Protein AF-A0A813FSQ9-F1 (afdb_monomer)

Solvent-accessible surface area (backbone atoms only — not comparable to full-atom values): 22073 Å² total; per-residue (Å²): 114,86,69,44,62,48,66,42,69,43,101,86,65,48,36,34,22,58,29,24,64,42,62,66,62,44,52,55,50,52,51,58,46,53,56,60,31,63,78,68,75,74,69,56,58,68,48,83,41,81,43,55,41,75,67,44,43,57,55,47,48,72,63,38,56,41,84,82,69,71,28,46,57,46,50,44,48,54,71,67,43,49,53,52,51,31,58,76,49,74,68,48,86,87,65,65,94,58,56,34,58,27,30,32,31,94,85,48,71,46,76,56,97,93,43,66,25,32,52,37,26,77,40,60,65,61,45,52,54,49,32,57,74,71,68,47,84,83,70,66,81,42,78,50,35,56,62,59,53,51,52,50,54,51,50,38,68,72,67,73,51,92,57,87,66,86,24,62,40,67,76,89,54,64,26,29,34,45,26,47,35,80,76,83,77,79,87,69,90,85,79,91,84,82,89,80,91,89,82,88,87,86,87,85,88,86,81,86,83,91,82,88,85,82,88,78,91,79,84,82,78,92,77,88,81,68,76,59,80,75,91,79,74,87,65,42,62,59,29,19,49,36,22,18,52,20,43,38,51,18,56,51,41,50,68,69,41,60,90,53,70,64,59,31,48,49,54,21,51,50,36,40,50,50,30,51,50,62,46,47,50,37,45,76,72,22,75,44,52,70,67,55,41,50,54,18,22,51,52,12,34,53,50,25,52,52,50,52,49,47,40,61,69,55,48,46,57,56,39,67,75,36,75,88,33,70,69,45,51,50,51,52,51,51,50,52,49,50,53,50,52,50,48,51,51,52,54,63,71,39,62,79,54,69,82,48,88,86,54,66,72,59,54,57,56,55,51,52,56,58,60,73,75,108

Nearest PDB structures (foldseek):
  4e6z-assembly1_A  TM=7.742E-01  e=2.909E-05  Plasmodium falciparum 3D7
  8xks-assembly1_I  TM=7.683E-01  e=2.582E-05  Chlamydomonas reinhardtii
  8xqx-assembly1_Q  TM=7.012E-01  e=1.146E-04  Chlamydomonas reinhardtii

Radius of gyration: 28.75 Å; Cα contacts (8 Å, |Δi|>4): 396; chains: 1; bounding box: 63×68×76 Å

InterPro domains:
  IPR007378 Tic22-like [PF04278] (12-151)

Sequence (374 aa):
MDGSPMLEPDPSGKLVGRFWLDQAAAVERLAKFKEAAAEAGDVKSMEVRQIPLSEVYLQLIVGGNEAQLGGQLRIEPLPREVRNAQQILAGAYLGPSGTVPLFFCSTLVLESRGISFVPAFLREKDLLETLKKAGGTGARTEITTLQNVAEKLGEQAKSGTDVGWRHIGLPTPGVFCLRVGATVECSRPEAALGQAAAASPGCGVSCSPHLHLPGTASLSLGWLTKIQVDPGMPSSHAPQSLGFLSSYAALELARSADSSLSWAVLAPSATLASGAFLSWLRLALGFHTLAQVSVGHLLGMCTAAAWRWLYAKLLMPALAADPGGPAQVCLHAATGAAVFLFSIKALTNWRPCIASSSKLNSLLFSYFVCVMFL

Mean predicted aligned error: 15.19 Å

Secondary structure (DSSP, 8-state):
-TTPBPEEE-TTS-EEEEEES-HHHHHHHHHHHHHHHHHHT----EEEEEEEHHHHIIIIIIS--HHHHTSEEEEE--HHHHHHHHHHTTT----STT--EEEE-TT--EEETTEEEEEEESSHHHHHHHHHHTT-TTPPPEEEEHHHHHHHHHHHHHH----GGGGEEPP--EEEEEEE---------------------------------------------------S--TTHHHHHHHHHHHHHHHHHHHH--S-HHHHHHHHHHHHHHHHHHHHHHHHTTSS-HHHHHHHHHHHHHHHHHHHHHIIIIIHHHHHHSTTSHHHHHHHHHHHHHHHHHHHHHHHHHTTTTTSGGGHHHHHHHHHHHHTT-

Organism: Polarella glacialis (NCBI:txid89957)

Foldseek 3Di:
DFPAFQWDQDPVRFTEGEWELDPVVVVVVVVVVVVVVVVVVDAADKDKDWDWPVVPPVVPQVVNDQVVSVGHYAYQADPVQVVVQCVLVVNDDQDDHRWQKWKWFPPDWDDDPNDIATEIESDPVVRVVSCVVVVNDPGRIDIDTPVVLVVVVVVCVVVVDPDVSVRYDYPTGIIMGMTGGDDPPPDDDDDDDDDDDDDDDDDDDDDDDDDDDDDDDDDDPPDAPPQPPPPDDLVLVVLLQLLQVLLLQLVVQLVPDDPPPVSNPVVSVVSVVVSVVVLVVCRRVNVDDPVSNVVSNVNNNVVNVVVVVCCVPPVVVVCVVPPPDPSVVVVVVVVVVVLVVVVVVVVVVCVVVVVDPPCPVVVVVVVVVSVVVD

Structure (mmCIF, N/CA/C/O backbone):
data_AF-A0A813FSQ9-F1
#
_entry.id   AF-A0A813FSQ9-F1
#
loop_
_atom_site.group_PDB
_atom_site.id
_atom_site.type_symbol
_atom_site.label_atom_id
_atom_site.label_alt_id
_atom_site.label_comp_id
_atom_site.label_asym_id
_atom_site.label_entity_id
_atom_site.label_seq_id
_atom_site.pdbx_PDB_ins_code
_atom_site.Cartn_x
_atom_site.Cartn_y
_atom_site.Cartn_z
_atom_site.occupancy
_atom_site.B_iso_or_equiv
_atom_site.auth_seq_id
_atom_site.auth_comp_id
_atom_site.auth_asym_id
_atom_site.auth_atom_id
_atom_site.pdbx_PDB_model_num
ATOM 1 N N . MET A 1 1 ? 4.282 18.026 4.280 1.00 47.28 1 MET A N 1
ATOM 2 C CA . MET A 1 1 ? 3.915 16.994 3.293 1.00 47.28 1 MET A CA 1
ATOM 3 C C . MET A 1 1 ? 2.424 17.092 3.082 1.00 47.28 1 MET A C 1
ATOM 5 O O . MET A 1 1 ? 1.681 17.111 4.054 1.00 47.28 1 MET A O 1
ATOM 9 N N . ASP A 1 2 ? 1.996 17.202 1.835 1.00 65.75 2 ASP A N 1
ATOM 10 C CA . ASP A 1 2 ? 0.582 17.154 1.496 1.00 65.75 2 ASP A CA 1
ATOM 11 C C . ASP A 1 2 ? 0.045 15.754 1.821 1.00 65.75 2 ASP A C 1
ATOM 13 O O . ASP A 1 2 ? 0.387 14.792 1.142 1.00 65.75 2 ASP A O 1
ATOM 17 N N . GLY A 1 3 ? -0.773 15.627 2.872 1.00 71.88 3 GLY A N 1
ATOM 18 C CA . GLY A 1 3 ? -1.371 14.335 3.252 1.00 71.88 3 GLY A CA 1
ATOM 19 C C . GLY A 1 3 ? -1.052 13.839 4.652 1.00 71.88 3 GLY A C 1
ATOM 20 O O . GLY A 1 3 ? -1.550 12.778 5.014 1.00 71.88 3 GLY A O 1
ATOM 21 N N . SER A 1 4 ? -0.246 14.564 5.431 1.00 84.31 4 SER A N 1
ATOM 22 C CA . SER A 1 4 ? 0.079 14.148 6.795 1.00 84.31 4 SER A CA 1
ATOM 23 C C . SER A 1 4 ? -1.167 14.126 7.692 1.00 84.31 4 SER A C 1
ATOM 25 O O . SER A 1 4 ? -1.994 15.042 7.589 1.00 84.31 4 SER A O 1
ATOM 27 N N . PRO A 1 5 ? -1.296 13.112 8.571 1.00 90.62 5 PRO A N 1
ATOM 28 C CA . PRO A 1 5 ? -2.333 13.108 9.588 1.00 90.62 5 PRO A CA 1
ATOM 29 C C . PRO A 1 5 ? -2.141 14.315 10.502 1.00 90.62 5 PRO A C 1
ATOM 31 O O . PRO A 1 5 ? -1.017 14.686 10.846 1.00 90.62 5 PRO A O 1
ATOM 34 N N . MET A 1 6 ? -3.248 14.928 10.891 1.00 91.19 6 MET A N 1
ATOM 35 C CA . MET A 1 6 ? -3.233 15.969 11.907 1.00 91.19 6 MET A CA 1
ATOM 36 C C . MET A 1 6 ? -2.839 15.364 13.260 1.00 91.19 6 MET A C 1
ATOM 38 O O . MET A 1 6 ? -3.386 14.336 13.665 1.00 91.19 6 MET A O 1
ATOM 42 N N . LEU A 1 7 ? -1.879 15.997 13.937 1.00 93.38 7 LEU A N 1
ATOM 43 C CA . LEU A 1 7 ? -1.397 15.588 15.253 1.00 93.38 7 LEU A CA 1
ATOM 44 C C . LEU A 1 7 ? -2.011 16.477 16.332 1.00 93.38 7 LEU A C 1
ATOM 46 O O . LEU A 1 7 ? -2.030 17.698 16.202 1.00 93.38 7 LEU A O 1
ATOM 50 N N . GLU A 1 8 ? -2.470 15.857 17.411 1.00 93.06 8 GLU A N 1
ATOM 51 C CA . GLU A 1 8 ? -3.093 16.534 18.546 1.00 93.06 8 GLU A CA 1
ATOM 52 C C . GLU A 1 8 ? -2.380 16.134 19.840 1.00 93.06 8 GLU A C 1
ATOM 54 O O . GLU A 1 8 ? -2.071 14.953 20.007 1.00 93.06 8 GLU A O 1
ATOM 59 N N . PRO A 1 9 ? -2.140 17.056 20.784 1.00 94.38 9 PRO A N 1
ATOM 60 C CA . PRO A 1 9 ? -1.656 16.670 22.101 1.00 94.38 9 PRO A CA 1
ATOM 61 C C . PRO A 1 9 ? -2.721 15.825 22.815 1.00 94.38 9 PRO A C 1
ATOM 63 O O . PRO A 1 9 ? -3.888 16.207 22.913 1.00 94.38 9 PRO A O 1
ATOM 66 N N . ASP A 1 10 ? -2.331 14.656 23.307 1.00 93.25 10 ASP A N 1
ATOM 67 C CA . ASP A 1 10 ? -3.157 13.849 24.197 1.00 93.25 10 ASP A CA 1
ATOM 68 C C . ASP A 1 10 ? -3.091 14.386 25.647 1.00 93.25 10 ASP A C 1
ATOM 70 O O . ASP A 1 10 ? -2.313 15.299 25.934 1.00 93.25 10 ASP A O 1
ATOM 74 N N . PRO A 1 11 ? -3.877 13.847 26.601 1.00 92.56 11 PRO A N 1
ATOM 75 C CA . PRO A 1 11 ? -3.823 14.287 27.999 1.00 92.56 11 PRO A CA 1
ATOM 76 C C . PRO A 1 11 ? -2.448 14.137 28.671 1.00 92.56 11 PRO A C 1
ATOM 78 O O . PRO A 1 11 ? -2.223 14.727 29.722 1.00 92.56 11 PRO A O 1
ATOM 81 N N . SER A 1 12 ? -1.534 13.351 28.089 1.00 93.56 12 SER A N 1
ATOM 82 C CA . SER A 1 12 ? -0.148 13.223 28.554 1.00 93.56 12 SER A CA 1
ATOM 83 C C . SER A 1 12 ? 0.803 14.248 27.919 1.00 93.56 12 SER A C 1
ATOM 85 O O . SER A 1 12 ? 1.989 14.261 28.237 1.00 93.56 12 SER A O 1
ATOM 87 N N . GLY A 1 13 ? 0.298 15.103 27.025 1.00 94.94 13 GLY A N 1
ATOM 88 C CA . GLY A 1 13 ? 1.071 16.080 26.261 1.00 94.94 13 GLY A CA 1
ATOM 89 C C . GLY A 1 13 ? 1.792 15.494 25.045 1.00 94.94 13 GLY A C 1
ATOM 90 O O . GLY A 1 13 ? 2.509 16.220 24.359 1.00 94.94 13 GLY A O 1
ATOM 91 N N . LYS A 1 14 ? 1.620 14.199 24.745 1.00 94.81 14 LYS A N 1
ATOM 92 C CA . LYS A 1 14 ? 2.223 13.571 23.564 1.00 94.81 14 LYS A CA 1
ATOM 93 C C . LYS A 1 14 ? 1.404 13.897 22.324 1.00 94.81 14 LYS A C 1
ATOM 95 O O . LYS A 1 14 ? 0.181 13.821 22.354 1.00 94.81 14 LYS A O 1
ATOM 100 N N . LEU A 1 15 ? 2.075 14.205 21.217 1.00 95.75 15 LEU A N 1
ATOM 101 C CA . LEU A 1 15 ? 1.411 14.391 19.930 1.00 95.75 15 LEU A CA 1
ATOM 102 C C . LEU A 1 15 ? 0.919 13.044 19.396 1.00 95.75 15 LEU A C 1
ATOM 104 O O . LEU A 1 15 ? 1.700 12.104 19.229 1.00 95.75 15 LEU A O 1
ATOM 108 N N . VAL A 1 16 ? -0.380 12.961 19.128 1.00 95.81 16 VAL A N 1
ATOM 109 C CA . VAL A 1 16 ? -1.058 11.770 18.630 1.00 95.81 16 VAL A CA 1
ATOM 110 C C . VAL A 1 16 ? -1.834 12.110 17.364 1.00 95.81 16 VAL A C 1
ATOM 112 O O . VAL A 1 16 ? -2.708 12.974 17.374 1.00 95.81 16 VAL A O 1
ATOM 115 N N . GLY A 1 17 ? -1.540 11.406 16.274 1.00 95.31 17 GLY A N 1
ATOM 116 C CA . GLY A 1 17 ? -2.358 11.419 15.066 1.00 95.31 17 GLY A CA 1
ATOM 117 C C . GLY A 1 17 ? -3.445 10.364 15.158 1.00 95.31 17 GLY A C 1
ATOM 118 O O . GLY A 1 17 ? -3.167 9.199 15.448 1.00 95.31 17 GLY A O 1
ATOM 119 N N . ARG A 1 18 ? -4.693 10.765 14.934 1.00 95.75 18 ARG A N 1
ATOM 120 C CA . ARG A 1 18 ? -5.850 9.876 15.065 1.00 95.75 18 ARG A CA 1
ATOM 121 C C . ARG A 1 18 ? -6.402 9.499 13.697 1.00 95.75 18 ARG A C 1
ATOM 123 O O . ARG A 1 18 ? -6.405 10.295 12.762 1.00 95.75 18 ARG A O 1
ATOM 130 N N . PHE A 1 19 ? -6.863 8.262 13.600 1.00 96.12 19 PHE A N 1
ATOM 131 C CA . PHE A 1 19 ? -7.555 7.704 12.449 1.00 96.12 19 PHE A CA 1
ATOM 132 C C . PHE A 1 19 ? -8.911 7.184 12.908 1.00 96.12 19 PHE A C 1
ATOM 134 O O . PHE A 1 19 ? -8.986 6.418 13.860 1.00 96.12 19 PHE A O 1
ATOM 141 N N . TRP A 1 20 ? -9.989 7.566 12.242 1.00 96.62 20 TRP A N 1
ATOM 142 C CA . TRP A 1 20 ? -11.348 7.246 12.664 1.00 96.62 20 TRP A CA 1
ATOM 143 C C . TRP A 1 20 ? -11.933 6.131 11.805 1.00 96.62 20 TRP A C 1
ATOM 145 O O . TRP A 1 20 ? -11.915 6.203 10.579 1.00 96.62 20 TRP A O 1
ATOM 155 N N . LEU A 1 21 ? -12.506 5.110 12.443 1.00 95.94 21 LEU A N 1
ATOM 156 C CA . LEU A 1 21 ? -13.277 4.073 11.742 1.00 95.94 21 LEU A CA 1
ATOM 157 C C . LEU A 1 21 ? -14.682 4.546 11.334 1.00 95.94 21 LEU A C 1
ATOM 159 O O . LEU A 1 21 ? -15.350 3.883 10.542 1.00 95.94 21 LEU A O 1
ATOM 163 N N . ASP A 1 22 ? -15.135 5.677 11.877 1.00 95.19 22 ASP A N 1
ATOM 164 C CA . ASP A 1 22 ? -16.410 6.305 11.544 1.00 95.19 22 ASP A CA 1
ATOM 165 C C . ASP A 1 22 ? -16.203 7.658 10.864 1.00 95.19 22 ASP A C 1
ATOM 167 O O . ASP A 1 22 ? -15.516 8.540 11.386 1.00 95.19 22 ASP A O 1
ATOM 171 N N . GLN A 1 23 ? -16.836 7.829 9.706 1.00 95.31 23 GLN A N 1
ATOM 172 C CA . GLN A 1 23 ? -16.761 9.068 8.941 1.00 95.31 23 GLN A CA 1
ATOM 173 C C . GLN A 1 23 ? -17.444 10.219 9.677 1.00 95.31 23 GLN A C 1
ATOM 175 O O . GLN A 1 23 ? -16.934 11.337 9.653 1.00 95.31 23 GLN A O 1
ATOM 180 N N . ALA A 1 24 ? -18.574 9.958 10.343 1.00 95.88 24 ALA A N 1
ATOM 181 C CA . ALA A 1 24 ? -19.297 10.996 11.070 1.00 95.88 24 ALA A CA 1
ATOM 182 C C . ALA A 1 24 ? -18.451 11.531 12.234 1.00 95.88 24 ALA A C 1
ATOM 184 O O . ALA A 1 24 ? -18.283 12.744 12.346 1.00 95.88 24 ALA A O 1
ATOM 185 N N . ALA A 1 25 ? -17.818 10.644 13.010 1.00 94.75 25 ALA A N 1
ATOM 186 C CA . ALA A 1 25 ? -16.861 11.035 14.044 1.00 94.75 25 ALA A CA 1
ATOM 187 C C . ALA A 1 25 ? -15.672 11.847 13.491 1.00 94.75 25 ALA A C 1
ATOM 189 O O . ALA A 1 25 ? -15.265 12.832 14.108 1.00 94.75 25 ALA A O 1
ATOM 190 N N . ALA A 1 26 ? -15.134 11.480 12.320 1.00 95.94 26 ALA A N 1
ATOM 191 C CA . ALA A 1 26 ? -14.062 12.242 11.672 1.00 95.94 26 ALA A CA 1
ATOM 192 C C . ALA A 1 26 ? -14.520 13.659 11.283 1.00 95.94 26 ALA A C 1
ATOM 194 O O . ALA A 1 26 ? -13.820 14.633 11.550 1.00 95.94 26 ALA A O 1
ATOM 195 N N . VAL A 1 27 ? -15.708 13.788 10.682 1.00 96.19 27 VAL A N 1
ATOM 196 C CA . VAL A 1 27 ? -16.287 15.079 10.272 1.00 96.19 27 VAL A CA 1
ATOM 197 C C . VAL A 1 27 ? -16.609 15.956 11.483 1.00 96.19 27 VAL A C 1
ATOM 199 O O . VAL A 1 27 ? -16.275 17.139 11.479 1.00 96.19 27 VAL A O 1
ATOM 202 N N . GLU A 1 28 ? -17.204 15.388 12.534 1.00 96.06 28 GLU A N 1
ATOM 203 C CA . GLU A 1 28 ? -17.474 16.103 13.786 1.00 96.06 28 GLU A CA 1
ATOM 204 C C . GLU A 1 28 ? -16.170 16.619 14.404 1.00 96.06 28 GLU A C 1
ATOM 206 O O . GLU A 1 28 ? -16.083 17.768 14.844 1.00 96.06 28 GLU A O 1
ATOM 211 N N . ARG A 1 29 ? -15.123 15.786 14.402 1.00 95.12 29 ARG A N 1
ATOM 212 C CA . ARG A 1 29 ? -13.817 16.185 14.916 1.00 95.12 29 ARG A CA 1
ATOM 213 C C . ARG A 1 29 ? -13.203 17.299 14.071 1.00 95.12 29 ARG A C 1
ATOM 215 O O . ARG A 1 29 ? -12.726 18.270 14.647 1.00 95.12 29 ARG A O 1
ATOM 222 N N . LEU A 1 30 ? -13.284 17.215 12.740 1.00 94.75 30 LEU A N 1
ATOM 223 C CA . LEU A 1 30 ? -12.835 18.277 11.835 1.00 94.75 30 LEU A CA 1
ATOM 224 C C . LEU A 1 30 ? -13.540 19.610 12.105 1.00 94.75 30 LEU A C 1
ATOM 226 O O . LEU A 1 30 ? -12.887 20.649 12.075 1.00 94.75 30 LEU A O 1
ATOM 230 N N . ALA A 1 31 ? -14.850 19.590 12.362 1.00 94.88 31 ALA A N 1
ATOM 231 C CA . ALA A 1 31 ? -15.611 20.798 12.672 1.00 94.88 31 ALA A CA 1
ATOM 232 C C . ALA A 1 31 ? -15.076 21.482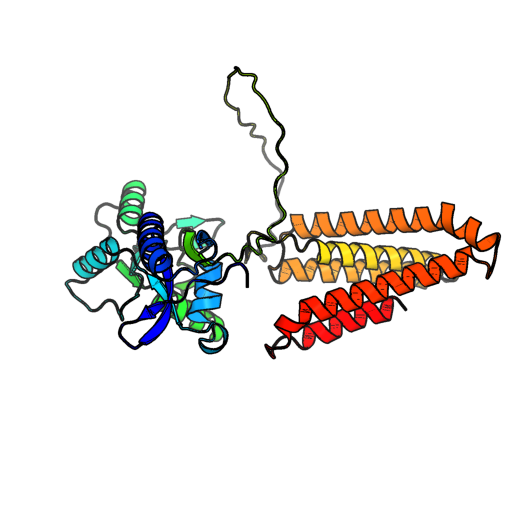 13.940 1.00 94.88 31 ALA A C 1
ATOM 234 O O . ALA A 1 31 ? -14.726 22.659 13.890 1.00 94.88 31 ALA A O 1
ATOM 235 N N . LYS A 1 32 ? -14.874 20.715 15.021 1.00 93.81 32 LYS A N 1
ATOM 236 C CA . LYS A 1 32 ? -14.276 21.218 16.273 1.00 93.81 32 LYS A CA 1
ATOM 237 C C . LYS A 1 32 ? -12.880 21.807 16.056 1.00 93.81 32 LYS A C 1
ATOM 239 O O . LYS A 1 32 ? -12.523 22.802 16.679 1.00 93.81 32 LYS A O 1
ATOM 244 N N . PHE A 1 33 ? -12.089 21.213 15.161 1.00 91.25 33 PHE A N 1
ATOM 245 C CA . PHE A 1 33 ? -10.781 21.766 14.809 1.00 91.25 33 PHE A CA 1
ATOM 246 C C . PHE A 1 33 ? -10.868 23.061 14.037 1.00 91.25 33 PHE A C 1
ATOM 248 O O . PHE A 1 33 ? -10.106 23.969 14.333 1.00 91.25 33 PHE A O 1
ATOM 255 N N . LYS A 1 34 ? -11.779 23.163 13.069 1.00 92.12 34 LYS A N 1
ATOM 256 C CA . LYS A 1 34 ? -11.973 24.398 12.307 1.00 92.12 34 LYS A CA 1
ATOM 257 C C . LYS A 1 34 ? -12.420 25.552 13.203 1.00 92.12 34 LYS A C 1
ATOM 259 O O . LYS A 1 34 ? -11.967 26.669 12.988 1.00 92.12 34 LYS A O 1
ATOM 264 N N . GLU A 1 35 ? -13.241 25.280 14.215 1.00 92.38 35 GLU A N 1
ATOM 265 C CA . GLU A 1 35 ? -13.633 26.267 15.229 1.00 92.38 35 GLU A CA 1
ATOM 266 C C . GLU A 1 35 ? -12.423 26.738 16.051 1.00 92.38 35 GLU A C 1
ATOM 268 O O . GLU A 1 35 ? -12.116 27.927 16.050 1.00 92.38 35 GLU A O 1
ATOM 273 N N . ALA A 1 36 ? -11.662 25.814 16.650 1.00 89.94 36 ALA A N 1
ATOM 274 C CA . ALA A 1 36 ? -10.461 26.153 17.427 1.00 89.94 36 ALA A CA 1
ATOM 275 C C . ALA A 1 36 ? -9.366 26.834 16.580 1.00 89.94 36 ALA A C 1
ATOM 277 O O . ALA A 1 36 ? -8.617 27.689 17.044 1.00 89.94 36 ALA A O 1
ATOM 278 N N . ALA A 1 37 ? -9.272 26.455 15.309 1.00 88.38 37 ALA A N 1
ATOM 279 C CA . ALA A 1 37 ? -8.353 27.019 14.337 1.00 88.38 37 ALA A CA 1
ATOM 280 C C . ALA A 1 37 ? -8.700 28.452 13.924 1.00 88.38 37 ALA A C 1
ATOM 282 O O . ALA A 1 37 ? -7.797 29.260 13.707 1.00 88.38 37 ALA A O 1
ATOM 283 N N . ALA A 1 38 ? -9.994 28.759 13.791 1.00 89.12 38 ALA A N 1
ATOM 284 C CA . ALA A 1 38 ? -10.463 30.095 13.444 1.00 89.12 38 ALA A CA 1
ATOM 285 C C . ALA A 1 38 ? -10.057 31.120 14.513 1.00 89.12 38 ALA A C 1
ATOM 287 O O . ALA A 1 38 ? -9.727 32.254 14.176 1.00 89.12 38 ALA A O 1
ATOM 288 N N . GLU A 1 39 ? -9.999 30.702 15.781 1.00 89.81 39 GLU A N 1
ATOM 289 C CA . GLU A 1 39 ? -9.501 31.526 16.889 1.00 89.81 39 GLU A CA 1
ATOM 290 C C . GLU A 1 39 ? -7.985 31.771 16.810 1.00 89.81 39 GLU A C 1
ATOM 292 O O . GLU A 1 39 ? -7.509 32.841 17.186 1.00 89.81 39 GLU A O 1
ATOM 297 N N . ALA A 1 40 ? -7.221 30.806 16.290 1.00 87.25 40 ALA A N 1
ATOM 298 C CA . ALA A 1 40 ? -5.762 30.876 16.190 1.00 87.25 40 ALA A CA 1
ATOM 299 C C . ALA A 1 40 ? -5.247 31.608 14.931 1.00 87.25 40 ALA A C 1
ATOM 301 O O . ALA A 1 40 ? -4.053 31.887 14.837 1.00 87.25 40 ALA A O 1
ATOM 302 N N . GLY A 1 41 ? -6.119 31.918 13.965 1.00 83.81 41 GLY A N 1
ATOM 303 C CA . GLY A 1 41 ? -5.792 32.721 12.778 1.00 83.81 41 GLY A CA 1
ATOM 304 C C . GLY A 1 41 ? -4.907 32.043 11.723 1.00 83.81 41 GLY A C 1
ATOM 305 O O . GLY A 1 41 ? -4.515 32.704 10.764 1.00 83.81 41 GLY A O 1
ATOM 306 N N . ASP A 1 42 ? -4.593 30.752 11.861 1.00 70.69 42 ASP A N 1
ATOM 307 C CA . ASP A 1 42 ? -3.635 30.076 10.977 1.00 70.69 42 ASP A CA 1
ATOM 308 C C . ASP A 1 42 ? -3.966 28.597 10.754 1.00 70.69 42 ASP A C 1
ATOM 310 O O . ASP A 1 42 ? -3.279 27.701 11.247 1.00 70.69 42 ASP A O 1
ATOM 314 N N . VAL A 1 43 ? -5.027 28.312 9.990 1.00 70.81 43 VAL A N 1
ATOM 315 C CA . VAL A 1 43 ? -5.230 26.956 9.466 1.00 70.81 43 VAL A CA 1
ATOM 316 C C . VAL A 1 43 ? -5.584 26.950 7.988 1.00 70.81 43 VAL A C 1
ATOM 318 O O . VAL A 1 43 ? -6.705 27.193 7.546 1.00 70.81 43 VAL A O 1
ATOM 321 N N . LYS A 1 44 ? -4.557 26.552 7.246 1.00 69.69 44 LYS A N 1
ATOM 322 C CA . LYS A 1 44 ? -4.574 26.008 5.893 1.00 69.69 44 LYS A CA 1
ATOM 323 C C . LYS A 1 44 ? -5.566 24.840 5.760 1.00 69.69 44 LYS A C 1
ATOM 325 O O . LYS A 1 44 ? -5.683 24.008 6.656 1.00 69.69 44 LYS A O 1
ATOM 330 N N . SER A 1 45 ? -6.281 24.796 4.633 1.00 86.12 45 SER A N 1
ATOM 331 C CA . SER A 1 45 ? -7.410 23.900 4.327 1.00 86.12 45 SER A CA 1
ATOM 332 C C . SER A 1 45 ? -7.289 22.491 4.930 1.00 86.12 45 SER A C 1
ATOM 334 O O . SER A 1 45 ? -6.465 21.692 4.483 1.00 86.12 45 SER A O 1
ATOM 336 N N . MET A 1 46 ? -8.129 22.165 5.918 1.00 89.56 46 MET A N 1
ATOM 337 C CA . MET A 1 46 ? -8.237 20.809 6.463 1.00 89.56 46 MET A CA 1
ATOM 338 C C . MET A 1 46 ? -9.390 20.026 5.819 1.00 89.56 46 MET A C 1
ATOM 340 O O . MET A 1 46 ? -10.505 20.549 5.684 1.00 89.56 46 MET A O 1
ATOM 344 N N . GLU A 1 47 ? -9.138 18.760 5.479 1.00 94.50 47 GLU A N 1
ATOM 345 C CA . GLU A 1 47 ? -10.108 17.853 4.849 1.00 94.50 47 GLU A CA 1
ATOM 346 C C . GLU A 1 47 ? -10.135 16.468 5.513 1.00 94.50 47 GLU A C 1
ATOM 348 O O . GLU A 1 47 ? -9.138 16.010 6.079 1.00 94.50 47 GLU A O 1
ATOM 353 N N . VAL A 1 48 ? -11.285 15.789 5.425 1.00 95.38 48 VAL A N 1
ATOM 354 C CA . VAL A 1 48 ? -11.408 14.364 5.767 1.00 95.38 48 VAL A CA 1
ATOM 355 C C . VAL A 1 48 ? -11.047 13.546 4.536 1.00 95.38 48 VAL A C 1
ATOM 357 O O . VAL A 1 48 ? -11.650 13.725 3.479 1.00 95.38 48 VAL A O 1
ATOM 360 N N . ARG A 1 49 ? -10.117 12.602 4.676 1.00 93.25 49 ARG A N 1
ATOM 361 C CA . ARG A 1 49 ? -9.737 11.678 3.606 1.00 93.25 49 ARG A CA 1
ATOM 362 C C . ARG A 1 49 ? -9.997 10.237 4.015 1.00 93.25 49 ARG A C 1
ATOM 364 O O . ARG A 1 49 ? -9.635 9.827 5.113 1.00 93.25 49 ARG A O 1
ATOM 371 N N . GLN A 1 50 ? -10.578 9.462 3.107 1.00 93.81 50 GLN A N 1
ATOM 372 C CA . GLN A 1 50 ? -10.699 8.017 3.259 1.00 93.81 50 GLN A CA 1
ATOM 373 C C . GLN A 1 50 ? -9.412 7.334 2.777 1.00 93.81 50 GLN A C 1
ATOM 375 O O . GLN A 1 50 ? -8.922 7.624 1.685 1.00 93.81 50 GLN A O 1
ATOM 380 N N . ILE A 1 51 ? -8.865 6.449 3.604 1.00 92.06 51 ILE A N 1
ATOM 381 C CA . ILE A 1 51 ? -7.632 5.696 3.371 1.00 92.06 51 ILE A CA 1
ATOM 382 C C . ILE A 1 51 ? -7.890 4.229 3.755 1.00 92.06 51 ILE A C 1
ATOM 384 O O . ILE A 1 51 ? -8.504 3.971 4.794 1.00 92.06 51 ILE A O 1
ATOM 388 N N . PRO A 1 52 ? -7.464 3.240 2.956 1.00 92.19 52 PRO A N 1
ATOM 389 C CA . PRO A 1 52 ? -7.588 1.832 3.324 1.00 92.19 52 PRO A CA 1
ATOM 390 C C . PRO A 1 52 ? -6.887 1.498 4.650 1.00 92.19 52 PRO A C 1
ATOM 392 O O . PRO A 1 52 ? -5.756 1.920 4.895 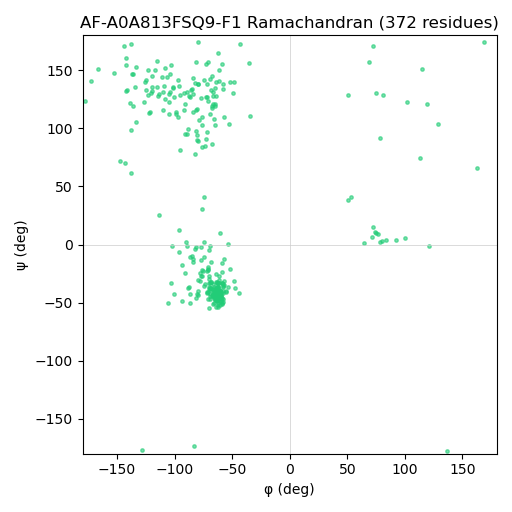1.00 92.19 52 PRO A O 1
ATOM 395 N N . LEU A 1 53 ? -7.525 0.675 5.493 1.00 91.50 53 LEU A N 1
ATOM 396 C CA . LEU A 1 53 ? -6.954 0.258 6.785 1.00 91.50 53 LEU A CA 1
ATOM 397 C C . LEU A 1 53 ? -5.582 -0.415 6.634 1.00 91.50 53 LEU A C 1
ATOM 399 O O . LEU A 1 53 ? -4.710 -0.238 7.482 1.00 91.50 53 LEU A O 1
ATOM 403 N N . SER A 1 54 ? -5.378 -1.163 5.549 1.00 86.81 54 SER A N 1
ATOM 404 C CA . SER A 1 54 ? -4.126 -1.862 5.247 1.00 86.81 54 SER A CA 1
ATOM 405 C C . SER A 1 54 ? -2.936 -0.925 5.029 1.00 86.81 54 SER A C 1
ATOM 407 O O . SER A 1 54 ? -1.815 -1.288 5.381 1.00 86.81 54 SER A O 1
ATOM 409 N N . GLU A 1 55 ? -3.170 0.265 4.473 1.00 86.81 55 GLU A N 1
ATOM 410 C CA . GLU A 1 55 ? -2.118 1.259 4.225 1.00 86.81 55 GLU A CA 1
ATOM 411 C C . GLU A 1 55 ? -1.673 1.929 5.525 1.00 86.81 55 GLU A C 1
ATOM 413 O O . GLU A 1 55 ? -0.493 2.202 5.718 1.00 86.81 55 GLU A O 1
ATOM 418 N N . VAL A 1 56 ? -2.610 2.152 6.448 1.00 91.12 56 VAL A N 1
ATOM 419 C CA . VAL A 1 56 ? -2.329 2.860 7.699 1.00 91.12 56 VAL A CA 1
ATOM 420 C C . VAL A 1 56 ? -1.828 1.908 8.778 1.00 91.12 56 VAL A C 1
ATOM 422 O O . VAL A 1 56 ? -0.817 2.167 9.425 1.00 91.12 56 VAL A O 1
ATOM 425 N N . TYR A 1 57 ? -2.529 0.801 9.009 1.00 91.12 57 TYR A N 1
ATOM 426 C CA . TYR A 1 57 ? -2.357 0.057 10.249 1.00 91.12 57 TYR A CA 1
ATOM 427 C C . TYR A 1 57 ? -1.005 -0.650 10.337 1.00 91.12 57 TYR A C 1
ATOM 429 O O . TYR A 1 57 ? -0.245 -0.424 11.275 1.00 91.12 57 TYR A O 1
ATOM 437 N N . LEU A 1 58 ? -0.660 -1.467 9.340 1.00 86.50 58 LEU A N 1
ATOM 438 C CA . LEU A 1 58 ? 0.598 -2.214 9.378 1.00 86.50 58 LEU A CA 1
ATOM 439 C C . LEU A 1 58 ? 1.809 -1.303 9.160 1.00 86.50 58 LEU A C 1
ATOM 441 O O . LEU A 1 58 ? 2.819 -1.460 9.842 1.00 86.50 58 LEU A O 1
ATOM 445 N N . GLN A 1 59 ? 1.711 -0.346 8.234 1.00 88.00 59 GLN A N 1
ATOM 446 C CA . GLN A 1 59 ? 2.858 0.477 7.849 1.00 88.00 59 GLN A CA 1
ATOM 447 C C . GLN A 1 59 ? 3.126 1.613 8.837 1.00 88.00 59 GLN A C 1
ATOM 449 O O . GLN A 1 59 ? 4.281 1.868 9.165 1.00 88.00 59 GLN A O 1
ATOM 454 N N . LEU A 1 60 ? 2.076 2.293 9.306 1.00 90.12 60 LEU A N 1
ATOM 455 C CA . LEU A 1 60 ? 2.215 3.520 10.089 1.00 90.12 60 LEU A CA 1
ATOM 456 C C . LEU A 1 60 ? 1.994 3.307 11.588 1.00 90.12 60 LEU A C 1
ATOM 458 O O . LEU A 1 60 ? 2.630 3.990 12.381 1.00 90.12 60 LEU A O 1
ATOM 462 N N . ILE A 1 61 ? 1.114 2.385 11.988 1.00 91.00 61 ILE A N 1
ATOM 463 C CA . ILE A 1 61 ? 0.788 2.174 13.410 1.00 91.00 61 ILE A CA 1
ATOM 464 C C . ILE A 1 61 ? 1.649 1.068 14.017 1.00 91.00 61 ILE A C 1
ATOM 466 O O . ILE A 1 61 ? 2.238 1.267 15.072 1.00 91.00 61 ILE A O 1
ATOM 470 N N . VAL A 1 62 ? 1.748 -0.087 13.355 1.00 89.31 62 VAL A N 1
ATOM 471 C CA . VAL A 1 62 ? 2.534 -1.224 13.861 1.00 89.31 62 VAL A CA 1
ATOM 472 C C . VAL A 1 62 ? 4.021 -1.062 13.539 1.00 89.31 62 VAL A C 1
ATOM 474 O O . VAL A 1 62 ? 4.866 -1.294 14.398 1.00 89.31 62 VAL A O 1
ATOM 477 N N . GLY A 1 63 ? 4.352 -0.680 12.301 1.00 86.81 63 GLY A N 1
ATOM 478 C CA . GLY A 1 63 ? 5.736 -0.532 11.836 1.00 86.81 63 GLY A CA 1
ATOM 479 C C . GLY A 1 63 ? 6.301 0.890 11.893 1.00 86.81 63 GLY A C 1
ATOM 480 O O . GLY A 1 63 ? 7.480 1.083 11.594 1.00 86.81 63 GLY A O 1
ATOM 481 N N . GLY A 1 64 ? 5.480 1.887 12.231 1.00 88.69 64 GLY A N 1
ATOM 482 C CA . GLY A 1 64 ? 5.874 3.292 12.179 1.00 88.69 64 GLY A CA 1
ATOM 483 C C . GLY A 1 64 ? 6.812 3.693 13.314 1.00 88.69 64 GLY A C 1
ATOM 484 O O . GLY A 1 64 ? 6.644 3.285 14.460 1.00 88.69 64 GLY A O 1
ATOM 485 N N . ASN A 1 65 ? 7.794 4.540 13.003 1.00 91.75 65 ASN A N 1
ATOM 486 C CA . ASN A 1 65 ? 8.661 5.150 14.006 1.00 91.75 65 ASN A CA 1
ATOM 487 C C . ASN A 1 65 ? 8.070 6.499 14.448 1.00 91.75 65 ASN A C 1
ATOM 489 O O . ASN A 1 65 ? 8.014 7.434 13.648 1.00 91.75 65 ASN A O 1
ATOM 493 N N . GLU A 1 66 ? 7.675 6.612 15.720 1.00 93.06 66 GLU A N 1
ATOM 494 C CA . GLU A 1 66 ? 7.062 7.826 16.287 1.00 93.06 66 GLU A CA 1
ATOM 495 C C . GLU A 1 66 ? 7.915 9.088 16.056 1.00 93.06 66 GLU A C 1
ATOM 497 O O . GLU A 1 66 ? 7.377 10.149 15.744 1.00 93.06 66 GLU A O 1
ATOM 502 N N . ALA A 1 67 ? 9.249 8.975 16.118 1.00 91.25 67 ALA A N 1
ATOM 503 C CA . ALA A 1 67 ? 10.156 10.105 15.904 1.00 91.25 67 ALA A CA 1
ATOM 504 C C . ALA A 1 67 ? 10.144 10.607 14.450 1.00 91.25 67 ALA A C 1
ATOM 506 O O . ALA A 1 67 ? 10.307 11.799 14.208 1.00 91.25 67 ALA A O 1
ATOM 507 N N . GLN A 1 68 ? 9.929 9.713 13.480 1.00 89.19 68 GLN A N 1
ATOM 508 C CA . GLN A 1 68 ? 9.823 10.084 12.063 1.00 89.19 68 GLN A CA 1
ATOM 509 C C . GLN A 1 68 ? 8.440 10.640 11.715 1.00 89.19 68 GLN A C 1
ATOM 511 O O . GLN A 1 68 ? 8.316 11.476 10.823 1.00 89.19 68 GLN A O 1
ATOM 516 N N . LEU A 1 69 ? 7.407 10.173 12.416 1.00 89.31 69 LEU A N 1
ATOM 517 C CA . LEU A 1 69 ? 6.019 10.583 12.211 1.00 89.31 69 LEU A CA 1
ATOM 518 C C . LEU A 1 69 ? 5.665 11.882 12.953 1.00 89.31 69 LEU A C 1
ATOM 520 O O . LEU A 1 69 ? 4.619 12.467 12.686 1.00 89.31 69 LEU A O 1
ATOM 524 N N . GLY A 1 70 ? 6.531 12.340 13.863 1.00 92.69 70 GLY A N 1
ATOM 525 C CA . GLY A 1 70 ? 6.301 13.517 14.704 1.00 92.69 70 GLY A CA 1
ATOM 526 C C . GLY A 1 70 ? 5.334 13.267 15.866 1.00 92.69 70 GLY A C 1
ATOM 527 O O . GLY A 1 70 ? 4.931 14.211 16.538 1.00 92.69 70 GLY A O 1
ATOM 528 N N . GLY A 1 71 ? 4.954 12.011 16.103 1.00 94.12 71 GLY A N 1
ATOM 529 C CA . GLY A 1 71 ? 3.972 11.622 17.105 1.00 94.12 71 GLY A CA 1
ATOM 530 C C . GLY A 1 71 ? 3.537 10.168 16.959 1.00 94.12 71 GLY A C 1
ATOM 531 O O . GLY A 1 71 ? 3.903 9.474 16.008 1.00 94.12 71 GLY A O 1
ATOM 532 N N . GLN A 1 72 ? 2.737 9.706 17.914 1.00 94.62 72 GLN A N 1
ATOM 533 C CA . GLN A 1 72 ? 2.155 8.370 17.873 1.00 94.62 72 GLN A CA 1
ATOM 534 C C . GLN A 1 72 ? 0.906 8.364 16.992 1.00 94.62 72 GLN A C 1
ATOM 536 O O . GLN A 1 72 ? 0.078 9.262 17.080 1.00 94.62 72 GLN A O 1
ATOM 541 N N . LEU A 1 73 ? 0.716 7.336 16.172 1.00 95.06 73 LEU A N 1
ATOM 542 C CA . LEU A 1 73 ? -0.505 7.181 15.384 1.00 95.06 73 LEU A CA 1
ATOM 543 C C . LEU A 1 73 ? -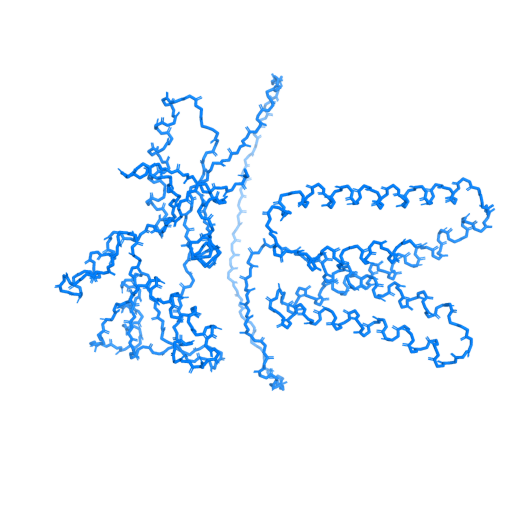1.432 6.152 16.033 1.00 95.06 73 LEU A C 1
ATOM 545 O O . LEU A 1 73 ? -0.982 5.086 16.451 1.00 95.06 73 LEU A O 1
ATOM 549 N N . ARG A 1 74 ? -2.728 6.462 16.133 1.00 94.88 74 ARG A N 1
ATOM 550 C CA . ARG A 1 74 ? -3.735 5.590 16.755 1.00 94.88 74 ARG A CA 1
ATOM 551 C C . ARG A 1 74 ? -5.011 5.521 15.925 1.00 94.88 74 ARG A C 1
ATOM 553 O O . ARG A 1 74 ? -5.412 6.504 15.308 1.00 94.88 74 ARG A O 1
ATOM 560 N N . ILE A 1 75 ? -5.669 4.363 15.950 1.00 95.69 75 ILE A N 1
ATOM 561 C CA . ILE A 1 75 ? -7.037 4.219 15.442 1.00 95.69 75 ILE A CA 1
ATOM 562 C C . ILE A 1 75 ? -8.010 4.441 16.594 1.00 95.69 75 ILE A C 1
ATOM 564 O O . ILE A 1 75 ? -7.885 3.823 17.649 1.00 95.69 75 ILE A O 1
ATOM 568 N N . GLU A 1 76 ? -9.000 5.290 16.359 1.00 96.56 76 GLU A N 1
ATOM 569 C CA . GLU A 1 76 ? -10.144 5.479 17.232 1.00 96.56 76 GLU A CA 1
ATOM 570 C C . GLU A 1 76 ? -11.181 4.383 16.981 1.00 96.56 76 GLU A C 1
ATOM 572 O O . GLU A 1 76 ? -11.745 4.299 15.878 1.00 96.56 76 GLU A O 1
ATOM 577 N N . PRO A 1 77 ? -11.444 3.524 17.983 1.00 96.88 77 PRO A N 1
ATOM 578 C CA . PRO A 1 77 ? -12.451 2.492 17.860 1.00 96.88 77 PRO A CA 1
ATOM 579 C C . PRO A 1 77 ? -13.852 3.106 17.870 1.00 96.88 77 PRO A C 1
ATOM 581 O O . PRO A 1 77 ? -14.090 4.184 18.413 1.00 96.88 77 PRO A O 1
ATOM 584 N N . LEU A 1 78 ? -14.815 2.380 17.307 1.00 96.12 78 LEU A N 1
ATOM 585 C CA . LEU A 1 78 ? -16.220 2.775 17.344 1.00 96.12 78 LEU A CA 1
ATOM 586 C C . LEU A 1 78 ? -16.736 2.687 18.795 1.00 96.12 78 LEU A C 1
ATOM 588 O O . LEU A 1 78 ? -16.796 1.578 19.331 1.00 96.12 78 LEU A O 1
ATOM 592 N N . PRO A 1 79 ? -17.171 3.790 19.442 1.00 96.25 79 PRO A N 1
ATOM 593 C CA . PRO A 1 79 ? -17.550 3.757 20.861 1.00 96.25 79 PRO A CA 1
ATOM 594 C C . PRO A 1 79 ? -18.686 2.775 21.168 1.00 96.25 79 PRO A C 1
ATOM 596 O O . PRO A 1 79 ? -18.724 2.159 22.232 1.00 96.25 79 PRO A O 1
ATOM 599 N N . ARG A 1 80 ? -19.617 2.604 20.220 1.00 97.12 80 ARG A N 1
ATOM 600 C CA . ARG A 1 80 ? -20.691 1.610 20.317 1.00 97.12 80 ARG A CA 1
ATOM 601 C C . ARG A 1 80 ? -20.138 0.186 20.355 1.00 97.12 80 ARG A C 1
ATOM 603 O O . ARG A 1 80 ? -20.526 -0.575 21.230 1.00 97.12 80 ARG A O 1
ATOM 610 N N . GLU A 1 81 ? -19.217 -0.138 19.458 1.00 97.50 81 GLU A N 1
ATOM 611 C CA . GLU A 1 81 ? -18.652 -1.483 19.353 1.00 97.50 81 GLU A CA 1
ATOM 612 C C . GLU A 1 81 ? -17.745 -1.810 20.545 1.00 97.50 81 GLU A C 1
ATOM 614 O O . GLU A 1 81 ? -17.748 -2.939 21.019 1.00 97.50 81 GLU A O 1
ATOM 619 N N . VAL A 1 82 ? -17.042 -0.823 21.115 1.00 96.81 82 VAL A N 1
ATOM 620 C CA . VAL A 1 82 ? -16.301 -1.010 22.378 1.00 96.81 82 VAL A CA 1
ATOM 621 C C . VAL A 1 82 ? -17.245 -1.386 23.521 1.00 96.81 82 VAL A C 1
ATOM 623 O O . VAL A 1 82 ? -16.961 -2.330 24.255 1.00 96.81 82 VAL A O 1
ATOM 626 N N . ARG A 1 83 ? -18.390 -0.698 23.655 1.00 96.75 83 ARG A N 1
ATOM 627 C CA . ARG A 1 83 ? -19.398 -1.030 24.679 1.00 96.75 83 ARG A CA 1
ATOM 628 C C . ARG A 1 83 ? -19.990 -2.421 24.465 1.00 96.75 83 ARG A C 1
ATOM 630 O O . ARG A 1 83 ? -20.093 -3.179 25.424 1.00 96.75 83 ARG A O 1
ATOM 637 N N . ASN A 1 84 ? -20.331 -2.769 23.226 1.00 97.19 84 ASN A N 1
ATOM 638 C CA . ASN A 1 84 ? -20.839 -4.099 22.890 1.00 97.19 84 ASN A CA 1
ATOM 639 C C . ASN A 1 84 ? -19.806 -5.187 23.217 1.00 97.19 84 ASN A C 1
ATOM 641 O O . ASN A 1 84 ? -20.130 -6.189 23.852 1.00 97.19 84 ASN A O 1
ATOM 645 N N . ALA A 1 85 ? -18.538 -4.956 22.867 1.00 97.44 85 ALA A N 1
ATOM 646 C CA . ALA A 1 85 ? -17.457 -5.879 23.178 1.00 97.44 85 ALA A CA 1
ATOM 647 C C . ALA A 1 85 ? -17.295 -6.084 24.694 1.00 97.44 85 ALA A C 1
ATOM 649 O O . ALA A 1 85 ? -17.200 -7.216 25.163 1.00 97.44 85 ALA A O 1
ATOM 650 N N . GLN A 1 86 ? -17.333 -5.004 25.477 1.00 96.94 86 GLN A N 1
ATOM 651 C CA . GLN A 1 86 ? -17.277 -5.072 26.941 1.00 96.94 86 GLN A CA 1
ATOM 652 C C . GLN A 1 86 ? -18.470 -5.825 27.548 1.00 96.94 86 GLN A C 1
ATOM 654 O O . GLN A 1 86 ? -18.289 -6.557 28.521 1.00 96.94 86 GLN A O 1
ATOM 659 N N . GLN A 1 87 ? -19.671 -5.684 26.976 1.00 97.00 87 GLN A N 1
ATOM 660 C CA . GLN A 1 87 ? -20.860 -6.424 27.414 1.00 97.00 87 GLN A CA 1
ATOM 661 C C . GLN A 1 87 ? -20.710 -7.932 27.180 1.00 97.00 87 GLN A C 1
ATOM 663 O O . GLN A 1 87 ? -20.944 -8.714 28.098 1.00 97.00 87 GLN A O 1
ATOM 668 N N . ILE A 1 88 ? -20.262 -8.345 25.990 1.00 96.62 88 ILE A N 1
ATOM 669 C CA . ILE A 1 88 ? -20.025 -9.763 25.659 1.00 96.62 88 ILE A CA 1
ATOM 670 C C . ILE A 1 88 ? -18.908 -10.357 26.528 1.00 96.62 88 ILE A C 1
ATOM 672 O O . ILE A 1 88 ? -18.990 -11.511 26.946 1.00 96.62 88 ILE A O 1
ATOM 676 N N . LEU A 1 89 ? -17.878 -9.566 26.834 1.00 96.81 89 LEU A N 1
ATOM 677 C CA . LEU A 1 89 ? -16.785 -9.950 27.727 1.00 96.81 89 LEU A CA 1
ATOM 678 C C . LEU A 1 89 ? -17.172 -9.949 29.216 1.00 96.81 89 LEU A C 1
ATOM 680 O O . LEU A 1 89 ? -16.311 -10.206 30.055 1.00 96.81 89 LEU A O 1
ATOM 684 N N . ALA A 1 90 ? -18.430 -9.647 29.562 1.00 96.31 90 ALA A N 1
ATOM 685 C CA . ALA A 1 90 ? -18.903 -9.520 30.942 1.00 96.31 90 ALA A CA 1
ATOM 686 C C . ALA A 1 90 ? -18.019 -8.584 31.795 1.00 96.31 90 ALA A C 1
ATOM 688 O O . ALA A 1 90 ? -17.747 -8.847 32.964 1.00 96.31 90 ALA A O 1
ATOM 689 N N . GLY A 1 91 ? -17.541 -7.492 31.189 1.00 88.88 91 GLY A N 1
ATOM 690 C CA . GLY A 1 91 ? -16.659 -6.518 31.833 1.00 88.88 91 GLY A CA 1
ATOM 691 C C . GLY A 1 91 ? -15.172 -6.881 31.835 1.00 88.88 91 GLY A C 1
ATOM 692 O O . GLY A 1 91 ? -14.383 -6.128 32.407 1.00 88.88 91 GLY A O 1
ATOM 693 N N . ALA A 1 92 ? -14.754 -7.981 31.197 1.00 93.94 92 ALA A N 1
ATOM 694 C CA . ALA A 1 92 ? -13.331 -8.284 31.073 1.00 93.94 92 ALA A CA 1
ATOM 695 C C . ALA A 1 92 ? -12.583 -7.193 30.284 1.00 93.94 92 ALA A C 1
ATOM 697 O O . ALA A 1 92 ? -13.128 -6.513 29.409 1.00 93.94 92 ALA A O 1
ATOM 698 N N . TYR A 1 93 ? -11.306 -7.025 30.620 1.00 94.06 93 TYR A N 1
ATOM 699 C CA . TYR A 1 93 ? -10.450 -5.994 30.049 1.00 94.06 93 TYR A CA 1
ATOM 700 C C . TYR A 1 93 ? -10.181 -6.255 28.560 1.00 94.06 93 TYR A C 1
ATOM 702 O O . TYR A 1 93 ? -9.597 -7.273 28.199 1.00 94.06 93 TYR A O 1
ATOM 710 N N . LEU A 1 94 ? -10.591 -5.318 27.697 1.00 94.69 94 LEU A N 1
ATOM 711 C CA . LEU A 1 94 ? -10.397 -5.414 26.244 1.00 94.69 94 LEU A CA 1
ATOM 712 C C . LEU A 1 94 ? -8.954 -5.084 25.822 1.00 94.69 94 LEU A C 1
ATOM 714 O O . LEU A 1 94 ? -8.497 -5.550 24.783 1.00 94.69 94 LEU A O 1
ATOM 718 N N . GLY A 1 95 ? -8.247 -4.271 26.611 1.00 93.69 95 GLY A N 1
ATOM 719 C CA . GLY A 1 95 ? -6.936 -3.728 26.268 1.00 93.69 95 GLY A CA 1
ATOM 720 C C . GLY A 1 95 ? -6.807 -2.239 26.610 1.00 93.69 95 GLY A C 1
ATOM 721 O O . GLY A 1 95 ? -7.733 -1.640 27.171 1.00 93.69 95 GLY A O 1
ATOM 722 N N . PRO A 1 96 ? -5.659 -1.617 26.293 1.00 93.12 96 PRO A N 1
ATOM 723 C CA . PRO A 1 96 ? -5.436 -0.189 26.506 1.00 93.12 96 PRO A CA 1
ATOM 724 C C . PRO A 1 96 ? -6.402 0.678 25.680 1.00 93.12 96 PRO A C 1
ATOM 726 O O . PRO A 1 96 ? -7.044 0.217 24.734 1.00 93.12 96 PRO A O 1
ATOM 729 N N . SER A 1 97 ? -6.497 1.966 26.020 1.00 87.81 97 SER A N 1
ATOM 730 C CA . SER A 1 97 ? -7.309 2.922 25.254 1.00 87.81 97 SER A CA 1
ATOM 731 C C . SER A 1 97 ? -6.863 2.976 23.785 1.00 87.81 97 SER A C 1
ATOM 733 O O . SER A 1 97 ? -5.666 3.042 23.504 1.00 87.81 97 SER A O 1
ATOM 735 N N . GLY A 1 98 ? -7.820 2.930 22.853 1.00 90.12 98 GLY A N 1
ATOM 736 C CA . GLY A 1 98 ? -7.560 2.805 21.410 1.00 90.12 98 GLY A CA 1
ATOM 737 C C . GLY A 1 98 ? -7.543 1.361 20.887 1.00 90.12 98 GLY A C 1
ATOM 738 O O . GLY A 1 98 ? -7.273 1.128 19.709 1.00 90.12 98 GLY A O 1
ATOM 739 N N . THR A 1 99 ? -7.836 0.371 21.735 1.00 95.19 99 THR A N 1
ATOM 740 C CA . THR A 1 99 ? -7.999 -1.017 21.284 1.00 95.19 99 THR A CA 1
ATOM 741 C C . THR A 1 99 ? -9.237 -1.151 20.399 1.00 95.19 99 THR A C 1
ATOM 743 O O . THR A 1 99 ? -10.332 -0.748 20.793 1.00 95.19 99 THR A O 1
ATOM 746 N N . VAL A 1 100 ? -9.068 -1.725 19.203 1.00 97.00 100 VAL A N 1
ATOM 747 C CA . VAL A 1 100 ? -10.155 -1.895 18.229 1.00 97.00 100 VAL A CA 1
ATOM 748 C C . VAL A 1 100 ? -10.709 -3.312 18.360 1.00 97.00 100 VAL A C 1
ATOM 750 O O . VAL A 1 100 ? -9.995 -4.256 18.000 1.00 97.00 100 VAL A O 1
ATOM 753 N N . PRO A 1 101 ? -11.940 -3.494 18.875 1.00 97.75 101 PRO A N 1
ATOM 754 C CA . PRO A 1 101 ? -12.543 -4.815 18.959 1.00 97.75 101 PRO A CA 1
ATOM 755 C C . PRO A 1 101 ? -12.855 -5.355 17.563 1.00 97.75 101 PRO A C 1
ATOM 757 O O . PRO A 1 101 ? -13.236 -4.617 16.654 1.00 97.75 101 PRO A O 1
ATOM 760 N N . LEU A 1 102 ? -12.706 -6.665 17.424 1.00 97.69 102 LEU A N 1
ATOM 761 C CA . LEU A 1 102 ? -13.109 -7.442 16.266 1.00 97.69 102 LEU A CA 1
ATOM 762 C C . LEU A 1 102 ? -14.026 -8.568 16.729 1.00 97.69 102 LEU A C 1
ATOM 764 O O . LEU A 1 102 ? -13.706 -9.281 17.680 1.00 97.69 102 LEU A O 1
ATOM 768 N N . PHE A 1 103 ? -15.138 -8.741 16.027 1.00 97.81 103 PHE A N 1
ATOM 769 C CA . PHE A 1 103 ? -16.140 -9.761 16.310 1.00 97.81 103 PHE A CA 1
ATOM 770 C C . PHE A 1 103 ? -16.019 -10.878 15.289 1.00 97.81 103 PHE A C 1
ATOM 772 O O . PHE A 1 103 ? -16.012 -10.622 14.088 1.00 97.81 103 PHE A O 1
ATOM 779 N N . PHE A 1 104 ? -15.949 -12.121 15.736 1.00 96.88 104 PHE A N 1
ATOM 780 C CA . PHE A 1 104 ? -15.911 -13.272 14.841 1.00 96.88 104 PHE A CA 1
ATOM 781 C C . PHE A 1 104 ? -16.681 -14.440 15.451 1.00 96.88 104 PHE A C 1
ATOM 783 O O . PHE A 1 104 ? -17.111 -14.393 16.602 1.00 96.88 104 PHE A O 1
ATOM 790 N N . CYS A 1 105 ? -16.884 -15.491 14.665 1.00 96.50 105 CYS A N 1
ATOM 791 C CA . CYS A 1 105 ? -17.456 -16.735 15.153 1.00 96.50 105 CYS A CA 1
ATOM 792 C C . CYS A 1 105 ? -16.664 -17.899 14.568 1.00 96.50 105 CYS A C 1
ATOM 794 O O . CYS A 1 105 ? -16.627 -18.054 13.351 1.00 96.50 105 CYS A O 1
ATOM 796 N N . SER A 1 106 ? -16.052 -18.724 15.417 1.00 95.00 106 SER A N 1
ATOM 797 C CA . SER A 1 106 ? -15.225 -19.864 14.991 1.00 95.00 106 SER A CA 1
ATOM 798 C C . SER A 1 106 ? -15.973 -20.890 14.128 1.00 95.00 106 SER A C 1
ATOM 800 O O . SER A 1 106 ? -15.356 -21.591 13.332 1.00 95.00 106 SER A O 1
ATOM 802 N N . THR A 1 107 ? -17.303 -20.951 14.245 1.00 95.06 107 THR A N 1
ATOM 803 C CA . THR A 1 107 ? -18.160 -21.832 13.430 1.00 95.06 107 THR A CA 1
ATOM 804 C C . THR A 1 107 ? -18.537 -21.243 12.068 1.00 95.06 107 THR A C 1
ATOM 806 O O . THR A 1 107 ? -18.997 -21.973 11.193 1.00 95.06 107 THR A O 1
ATOM 809 N N . LEU A 1 108 ? -18.336 -19.936 11.861 1.00 94.75 108 LEU A N 1
ATOM 810 C CA . LEU A 1 108 ? -18.608 -19.269 10.593 1.00 94.75 108 LEU A CA 1
ATOM 811 C C . LEU A 1 108 ? -17.366 -19.357 9.704 1.00 94.75 108 LEU A C 1
ATOM 813 O O . LEU A 1 108 ? -16.440 -18.564 9.841 1.00 94.75 108 LEU A O 1
ATOM 817 N N . VAL A 1 109 ? -17.364 -20.310 8.775 1.00 94.19 109 VAL A N 1
ATOM 818 C CA . VAL A 1 109 ? -16.300 -20.469 7.777 1.00 94.19 109 VAL A CA 1
ATOM 819 C C . VAL A 1 109 ? -16.831 -20.043 6.413 1.00 94.19 109 VAL A C 1
ATOM 821 O O . VAL A 1 109 ? -17.859 -20.536 5.955 1.00 94.19 109 VAL A O 1
ATOM 824 N N . LEU A 1 110 ? -16.133 -19.113 5.769 1.00 90.62 110 LEU A N 1
ATOM 825 C CA . LEU A 1 110 ? -16.375 -18.691 4.395 1.00 90.62 110 LEU A CA 1
ATOM 826 C C . LEU A 1 110 ? -15.310 -19.290 3.482 1.00 90.62 110 LEU A C 1
ATOM 828 O O . LEU A 1 110 ? -14.156 -19.422 3.877 1.00 90.62 110 LEU A O 1
ATOM 832 N N . GLU A 1 111 ? -15.682 -19.607 2.247 1.00 92.94 111 GLU A N 1
ATOM 833 C CA . GLU A 1 111 ? -14.747 -20.069 1.224 1.00 92.94 111 GLU A CA 1
ATOM 834 C C . GLU A 1 111 ? -14.657 -19.031 0.104 1.00 92.94 111 GLU A C 1
ATOM 836 O O . GLU A 1 111 ? -15.667 -18.572 -0.432 1.00 92.94 111 GLU A O 1
ATOM 841 N N . SER A 1 112 ? -13.437 -18.639 -0.257 1.00 87.56 112 SER A N 1
ATOM 842 C CA . SER A 1 112 ? -13.186 -17.773 -1.406 1.00 87.56 112 SER A CA 1
ATOM 843 C C . SER A 1 112 ? -11.966 -18.270 -2.159 1.00 87.56 112 SER A C 1
ATOM 845 O O . SER A 1 112 ? -10.877 -18.364 -1.598 1.00 87.56 112 SER A O 1
ATOM 847 N N . ARG A 1 113 ? -12.146 -18.591 -3.446 1.00 89.88 113 ARG A N 1
ATOM 848 C CA . ARG A 1 113 ? -11.075 -19.079 -4.334 1.00 89.88 113 ARG A CA 1
ATOM 849 C C . ARG A 1 113 ? -10.321 -20.297 -3.766 1.00 89.88 113 ARG A C 1
ATOM 851 O O . ARG A 1 113 ? -9.101 -20.361 -3.869 1.00 89.88 113 ARG A O 1
ATOM 858 N N . GLY A 1 114 ? -11.045 -21.240 -3.155 1.00 89.56 114 GLY A N 1
ATOM 859 C CA . GLY A 1 114 ? -10.468 -22.450 -2.555 1.00 89.56 114 GLY A CA 1
ATOM 860 C C . GLY A 1 114 ? -9.724 -22.216 -1.237 1.00 89.56 114 GLY A C 1
ATOM 861 O O . GLY A 1 114 ? -9.025 -23.107 -0.762 1.00 89.56 114 GLY A O 1
ATOM 862 N N . ILE A 1 115 ? -9.840 -21.020 -0.649 1.00 84.44 115 ILE A N 1
ATOM 863 C CA . ILE A 1 115 ? -9.291 -20.699 0.667 1.00 84.44 115 ILE A CA 1
ATOM 864 C C . ILE A 1 115 ? -10.459 -20.539 1.636 1.00 84.44 115 ILE A C 1
ATOM 866 O O . ILE A 1 115 ? -11.272 -19.622 1.494 1.00 84.44 115 ILE A O 1
ATOM 870 N N . SER A 1 116 ? -10.521 -21.422 2.628 1.00 89.19 116 SER A N 1
ATOM 871 C CA . SER A 1 116 ? -11.454 -21.311 3.750 1.00 89.19 116 SER A CA 1
ATOM 872 C C . SER A 1 116 ? -10.924 -20.320 4.781 1.00 89.19 116 SER A C 1
ATOM 874 O O . SER A 1 116 ? -9.729 -20.315 5.072 1.00 89.19 116 SER A O 1
ATOM 876 N N . PHE A 1 117 ? -11.782 -19.472 5.342 1.00 92.19 117 PHE A N 1
ATOM 877 C CA . PHE A 1 117 ? -11.414 -18.505 6.372 1.00 92.19 117 PHE A CA 1
ATOM 878 C C . PHE A 1 117 ? -12.606 -18.149 7.280 1.00 92.19 117 PHE A C 1
ATOM 880 O O . PHE A 1 117 ? -13.753 -18.121 6.851 1.00 92.19 117 PHE A O 1
ATOM 887 N N . VAL A 1 118 ? -12.331 -17.862 8.546 1.00 95.06 118 VAL A N 1
ATOM 888 C CA . VAL A 1 118 ? -13.212 -17.252 9.539 1.00 95.06 118 VAL A CA 1
ATOM 889 C C . VAL A 1 118 ? -13.171 -15.722 9.391 1.00 95.06 118 VAL A C 1
ATOM 891 O O . VAL A 1 118 ? -12.131 -15.099 9.623 1.00 95.06 118 VAL A O 1
ATOM 894 N N . PRO A 1 119 ? -14.271 -15.067 8.994 1.00 95.44 119 PRO A N 1
ATOM 895 C CA . PRO A 1 119 ? -14.310 -13.617 8.893 1.00 95.44 119 PRO A CA 1
ATOM 896 C C . PRO A 1 119 ? -14.332 -12.960 10.283 1.00 95.44 119 PRO A C 1
ATOM 898 O O . PRO A 1 119 ? -15.068 -13.384 11.176 1.00 95.44 119 PRO A O 1
ATOM 901 N N . ALA A 1 120 ? -13.561 -11.885 10.445 1.00 96.31 120 ALA A N 1
ATOM 902 C CA . ALA A 1 120 ? -13.610 -10.997 11.602 1.00 96.31 120 ALA A CA 1
ATOM 903 C C . ALA A 1 120 ? -14.188 -9.640 11.190 1.00 96.31 120 ALA A C 1
ATOM 905 O O . ALA A 1 120 ? -13.753 -9.050 10.208 1.00 96.31 120 ALA A O 1
ATOM 906 N N . PHE A 1 121 ? -15.155 -9.125 11.938 1.00 96.62 121 PHE A N 1
ATOM 907 C CA . PHE A 1 121 ? -15.914 -7.920 11.616 1.00 96.62 121 PHE A CA 1
ATOM 908 C C . PHE A 1 121 ? -15.571 -6.783 12.578 1.00 96.62 121 PHE A C 1
ATOM 910 O O . PHE A 1 121 ? -15.380 -7.007 13.771 1.00 96.62 121 PHE A O 1
ATOM 917 N N . LEU A 1 122 ? -15.550 -5.544 12.075 1.00 96.38 122 LEU A N 1
ATOM 918 C CA . LEU A 1 122 ? -15.421 -4.345 12.917 1.00 96.38 122 LEU A CA 1
ATOM 919 C C . LEU A 1 122 ? -16.714 -3.992 13.661 1.00 96.38 122 LEU A C 1
ATOM 921 O O . LEU A 1 122 ? -16.664 -3.266 14.650 1.00 96.38 122 LEU A O 1
ATOM 925 N N . ARG A 1 123 ? -17.866 -4.451 13.158 1.00 97.38 123 ARG A N 1
ATOM 926 C CA . ARG A 1 123 ? -19.188 -4.195 13.731 1.00 97.38 123 ARG A CA 1
ATOM 927 C C . ARG A 1 123 ? -19.852 -5.516 14.080 1.00 97.38 123 ARG A C 1
ATOM 929 O O . ARG A 1 123 ? -19.954 -6.399 13.229 1.00 97.38 123 ARG A O 1
ATOM 936 N N . GLU A 1 124 ? -20.362 -5.630 15.298 1.00 97.12 124 GLU A N 1
ATOM 937 C CA . GLU A 1 124 ? -21.070 -6.828 15.759 1.00 97.12 124 GLU A CA 1
ATOM 938 C C . GLU A 1 124 ? -22.310 -7.105 14.899 1.00 97.12 124 GLU A C 1
ATOM 940 O O . GLU A 1 124 ? -22.601 -8.246 14.541 1.00 97.12 124 GLU A O 1
ATOM 945 N N . LYS A 1 125 ? -23.019 -6.041 14.505 1.00 96.75 125 LYS A N 1
ATOM 946 C CA . LYS A 1 125 ? -24.210 -6.136 13.657 1.00 96.75 125 LYS A CA 1
ATOM 947 C C . LYS A 1 125 ? -23.927 -6.882 12.345 1.00 96.75 125 LYS A C 1
ATOM 949 O O . LYS A 1 125 ? -24.741 -7.710 11.944 1.00 96.75 125 LYS A O 1
ATOM 954 N N . ASP A 1 126 ? -22.779 -6.631 11.718 1.00 96.94 126 ASP A N 1
ATOM 955 C CA . ASP A 1 126 ? -22.412 -7.244 10.435 1.00 96.94 126 ASP A CA 1
ATOM 956 C C . ASP A 1 126 ? -22.135 -8.748 10.601 1.00 96.94 126 ASP A C 1
ATOM 958 O O . ASP A 1 126 ? -22.542 -9.556 9.759 1.00 96.94 126 ASP A O 1
ATOM 962 N N . LEU A 1 127 ? -21.523 -9.144 11.726 1.00 96.12 127 LEU A N 1
ATOM 963 C CA . LEU A 1 127 ? -21.370 -10.552 12.098 1.00 96.12 127 LEU A CA 1
ATOM 964 C C . LEU A 1 127 ? -22.739 -11.217 12.288 1.00 96.12 127 LEU A C 1
ATOM 966 O O . LEU A 1 127 ? -22.992 -12.268 11.703 1.00 96.12 127 LEU A O 1
ATOM 970 N N . LEU A 1 128 ? -23.635 -10.608 13.071 1.00 96.38 128 LEU A N 1
ATOM 971 C CA . LEU A 1 128 ? -24.962 -11.166 13.356 1.00 96.38 128 LEU A CA 1
ATOM 972 C C . LEU A 1 128 ? -25.822 -11.298 12.092 1.00 96.38 128 LEU A C 1
ATOM 974 O O . LEU A 1 128 ? -26.506 -12.306 11.907 1.00 96.38 128 LEU A O 1
ATOM 978 N N . GLU A 1 129 ? -25.772 -10.316 11.190 1.00 96.25 129 GLU A N 1
ATOM 979 C CA . GLU A 1 129 ? -26.441 -10.400 9.889 1.00 96.25 129 GLU A CA 1
ATOM 9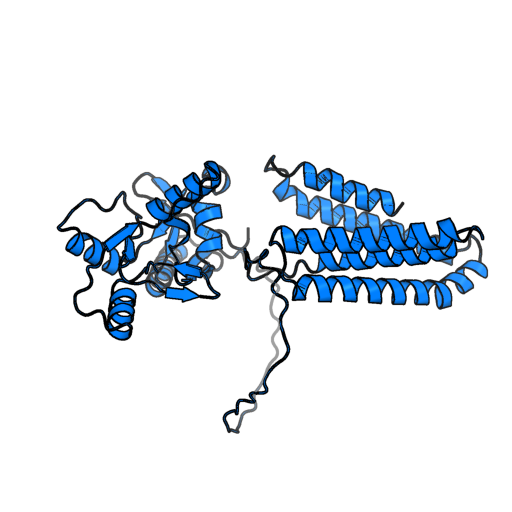80 C C . GLU A 1 129 ? -25.862 -11.521 9.021 1.00 96.25 129 GLU A C 1
ATOM 982 O O . GLU A 1 129 ? -26.616 -12.235 8.355 1.00 96.25 129 GLU A O 1
ATOM 987 N N . THR A 1 130 ? -24.541 -11.709 9.047 1.00 95.38 130 THR A N 1
ATOM 988 C CA . THR A 1 130 ? -23.874 -12.792 8.314 1.00 95.38 130 THR A CA 1
ATOM 989 C C . THR A 1 130 ? -24.250 -14.160 8.884 1.00 95.38 130 THR A C 1
ATOM 991 O O . THR A 1 130 ? -24.613 -15.054 8.122 1.00 95.38 130 THR A O 1
ATOM 994 N N . LEU A 1 131 ? -24.270 -14.312 10.212 1.00 96.44 131 LEU A N 1
ATOM 995 C CA . LEU A 1 131 ? -24.716 -15.534 10.892 1.00 96.44 131 LEU A CA 1
ATOM 996 C C . LEU A 1 131 ? -26.176 -15.863 10.569 1.00 96.44 131 LEU A C 1
ATOM 998 O O . LEU A 1 131 ? -26.498 -17.008 10.252 1.00 96.44 131 LEU A O 1
ATOM 1002 N N . LYS A 1 132 ? -27.052 -14.851 10.564 1.00 95.94 132 LYS A N 1
ATOM 1003 C CA . LYS A 1 132 ? -28.458 -15.014 10.178 1.00 95.94 132 LYS A CA 1
ATOM 1004 C C . LYS A 1 132 ? -28.596 -15.505 8.735 1.00 95.94 132 LYS A C 1
ATOM 1006 O O . LYS A 1 132 ? -29.401 -16.395 8.478 1.00 95.94 132 LYS A O 1
ATOM 1011 N N . LYS A 1 133 ? -27.810 -14.956 7.801 1.00 95.75 133 LYS A N 1
ATOM 1012 C CA . LYS A 1 133 ? -27.792 -15.393 6.391 1.00 95.75 133 LYS A CA 1
ATOM 1013 C C . LYS A 1 133 ? -27.242 -16.810 6.224 1.00 95.75 133 LYS A C 1
ATOM 1015 O O . LYS A 1 133 ? -27.718 -17.536 5.362 1.00 95.75 133 LYS A O 1
ATOM 1020 N N . ALA A 1 134 ? -26.284 -17.202 7.058 1.00 95.19 134 ALA A N 1
ATOM 1021 C CA . ALA A 1 134 ? -25.718 -18.547 7.074 1.00 95.19 134 ALA A CA 1
ATOM 1022 C C . ALA A 1 134 ? -26.621 -19.592 7.766 1.00 95.19 134 ALA A C 1
ATOM 1024 O O . ALA A 1 134 ? -26.261 -20.763 7.815 1.00 95.19 134 ALA A O 1
ATOM 1025 N N . GLY A 1 135 ? -27.776 -19.196 8.321 1.00 94.69 135 GLY A N 1
ATOM 1026 C CA . GLY A 1 135 ? -28.669 -20.094 9.064 1.00 94.69 135 GLY A CA 1
ATOM 1027 C C . GLY A 1 135 ? -28.175 -20.455 10.472 1.00 94.69 135 GLY A C 1
ATOM 1028 O O . GLY A 1 135 ? -28.750 -21.323 11.123 1.00 94.69 135 GLY A O 1
ATOM 1029 N N . GLY A 1 136 ? -27.129 -19.789 10.967 1.00 87.06 136 GLY A N 1
ATOM 1030 C CA . GLY A 1 136 ? -26.549 -20.028 12.286 1.00 87.06 136 GLY A CA 1
ATOM 1031 C C . GLY A 1 136 ? -27.312 -19.304 13.393 1.00 87.06 136 GLY A C 1
ATOM 1032 O O . GLY A 1 136 ? -26.866 -18.265 13.877 1.00 87.06 136 GLY A O 1
ATOM 1033 N N . THR A 1 137 ? -28.461 -19.830 13.823 1.00 85.00 137 THR A N 1
ATOM 1034 C CA . THR A 1 137 ? -29.136 -19.337 15.035 1.00 85.00 137 THR A CA 1
ATOM 1035 C C . THR A 1 137 ? -28.479 -19.942 16.276 1.00 85.00 137 THR A C 1
ATOM 1037 O O . THR A 1 137 ? -28.520 -21.154 16.458 1.00 85.00 137 THR A O 1
ATOM 1040 N N . GLY A 1 138 ? -27.883 -19.110 17.136 1.00 89.50 138 GLY A N 1
ATOM 1041 C CA . GLY A 1 138 ? -27.267 -19.545 18.402 1.00 89.50 138 GLY A CA 1
ATOM 1042 C C . GLY A 1 138 ? -25.743 -19.690 18.379 1.00 89.50 138 GLY A C 1
ATOM 1043 O O . GLY A 1 138 ? -25.159 -20.125 19.370 1.00 89.50 138 GLY A O 1
ATOM 1044 N N . ALA A 1 139 ? -25.083 -19.312 17.283 1.00 94.00 139 ALA A N 1
ATOM 1045 C CA . ALA A 1 139 ? -23.628 -19.275 17.236 1.00 94.00 139 ALA A CA 1
ATOM 1046 C C . ALA A 1 139 ? -23.080 -18.221 18.221 1.00 94.00 139 ALA A C 1
ATOM 1048 O O . ALA A 1 139 ? -23.596 -17.105 18.306 1.00 94.00 139 ALA A O 1
ATOM 1049 N N . ARG A 1 140 ? -22.042 -18.583 18.985 1.00 95.69 140 ARG A N 1
ATOM 1050 C CA . ARG A 1 140 ? -21.431 -17.695 19.981 1.00 95.69 140 ARG A CA 1
ATOM 1051 C C . ARG A 1 140 ? -20.543 -16.662 19.287 1.00 95.69 140 ARG A C 1
ATOM 1053 O O . ARG A 1 140 ? -19.630 -17.034 18.552 1.00 95.69 140 ARG A O 1
ATOM 1060 N N . THR A 1 141 ? -20.788 -15.382 19.560 1.00 96.88 141 THR A N 1
ATOM 1061 C CA . THR A 1 141 ? -19.878 -14.295 19.181 1.00 96.88 141 THR A CA 1
ATOM 1062 C C . THR A 1 141 ? -18.633 -14.341 20.059 1.00 96.88 141 THR A C 1
ATOM 1064 O O . THR A 1 141 ? -18.722 -14.343 21.288 1.00 96.88 141 THR A O 1
ATOM 1067 N N . GLU A 1 142 ? -17.473 -14.361 19.420 1.00 97.00 142 GLU A N 1
ATOM 1068 C CA . GLU A 1 142 ? -16.164 -14.252 20.049 1.00 97.00 142 GLU A CA 1
ATOM 1069 C C . GLU A 1 142 ? -15.555 -12.883 19.742 1.00 97.00 142 GLU A C 1
ATOM 1071 O O . GLU A 1 142 ? -15.852 -12.259 18.717 1.00 97.00 142 GLU A O 1
ATOM 1076 N N . ILE A 1 143 ? -14.702 -12.407 20.650 1.00 97.62 143 ILE A N 1
ATOM 1077 C CA . ILE A 1 143 ? -14.048 -11.105 20.535 1.00 97.62 143 IL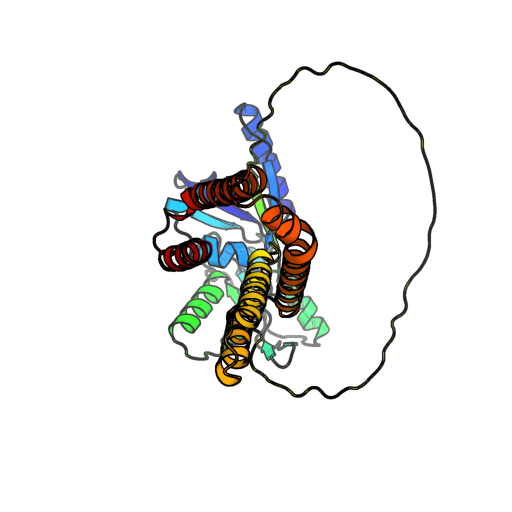E A CA 1
ATOM 1078 C C . ILE A 1 143 ? -12.546 -11.304 20.502 1.00 97.62 143 ILE A C 1
ATOM 1080 O O . ILE A 1 143 ? -11.964 -12.000 21.330 1.00 97.62 143 ILE A O 1
ATOM 1084 N N . THR A 1 144 ? -11.919 -10.639 19.546 1.00 96.88 144 THR A N 1
ATOM 1085 C CA . THR A 1 144 ? -10.481 -10.406 19.515 1.00 96.88 144 THR A CA 1
ATOM 1086 C C . THR A 1 144 ? -10.238 -8.916 19.300 1.00 96.88 144 THR A C 1
ATOM 1088 O O . THR A 1 144 ? -11.173 -8.116 19.268 1.00 96.88 144 THR A O 1
ATOM 1091 N N . THR A 1 145 ? -8.983 -8.512 19.182 1.00 96.75 145 THR A N 1
ATOM 1092 C CA . THR A 1 145 ? -8.611 -7.124 18.922 1.00 96.75 145 THR A CA 1
ATOM 1093 C C . THR A 1 145 ? -7.775 -7.051 17.658 1.00 96.75 145 THR A C 1
ATOM 1095 O O . THR A 1 145 ? -7.053 -7.993 17.319 1.00 96.75 145 THR A O 1
ATOM 1098 N N . LEU A 1 146 ? -7.858 -5.928 16.947 1.00 95.06 146 LEU A N 1
ATOM 1099 C CA . LEU A 1 146 ? -7.050 -5.696 15.750 1.00 95.06 146 LEU A CA 1
ATOM 1100 C C . LEU A 1 146 ? -5.545 -5.778 16.065 1.00 95.06 146 LEU A C 1
ATOM 1102 O O . LEU A 1 146 ? -4.756 -6.251 15.248 1.00 95.06 146 LEU A O 1
ATOM 1106 N N . GLN A 1 147 ? -5.155 -5.360 17.270 1.00 94.19 147 GLN A N 1
ATOM 1107 C CA . GLN A 1 147 ? -3.800 -5.465 17.808 1.00 94.19 147 GLN A CA 1
ATOM 1108 C C . GLN A 1 147 ? -3.359 -6.923 17.942 1.00 94.19 147 GLN A C 1
ATOM 1110 O O . GLN A 1 147 ? -2.342 -7.294 17.365 1.00 94.19 147 GLN A O 1
ATOM 1115 N N . ASN A 1 148 ? -4.162 -7.761 18.602 1.00 94.50 148 ASN A N 1
ATOM 1116 C CA . ASN A 1 148 ? -3.863 -9.183 18.791 1.00 94.50 148 ASN A CA 1
ATOM 1117 C C . ASN A 1 148 ? -3.792 -9.936 17.451 1.00 94.50 148 ASN A C 1
ATOM 1119 O O . ASN A 1 148 ? -2.921 -10.776 17.243 1.00 94.50 148 ASN A O 1
ATOM 1123 N N . VAL A 1 149 ? -4.680 -9.614 16.502 1.00 92.50 149 VAL A N 1
ATOM 1124 C CA . VAL A 1 149 ? -4.637 -10.210 15.157 1.00 92.50 149 VAL A CA 1
ATOM 1125 C C . VAL A 1 149 ? -3.343 -9.834 14.431 1.00 92.50 149 VAL A C 1
ATOM 1127 O O . VAL A 1 149 ? -2.694 -10.709 13.861 1.00 92.50 149 VAL A O 1
ATOM 1130 N N . ALA A 1 150 ? -2.931 -8.565 14.461 1.00 91.06 150 ALA A N 1
ATOM 1131 C CA . ALA A 1 150 ? -1.702 -8.145 13.790 1.00 91.06 150 ALA A CA 1
ATOM 1132 C C . ALA A 1 150 ? -0.428 -8.657 14.465 1.00 91.06 150 ALA A C 1
ATOM 1134 O O . ALA A 1 150 ? 0.512 -9.020 13.760 1.00 91.06 150 ALA A O 1
ATOM 1135 N N . GLU A 1 151 ? -0.402 -8.727 15.796 1.00 91.38 151 GLU A N 1
ATOM 1136 C CA . GLU A 1 151 ? 0.699 -9.331 16.546 1.00 91.38 151 GLU A CA 1
ATOM 1137 C C . GLU A 1 151 ? 0.885 -10.792 16.135 1.00 91.38 151 GLU A C 1
ATOM 1139 O O . GLU A 1 151 ? 1.965 -11.163 15.674 1.00 91.38 151 GLU A O 1
ATOM 1144 N N . LYS A 1 152 ? -0.197 -11.581 16.153 1.00 89.94 152 LYS A N 1
ATOM 1145 C CA . LYS A 1 152 ? -0.173 -12.977 15.706 1.00 89.94 152 LYS A CA 1
ATOM 1146 C C . LYS A 1 152 ? 0.292 -13.104 14.264 1.00 89.94 152 LYS A C 1
ATOM 1148 O O . LYS A 1 152 ? 1.205 -13.873 13.997 1.00 89.94 152 LYS A O 1
ATOM 1153 N N . LEU A 1 153 ? -0.262 -12.328 13.332 1.00 85.69 153 LEU A N 1
ATOM 1154 C CA . LEU A 1 153 ? 0.189 -12.346 11.932 1.00 85.69 153 LEU A CA 1
ATOM 1155 C C . LEU A 1 153 ? 1.684 -12.002 11.797 1.00 85.69 153 LEU A C 1
ATOM 1157 O O . LEU A 1 153 ? 2.380 -12.581 10.960 1.00 85.69 153 LEU A O 1
ATOM 1161 N N . GLY A 1 154 ? 2.190 -11.091 12.632 1.00 84.88 154 GLY A N 1
ATOM 1162 C CA . GLY A 1 154 ? 3.606 -10.746 12.705 1.00 84.88 154 GLY A CA 1
ATOM 1163 C C . GLY A 1 154 ? 4.477 -11.891 13.227 1.00 84.88 154 GLY A C 1
ATOM 1164 O O . GLY A 1 154 ? 5.542 -12.151 12.667 1.00 84.88 154 GLY A O 1
ATOM 1165 N N . GLU A 1 155 ? 4.031 -12.603 14.261 1.00 88.19 155 GLU A N 1
ATOM 1166 C CA . GLU A 1 155 ? 4.709 -13.796 14.783 1.00 88.19 155 GLU A CA 1
ATOM 1167 C C . GLU A 1 155 ? 4.760 -14.918 13.745 1.00 88.19 155 GLU A C 1
ATOM 1169 O O . GLU A 1 155 ? 5.825 -15.488 13.518 1.00 88.19 155 GLU A O 1
ATOM 1174 N N . GLN A 1 156 ? 3.652 -15.171 13.042 1.00 83.19 156 GLN A N 1
ATOM 1175 C CA . GLN A 1 156 ? 3.593 -16.167 11.967 1.00 83.19 156 GLN A CA 1
ATOM 1176 C C . GLN A 1 156 ? 4.555 -15.854 10.822 1.00 83.19 156 GLN A C 1
ATOM 1178 O O . GLN A 1 156 ? 5.213 -16.743 10.279 1.00 83.19 156 GLN A O 1
ATOM 1183 N N . ALA A 1 157 ? 4.645 -14.577 10.445 1.00 80.44 157 ALA A N 1
ATOM 1184 C CA . ALA A 1 157 ? 5.569 -14.138 9.411 1.00 80.44 157 ALA A CA 1
ATOM 1185 C C . ALA A 1 157 ? 7.035 -14.363 9.820 1.00 80.44 157 ALA A C 1
ATOM 1187 O O . ALA A 1 157 ? 7.864 -14.649 8.959 1.00 80.44 157 ALA A O 1
ATOM 1188 N N . LYS A 1 158 ? 7.351 -14.262 11.120 1.00 85.56 158 LYS A N 1
ATOM 1189 C CA . LYS A 1 158 ? 8.697 -14.502 11.660 1.00 85.56 158 LYS A CA 1
ATOM 1190 C C . LYS A 1 158 ? 9.017 -15.986 11.817 1.00 85.56 158 LYS A C 1
ATOM 1192 O O . LYS A 1 158 ? 10.147 -16.382 11.554 1.00 85.56 158 LYS A O 1
ATOM 1197 N N . SER A 1 159 ? 8.058 -16.796 12.261 1.00 88.19 159 SER A N 1
ATOM 1198 C CA . SER A 1 159 ? 8.286 -18.216 12.542 1.00 88.19 159 SER A CA 1
ATOM 1199 C C . SER A 1 159 ? 8.366 -19.072 11.278 1.00 88.19 159 SER A C 1
ATOM 1201 O O . SER A 1 159 ? 8.900 -20.177 11.329 1.00 88.19 159 SER A O 1
ATOM 1203 N N . GLY A 1 160 ? 7.801 -18.608 10.156 1.00 82.00 160 GLY A N 1
ATOM 1204 C CA . GLY A 1 160 ? 7.679 -19.401 8.927 1.00 82.00 160 GLY A CA 1
ATOM 1205 C C . GLY A 1 160 ? 6.769 -20.628 9.078 1.00 82.00 160 GLY A C 1
ATOM 1206 O O . GLY A 1 160 ? 6.590 -21.382 8.124 1.00 82.00 160 GLY A O 1
ATOM 1207 N N . THR A 1 161 ? 6.180 -20.828 10.260 1.00 76.00 161 THR A N 1
ATOM 1208 C CA . THR A 1 161 ? 5.265 -21.925 10.551 1.00 76.00 161 THR A CA 1
ATOM 1209 C C . THR A 1 161 ? 3.855 -21.543 10.131 1.00 76.00 161 THR A C 1
ATOM 1211 O O . THR A 1 161 ? 3.368 -20.444 10.405 1.00 76.00 161 THR A O 1
ATOM 1214 N N . ASP A 1 162 ? 3.185 -22.463 9.441 1.00 65.12 162 ASP A N 1
ATOM 1215 C CA . ASP A 1 162 ? 1.784 -22.306 9.074 1.00 65.12 162 ASP A CA 1
ATOM 1216 C C . ASP A 1 162 ? 0.907 -22.570 10.302 1.00 65.12 162 ASP A C 1
ATOM 1218 O O . ASP A 1 162 ? 0.489 -23.690 10.580 1.00 65.12 162 ASP A O 1
ATOM 1222 N N . VAL A 1 163 ? 0.722 -21.542 11.125 1.00 58.19 163 VAL A N 1
ATOM 1223 C CA . VAL A 1 163 ? -0.208 -21.593 12.257 1.00 58.19 163 VAL A CA 1
ATOM 1224 C C . VAL A 1 163 ? -1.607 -21.250 11.716 1.00 58.19 163 VAL A C 1
ATOM 1226 O O . VAL A 1 163 ? -1.746 -20.398 10.840 1.00 58.19 163 VAL A O 1
ATOM 1229 N N . GLY A 1 164 ? -2.665 -21.886 12.225 1.00 58.09 164 GLY A N 1
ATOM 1230 C CA . GLY A 1 164 ? -4.036 -21.819 11.677 1.00 58.09 164 GLY A CA 1
ATOM 1231 C C . GLY A 1 164 ? -4.725 -20.438 11.607 1.00 58.09 164 GLY A C 1
ATOM 1232 O O . GLY A 1 164 ? -5.915 -20.368 11.323 1.00 58.09 164 GLY A O 1
ATOM 1233 N N . TRP A 1 165 ? -4.016 -19.328 11.838 1.00 59.97 165 TRP A N 1
ATOM 1234 C CA . TRP A 1 165 ? -4.520 -17.954 11.702 1.00 59.97 165 TRP A CA 1
ATOM 1235 C C . TRP A 1 165 ? -4.503 -17.409 10.267 1.00 59.97 165 TRP A C 1
ATOM 1237 O O . TRP A 1 165 ? -5.062 -16.337 10.035 1.00 59.97 165 TRP A O 1
ATOM 1247 N N . ARG A 1 166 ? -3.976 -18.155 9.277 1.00 56.81 166 ARG A N 1
ATOM 1248 C CA . ARG A 1 166 ? -4.141 -17.815 7.840 1.00 56.81 166 ARG A CA 1
ATOM 1249 C C . ARG A 1 166 ? -5.602 -17.714 7.404 1.00 56.81 166 ARG A C 1
ATOM 1251 O O . ARG A 1 166 ? -5.905 -17.204 6.330 1.00 56.81 166 ARG A O 1
ATOM 1258 N N . HIS A 1 167 ? -6.492 -18.183 8.261 1.00 69.69 167 HIS A N 1
ATOM 1259 C CA . HIS A 1 167 ? -7.914 -18.228 8.057 1.00 69.69 167 HIS A CA 1
ATOM 1260 C C . HIS A 1 167 ? -8.642 -17.037 8.683 1.00 69.69 167 HIS A C 1
ATOM 1262 O O . HIS A 1 167 ? -9.846 -17.125 8.762 1.00 69.69 167 HIS A O 1
ATOM 1268 N N . ILE A 1 168 ? -8.021 -15.939 9.139 1.00 74.94 168 ILE A N 1
ATOM 1269 C CA . ILE A 1 168 ? -8.809 -14.757 9.555 1.00 74.94 168 ILE A CA 1
ATOM 1270 C C . ILE A 1 168 ? -8.850 -13.703 8.452 1.00 74.94 168 ILE A C 1
ATOM 1272 O O . ILE A 1 168 ? -7.843 -13.074 8.135 1.00 74.94 168 ILE A O 1
ATOM 1276 N N . GLY A 1 169 ? -10.039 -13.496 7.882 1.00 73.06 169 GLY A N 1
ATOM 1277 C CA . GLY A 1 169 ? -10.289 -12.469 6.871 1.00 73.06 169 GLY A CA 1
ATOM 1278 C C . GLY A 1 169 ? -10.964 -11.238 7.472 1.00 73.06 169 GLY A C 1
ATOM 1279 O O . GLY A 1 169 ? -12.014 -11.358 8.095 1.00 73.06 169 GLY A O 1
ATOM 1280 N N . LEU A 1 170 ? -10.399 -10.048 7.256 1.00 69.25 170 LEU A N 1
ATOM 1281 C CA . LEU A 1 170 ? -11.088 -8.782 7.524 1.00 69.25 170 LEU A CA 1
ATOM 1282 C C . LEU A 1 170 ? -11.827 -8.345 6.245 1.00 69.25 170 LEU A C 1
ATOM 1284 O O . LEU A 1 170 ? -11.168 -8.155 5.218 1.00 69.25 170 LEU A O 1
ATOM 1288 N N . PRO A 1 171 ? -13.160 -8.163 6.259 1.00 60.81 171 PRO A N 1
ATOM 1289 C CA . PRO A 1 171 ? -13.869 -7.544 5.148 1.00 60.81 171 PRO A CA 1
ATOM 1290 C C . PRO A 1 171 ? -13.381 -6.100 5.047 1.00 60.81 171 PRO A C 1
ATOM 1292 O O . PRO A 1 171 ? -13.504 -5.364 6.018 1.00 60.81 171 PRO A O 1
ATOM 1295 N N . THR A 1 172 ? -12.783 -5.718 3.914 1.00 46.19 172 THR A N 1
ATOM 1296 C CA . THR A 1 172 ? -12.034 -4.460 3.733 1.00 46.19 172 THR A CA 1
ATOM 1297 C C . THR A 1 172 ? -12.841 -3.225 4.144 1.00 46.19 172 THR A C 1
ATOM 1299 O O . THR A 1 172 ? -13.695 -2.779 3.372 1.00 46.19 172 THR A O 1
ATOM 1302 N N . PRO A 1 173 ? -12.558 -2.620 5.309 1.00 50.53 173 PRO A N 1
ATOM 1303 C CA . PRO A 1 173 ? -13.150 -1.361 5.713 1.00 50.53 173 PRO A CA 1
ATOM 1304 C C . PRO A 1 173 ? -12.185 -0.212 5.388 1.00 50.53 173 PRO A C 1
ATOM 1306 O O . PRO A 1 173 ? -10.965 -0.322 5.539 1.00 50.53 173 PRO A O 1
ATOM 1309 N N . GLY A 1 174 ? -12.728 0.918 4.938 1.00 43.88 174 GLY A N 1
ATOM 1310 C CA . GLY A 1 174 ? -11.961 2.162 4.895 1.00 43.88 174 GLY A CA 1
ATOM 1311 C C . GLY A 1 174 ? -11.760 2.731 6.301 1.00 43.88 174 GLY A C 1
ATOM 1312 O O . GLY A 1 174 ? -12.565 2.485 7.196 1.00 43.88 174 GLY A O 1
ATOM 1313 N N . VAL A 1 175 ? -10.703 3.517 6.478 1.00 58.47 175 VAL A N 1
ATOM 1314 C CA . VAL A 1 175 ? -10.456 4.362 7.652 1.00 58.47 175 VAL A CA 1
ATOM 1315 C C . VAL A 1 175 ? -10.451 5.814 7.192 1.00 58.47 175 VAL A C 1
ATOM 1317 O O . VAL A 1 175 ? -10.102 6.106 6.052 1.00 58.47 175 VAL A O 1
ATOM 1320 N N . PHE A 1 176 ? -10.835 6.742 8.054 1.00 62.22 176 PHE A N 1
ATOM 1321 C CA . PHE A 1 176 ? -10.859 8.167 7.754 1.00 62.22 176 PHE A CA 1
ATOM 1322 C C . PHE A 1 176 ? -9.747 8.878 8.527 1.00 62.22 176 PHE A C 1
ATOM 1324 O O . PHE A 1 176 ? -9.521 8.607 9.702 1.00 62.22 176 PHE A O 1
ATOM 1331 N N . CYS A 1 177 ? -9.035 9.785 7.870 1.00 58.66 177 CYS A N 1
ATOM 1332 C CA . CYS A 1 177 ? -7.967 10.588 8.453 1.00 58.66 177 CYS A CA 1
ATOM 1333 C C . CYS A 1 177 ? -8.264 12.070 8.235 1.00 58.66 177 CYS A C 1
ATOM 1335 O O . CYS A 1 177 ? -8.721 12.459 7.159 1.00 58.66 177 CYS A O 1
ATOM 1337 N N . LEU A 1 178 ? -7.960 12.899 9.232 1.00 47.59 178 LEU A N 1
ATOM 1338 C CA . LEU A 1 178 ? -7.942 14.350 9.083 1.00 47.59 178 LEU A CA 1
ATOM 1339 C C . LEU A 1 178 ? -6.587 14.787 8.550 1.00 47.59 178 LEU A C 1
ATOM 1341 O O . LEU A 1 178 ? -5.547 14.342 9.038 1.00 47.59 178 LEU A O 1
ATOM 1345 N N . ARG A 1 179 ? -6.611 15.646 7.538 1.00 66.81 179 ARG A N 1
ATOM 1346 C CA . ARG A 1 179 ? -5.429 16.131 6.835 1.00 66.81 179 ARG A CA 1
ATOM 1347 C C . ARG A 1 179 ? -5.331 17.640 6.961 1.00 66.81 179 ARG A C 1
ATOM 1349 O O . ARG A 1 179 ? -6.343 18.325 6.865 1.00 66.81 179 ARG A O 1
ATOM 1356 N N . VAL A 1 180 ? -4.104 18.144 7.053 1.00 45.34 180 VAL A N 1
ATOM 1357 C CA . VAL A 1 180 ? -3.783 19.560 6.826 1.00 45.34 180 VAL A CA 1
ATOM 1358 C C . VAL A 1 180 ? -3.251 19.704 5.396 1.00 45.34 180 VAL A C 1
ATOM 1360 O O . VAL A 1 180 ? -2.224 19.118 5.047 1.00 45.34 180 VAL A O 1
ATOM 1363 N N . GLY A 1 181 ? -3.981 20.405 4.531 1.00 34.94 181 GLY A N 1
ATOM 1364 C CA . GLY A 1 181 ? -3.571 20.709 3.159 1.00 34.94 181 GLY A CA 1
ATOM 1365 C C . GLY A 1 181 ? -2.920 22.082 3.096 1.00 34.94 181 GLY A C 1
ATOM 1366 O O . GLY A 1 181 ? -3.498 23.048 3.581 1.00 34.94 181 GLY A O 1
ATOM 1367 N N . ALA A 1 182 ? -1.726 22.191 2.512 1.00 30.55 182 ALA A N 1
ATOM 1368 C CA . ALA A 1 182 ? -1.058 23.476 2.368 1.00 30.55 182 ALA A CA 1
ATOM 1369 C C . ALA A 1 182 ? -1.420 24.130 1.030 1.00 30.55 182 ALA A C 1
ATOM 1371 O O . ALA A 1 182 ? -0.753 23.905 0.027 1.00 30.55 182 ALA A O 1
ATOM 1372 N N . THR A 1 183 ? -2.425 25.004 1.011 1.00 30.77 183 THR A N 1
ATOM 1373 C CA . THR A 1 183 ? -2.625 25.913 -0.124 1.00 30.77 183 THR A CA 1
ATOM 1374 C C . THR A 1 183 ? -1.602 27.048 -0.043 1.00 30.77 183 THR A C 1
ATOM 1376 O O . THR A 1 183 ? -1.625 27.879 0.863 1.00 30.77 183 THR A O 1
ATOM 1379 N N . VAL A 1 184 ? -0.626 27.066 -0.955 1.00 28.27 184 VAL A N 1
ATOM 1380 C CA . VAL A 1 184 ? 0.152 28.282 -1.235 1.00 28.27 184 VAL A CA 1
ATOM 1381 C C . VAL A 1 184 ? -0.715 29.128 -2.155 1.00 28.27 184 VAL A C 1
ATOM 1383 O O . VAL A 1 184 ? -0.683 28.978 -3.374 1.00 28.27 184 VAL A O 1
ATOM 1386 N N . GLU A 1 185 ? -1.548 29.969 -1.559 1.00 28.23 185 GLU A N 1
ATOM 1387 C CA . GLU A 1 185 ? -2.350 30.934 -2.296 1.00 28.23 185 GLU A CA 1
ATOM 1388 C C . GLU A 1 185 ? -1.456 32.137 -2.613 1.00 28.23 185 GLU A C 1
ATOM 1390 O O . GLU A 1 185 ? -1.227 33.020 -1.789 1.00 28.23 185 GLU A O 1
ATOM 1395 N N . CYS A 1 186 ? -0.853 32.127 -3.804 1.00 27.11 186 CYS A N 1
ATOM 1396 C CA . CYS A 1 186 ? -0.189 33.306 -4.342 1.00 27.11 186 CYS A CA 1
ATOM 1397 C C . CYS A 1 186 ? -1.288 34.297 -4.733 1.00 27.11 186 CYS A C 1
ATOM 1399 O O . CYS A 1 186 ? -1.874 34.189 -5.810 1.00 27.11 186 CYS A O 1
ATOM 1401 N N . SER A 1 187 ? -1.584 35.243 -3.846 1.00 28.36 187 SER A N 1
ATOM 1402 C CA . SER A 1 187 ? -2.511 36.338 -4.111 1.00 28.36 187 SER A CA 1
ATOM 1403 C C . SER A 1 187 ? -2.027 37.118 -5.340 1.00 28.36 187 SER A C 1
ATOM 1405 O O . SER A 1 187 ? -1.011 37.812 -5.294 1.00 28.36 187 SER A O 1
ATOM 1407 N N . ARG A 1 188 ? -2.746 37.002 -6.459 1.00 30.47 188 ARG A N 1
ATOM 1408 C CA . ARG A 1 188 ? -2.689 37.956 -7.572 1.00 30.47 188 ARG A CA 1
ATOM 1409 C C . ARG A 1 188 ? -4.063 38.619 -7.668 1.00 30.47 188 ARG A C 1
ATOM 1411 O O . ARG A 1 188 ? -5.057 37.907 -7.559 1.00 30.47 188 ARG A O 1
ATOM 1418 N N . PRO A 1 189 ? -4.131 39.949 -7.832 1.00 34.12 189 PRO A N 1
ATOM 1419 C CA . PRO A 1 189 ? -5.392 40.669 -7.796 1.00 34.12 189 PRO A CA 1
ATOM 1420 C C . PRO A 1 189 ? -6.249 40.324 -9.016 1.00 34.12 189 PRO A C 1
ATOM 1422 O O . PRO A 1 189 ? -5.773 40.301 -10.152 1.00 34.12 189 PRO A O 1
ATOM 1425 N N . GLU A 1 190 ? -7.515 40.046 -8.732 1.00 32.75 190 GLU A N 1
ATOM 1426 C CA . GLU A 1 190 ? -8.578 39.751 -9.680 1.00 32.75 190 GLU A CA 1
ATOM 1427 C C . GLU A 1 190 ? -8.989 41.037 -10.416 1.00 32.75 190 GLU A C 1
ATOM 1429 O O . GLU A 1 190 ? -9.306 42.052 -9.792 1.00 32.75 190 GLU A O 1
ATOM 1434 N N . ALA A 1 191 ? -8.982 40.997 -11.749 1.00 31.45 191 ALA A N 1
ATOM 1435 C CA . ALA A 1 191 ? -9.676 41.963 -12.591 1.00 31.45 191 ALA A CA 1
ATOM 1436 C C . ALA A 1 191 ? -10.926 41.280 -13.153 1.00 31.45 191 ALA A C 1
ATOM 1438 O O . ALA A 1 191 ? -10.849 40.221 -13.776 1.00 31.45 191 ALA A O 1
ATOM 1439 N N . ALA A 1 192 ? -12.069 41.898 -12.876 1.00 33.56 192 ALA A N 1
ATOM 1440 C CA . ALA A 1 192 ? -13.411 41.426 -13.168 1.00 33.56 192 ALA A CA 1
ATOM 1441 C C . ALA A 1 192 ? -13.755 41.411 -14.667 1.00 33.56 192 ALA A C 1
ATOM 1443 O O . ALA A 1 192 ? -13.429 42.354 -15.379 1.00 33.56 192 ALA A O 1
ATOM 1444 N N . LEU A 1 193 ? -14.499 40.386 -15.092 1.00 31.50 193 LEU A N 1
ATOM 1445 C CA . LEU A 1 193 ? -15.480 40.335 -16.196 1.00 31.50 193 LEU A CA 1
ATOM 1446 C C . LEU A 1 193 ? -16.039 38.890 -16.156 1.00 31.50 193 LEU A C 1
ATOM 1448 O O . LEU A 1 193 ? -15.255 37.954 -16.188 1.00 31.50 193 LEU A O 1
ATOM 1452 N N . GLY A 1 194 ? -17.318 38.541 -16.032 1.00 31.14 194 GLY A N 1
ATOM 1453 C CA . GLY A 1 194 ? -18.579 39.231 -16.255 1.00 31.14 194 GLY A CA 1
ATOM 1454 C C . GLY A 1 194 ? -19.462 38.343 -17.151 1.00 31.14 194 GLY A C 1
ATOM 1455 O O . GLY A 1 194 ? -19.236 38.333 -18.351 1.00 31.14 194 GLY A O 1
ATOM 1456 N N . GLN A 1 195 ? -20.471 37.676 -16.554 1.00 33.25 195 GLN A N 1
ATOM 1457 C CA . GLN A 1 195 ? -21.691 37.084 -17.173 1.00 33.25 195 GLN A CA 1
ATOM 1458 C C . GLN A 1 195 ? -21.540 35.848 -18.095 1.00 33.25 195 GLN A C 1
ATOM 1460 O O . GLN A 1 195 ? -20.512 35.651 -18.719 1.00 33.25 195 GLN A O 1
ATOM 1465 N N . ALA A 1 196 ? -22.540 34.988 -18.333 1.00 30.59 196 ALA A N 1
ATOM 1466 C CA . ALA A 1 196 ? -23.746 34.534 -17.628 1.00 30.59 196 ALA A CA 1
ATOM 1467 C C . ALA A 1 196 ? -24.352 33.357 -18.445 1.00 30.59 196 ALA A C 1
ATOM 1469 O O . ALA A 1 196 ? -24.383 33.419 -19.667 1.00 30.59 196 ALA A O 1
ATOM 1470 N N . ALA A 1 197 ? -24.846 32.335 -17.734 1.00 31.22 197 ALA A N 1
ATOM 1471 C CA . ALA A 1 197 ? -26.070 31.539 -17.959 1.00 31.22 197 ALA A CA 1
ATOM 1472 C C . ALA A 1 197 ? -26.431 30.889 -19.326 1.00 31.22 197 ALA A C 1
ATOM 1474 O O . ALA A 1 197 ? -26.647 31.576 -20.315 1.00 31.22 197 ALA A O 1
ATOM 1475 N N . ALA A 1 198 ? -26.741 29.579 -19.302 1.00 30.91 198 ALA A N 1
ATOM 1476 C CA . ALA A 1 198 ? -27.926 28.973 -19.947 1.00 30.91 198 ALA A CA 1
ATOM 1477 C C . ALA A 1 198 ? -28.159 27.526 -19.454 1.00 30.91 198 ALA A C 1
ATOM 1479 O O . ALA A 1 198 ? -27.225 26.840 -19.048 1.00 30.91 198 ALA A O 1
ATOM 1480 N N . ALA A 1 199 ? -29.419 27.088 -19.464 1.00 30.45 199 ALA A N 1
ATOM 1481 C CA . ALA A 1 199 ? -29.957 25.941 -18.735 1.00 30.45 199 ALA A CA 1
ATOM 1482 C C . ALA A 1 199 ? -30.459 24.785 -19.634 1.00 30.45 199 ALA A C 1
ATOM 1484 O O . ALA A 1 199 ? -30.923 25.040 -20.741 1.00 30.45 199 ALA A O 1
ATOM 1485 N N . SER A 1 200 ? -30.523 23.579 -19.032 1.00 30.66 200 SER A N 1
ATOM 1486 C CA . SER A 1 200 ? -31.500 22.472 -19.243 1.00 30.66 200 SER A CA 1
ATOM 1487 C C . SER A 1 200 ? -31.442 21.625 -20.544 1.00 30.66 200 SER A C 1
ATOM 1489 O O . SER A 1 200 ? -30.805 22.032 -21.506 1.00 30.66 200 SER A O 1
ATOM 1491 N N . PRO A 1 201 ? -32.197 20.498 -20.664 1.00 45.84 201 PRO A N 1
ATOM 1492 C CA . PRO A 1 201 ? -32.277 19.305 -19.789 1.00 45.84 201 PRO A CA 1
ATOM 1493 C C . PRO A 1 201 ? -32.327 17.949 -20.575 1.00 45.84 201 PRO A C 1
ATOM 1495 O O . PRO A 1 201 ? -32.586 17.927 -21.773 1.00 45.84 201 PRO A O 1
ATOM 1498 N N . GLY A 1 202 ? -32.251 16.801 -19.876 1.00 28.69 202 GLY A N 1
ATOM 1499 C CA . GLY A 1 202 ? -33.098 15.624 -20.190 1.00 28.69 202 GLY A CA 1
ATOM 1500 C C . GLY A 1 202 ? -32.474 14.305 -20.703 1.00 28.69 202 GLY A C 1
ATOM 1501 O O . GLY A 1 202 ? -31.490 14.294 -21.431 1.00 28.69 202 GLY A O 1
ATOM 1502 N N . CYS A 1 203 ? -33.188 13.212 -20.371 1.00 29.53 203 CYS A N 1
ATOM 1503 C CA . CYS A 1 203 ? -33.046 11.780 -20.733 1.00 29.53 203 CYS A CA 1
ATOM 1504 C C . CYS A 1 203 ? -31.912 10.987 -20.047 1.00 29.53 203 CYS A C 1
ATOM 1506 O O . CYS A 1 203 ? -30.772 11.414 -20.023 1.00 29.53 203 CYS A O 1
ATOM 1508 N N . GLY A 1 204 ? -32.106 9.800 -19.463 1.00 28.95 204 GLY A N 1
ATOM 1509 C CA . GLY A 1 204 ? -33.229 8.865 -19.493 1.00 28.95 204 GLY A CA 1
ATOM 1510 C C . GLY A 1 204 ? -32.793 7.509 -20.068 1.00 28.95 204 GLY A C 1
ATOM 1511 O O . GLY A 1 204 ? -32.455 7.440 -21.240 1.00 28.95 204 GLY A O 1
ATOM 1512 N N . VAL A 1 205 ? -32.954 6.451 -19.257 1.00 33.28 205 VAL A N 1
ATOM 1513 C CA . VAL A 1 205 ? -33.278 5.057 -19.645 1.00 33.28 205 VAL A CA 1
ATOM 1514 C C . VAL A 1 205 ? -32.162 3.976 -19.681 1.00 33.28 205 VAL A C 1
ATOM 1516 O O . VAL A 1 205 ? -31.206 4.023 -20.441 1.00 33.28 205 VAL A O 1
ATOM 1519 N N . SER A 1 206 ? -32.468 2.939 -18.884 1.00 29.59 206 SER A N 1
ATOM 1520 C CA . SER A 1 206 ? -32.308 1.475 -19.016 1.00 29.59 206 SER A CA 1
ATOM 1521 C C . SER A 1 206 ? -31.029 0.679 -18.755 1.00 29.59 206 SER A C 1
ATOM 1523 O O . SER A 1 206 ? -29.979 0.833 -19.363 1.00 29.59 206 SER A O 1
ATOM 1525 N N . CYS A 1 207 ? -31.319 -0.326 -17.925 1.00 29.05 207 CYS A N 1
ATOM 1526 C CA . CYS A 1 207 ? -30.736 -1.616 -17.596 1.00 29.05 207 CYS A CA 1
ATOM 1527 C C . CYS A 1 207 ? -30.054 -2.453 -18.700 1.00 29.05 207 CYS A C 1
ATOM 1529 O O . CYS A 1 207 ? -30.395 -2.401 -19.878 1.00 29.05 207 CYS A O 1
ATOM 1531 N N . SER A 1 208 ? -29.165 -3.312 -18.185 1.00 32.59 208 SER A N 1
ATOM 1532 C CA . SER A 1 208 ? -28.393 -4.437 -18.738 1.00 32.59 208 SER A CA 1
ATOM 1533 C C . SER A 1 208 ? -29.142 -5.407 -19.678 1.00 32.59 208 SER A C 1
ATOM 1535 O O . SER A 1 208 ? -30.371 -5.410 -19.721 1.00 32.59 208 SER A O 1
ATOM 1537 N N . PRO A 1 209 ? -28.421 -6.350 -20.325 1.00 43.94 209 PRO A N 1
ATOM 1538 C CA . PRO A 1 209 ? -28.248 -7.641 -19.648 1.00 43.94 209 PRO A CA 1
ATOM 1539 C C . PRO A 1 209 ? -26.878 -8.325 -19.806 1.00 43.94 209 PRO A C 1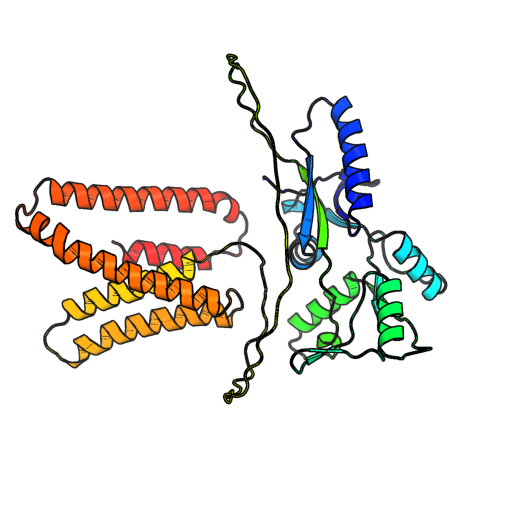
ATOM 1541 O O . PRO A 1 209 ? -26.091 -8.074 -20.714 1.00 43.94 209 PRO A O 1
ATOM 1544 N N . HIS A 1 210 ? -26.662 -9.235 -18.855 1.00 30.64 210 HIS A N 1
ATOM 1545 C CA . HIS A 1 210 ? -25.657 -10.289 -18.808 1.00 30.64 210 HIS A CA 1
ATOM 1546 C C . HIS A 1 210 ? -25.589 -11.118 -20.098 1.00 30.64 210 HIS A C 1
ATOM 1548 O O . HIS A 1 210 ? -26.618 -11.556 -20.609 1.00 30.64 210 HIS A O 1
ATOM 1554 N N . LEU A 1 211 ? -24.367 -11.453 -20.520 1.00 29.16 211 LEU A N 1
ATOM 1555 C CA . LEU A 1 211 ? -24.101 -12.530 -21.469 1.00 29.16 211 LEU A CA 1
ATOM 1556 C C . LEU A 1 211 ? -23.155 -13.551 -20.819 1.00 29.16 211 LEU A C 1
ATOM 1558 O O . LEU A 1 211 ? -22.004 -13.247 -20.510 1.00 29.16 211 LEU A O 1
ATOM 1562 N N . HIS A 1 212 ? -23.679 -14.753 -20.586 1.00 30.89 212 HIS A N 1
ATOM 1563 C CA . HIS A 1 212 ? -22.940 -15.955 -20.206 1.00 30.89 212 HIS A CA 1
ATOM 1564 C C . HIS A 1 212 ? -22.514 -16.689 -21.483 1.00 30.89 212 HIS A C 1
ATOM 1566 O O . HIS A 1 212 ? -23.368 -16.972 -22.321 1.00 30.89 212 HIS A O 1
ATOM 1572 N N . LEU A 1 213 ? -21.240 -17.076 -21.598 1.00 33.44 213 LEU A N 1
ATOM 1573 C CA . LEU A 1 213 ? -20.804 -18.161 -22.485 1.00 33.44 213 LEU A CA 1
ATOM 1574 C C . LEU A 1 213 ? -19.772 -19.056 -21.771 1.00 33.44 213 LEU A C 1
ATOM 1576 O O . LEU A 1 213 ? -19.026 -18.553 -20.926 1.00 33.44 213 LEU A O 1
ATOM 1580 N N . PRO A 1 214 ? -19.747 -20.374 -22.058 1.00 35.81 214 PRO A N 1
ATOM 1581 C CA . PRO A 1 214 ? -19.047 -21.361 -21.248 1.00 35.81 214 PRO A CA 1
ATOM 1582 C C . PRO A 1 214 ? -17.712 -21.817 -21.857 1.00 35.81 214 PRO A C 1
ATOM 1584 O O . PRO A 1 214 ? -17.547 -21.871 -23.070 1.00 35.81 214 PRO A O 1
ATOM 1587 N N . GLY A 1 215 ? -16.817 -22.268 -20.975 1.00 30.67 215 GLY A N 1
ATOM 1588 C CA . GLY A 1 215 ? -15.952 -23.422 -21.221 1.00 30.67 215 GLY A CA 1
ATOM 1589 C C . GLY A 1 215 ? -14.730 -23.225 -22.116 1.00 30.67 215 GLY A C 1
ATOM 1590 O O . GLY A 1 215 ? -14.771 -23.553 -23.293 1.00 30.67 215 GLY A O 1
ATOM 1591 N N . THR A 1 216 ? -13.588 -22.902 -21.505 1.00 30.45 216 THR A N 1
ATOM 1592 C CA . THR A 1 216 ? -12.284 -23.404 -21.969 1.00 30.45 216 THR A CA 1
ATOM 1593 C C . THR A 1 216 ? -11.395 -23.737 -20.774 1.00 30.45 216 THR A C 1
ATOM 1595 O O . THR A 1 216 ? -11.300 -22.963 -19.822 1.00 30.45 216 THR A O 1
ATOM 1598 N N . ALA A 1 217 ? -10.788 -24.921 -20.835 1.00 31.09 217 ALA A N 1
ATOM 1599 C CA . ALA A 1 217 ? -9.967 -25.554 -19.813 1.00 31.09 217 ALA A CA 1
ATOM 1600 C C . ALA A 1 217 ? -8.874 -24.632 -19.242 1.00 31.09 217 ALA A C 1
ATOM 1602 O O . ALA A 1 217 ? -8.094 -24.038 -19.984 1.00 31.09 217 ALA A O 1
ATOM 1603 N N . SER A 1 218 ? -8.798 -24.561 -17.911 1.00 28.08 218 SER A N 1
ATOM 1604 C CA . SER A 1 218 ? -7.729 -23.875 -17.187 1.00 28.08 218 SER A CA 1
ATOM 1605 C C . SER A 1 218 ? -6.784 -24.916 -16.591 1.00 28.08 218 SER A C 1
ATOM 1607 O O . SER A 1 218 ? -7.160 -25.681 -15.704 1.00 28.08 218 SER A O 1
ATOM 1609 N N . LEU A 1 219 ? -5.557 -24.959 -17.111 1.00 29.69 219 LEU A N 1
ATOM 1610 C CA . LEU A 1 219 ? -4.429 -25.635 -16.478 1.00 29.69 219 LEU A CA 1
ATOM 1611 C C . LEU A 1 219 ? -4.050 -24.839 -15.223 1.00 29.69 219 LEU A C 1
ATOM 1613 O O . LEU A 1 219 ? -3.590 -23.701 -15.309 1.00 29.69 219 LEU A O 1
ATOM 1617 N N . SER A 1 220 ? -4.275 -25.428 -14.051 1.00 26.91 220 SER A N 1
ATOM 1618 C CA . SER A 1 220 ? -3.991 -24.810 -12.758 1.00 26.91 220 SER A CA 1
ATOM 1619 C C . SER A 1 220 ? -2.489 -24.841 -12.443 1.00 26.91 220 SER A C 1
ATOM 1621 O O . SER A 1 220 ? -1.966 -25.864 -12.002 1.00 26.91 220 SER A O 1
ATOM 1623 N N . LEU A 1 221 ? -1.793 -23.710 -12.594 1.00 33.00 221 LEU A N 1
ATOM 1624 C CA . LEU A 1 221 ? -0.572 -23.433 -11.826 1.00 33.00 221 LEU A CA 1
ATOM 1625 C C . LEU A 1 221 ? -0.970 -22.717 -10.525 1.00 33.00 221 LEU A C 1
ATOM 1627 O O . LEU A 1 221 ? -1.161 -21.505 -10.492 1.00 33.00 221 LEU A O 1
ATOM 1631 N N . GLY A 1 222 ? -1.131 -23.500 -9.456 1.00 30.89 222 GLY A N 1
ATOM 1632 C CA . GLY A 1 222 ? -1.664 -23.094 -8.148 1.00 30.89 222 GLY A CA 1
ATOM 1633 C C . GLY A 1 222 ? -0.725 -22.301 -7.230 1.00 30.89 222 GLY A C 1
ATOM 1634 O O . GLY A 1 222 ? -0.853 -22.401 -6.016 1.00 30.89 222 GLY A O 1
ATOM 1635 N N . TRP A 1 223 ? 0.200 -21.503 -7.764 1.00 36.12 223 TRP A N 1
ATOM 1636 C CA . TRP A 1 223 ? 1.092 -20.674 -6.947 1.00 36.12 223 TRP A CA 1
ATOM 1637 C C . TRP A 1 223 ? 1.221 -19.287 -7.577 1.00 36.12 223 TRP A C 1
ATOM 1639 O O . TRP A 1 223 ? 1.964 -19.161 -8.541 1.00 36.12 223 TRP A O 1
ATOM 1649 N N . LEU A 1 224 ? 0.466 -18.289 -7.075 1.00 40.12 224 LEU A N 1
ATOM 1650 C CA . LEU A 1 224 ? 0.737 -16.827 -7.116 1.00 40.12 224 LEU A CA 1
ATOM 1651 C C . LEU A 1 224 ? -0.524 -15.977 -6.828 1.00 40.12 224 LEU A C 1
ATOM 1653 O O . LEU A 1 224 ? -0.988 -15.220 -7.677 1.00 40.12 224 LEU A O 1
ATOM 1657 N N . THR A 1 225 ? -1.086 -16.028 -5.616 1.00 39.12 225 THR A N 1
ATOM 1658 C CA . THR A 1 225 ? -2.079 -15.010 -5.201 1.00 39.12 225 THR A CA 1
ATOM 1659 C C . THR A 1 225 ? -1.868 -14.536 -3.768 1.00 39.12 225 THR A C 1
ATOM 1661 O O . THR A 1 225 ? -2.755 -14.638 -2.927 1.00 39.12 225 THR A O 1
ATOM 1664 N N . LYS A 1 226 ? -0.704 -13.940 -3.496 1.00 38.66 226 LYS A N 1
ATOM 1665 C CA . LYS A 1 226 ? -0.613 -12.875 -2.491 1.00 38.66 226 LYS A CA 1
ATOM 1666 C C . LYS A 1 226 ? -0.711 -11.554 -3.247 1.00 38.66 226 LYS A C 1
ATOM 1668 O O . LYS A 1 226 ? 0.297 -10.971 -3.626 1.00 38.66 226 LYS A O 1
ATOM 1673 N N . ILE A 1 227 ? -1.937 -11.144 -3.570 1.00 39.19 227 ILE A N 1
ATOM 1674 C CA . ILE A 1 227 ? -2.163 -9.873 -4.257 1.00 39.19 227 ILE A CA 1
ATOM 1675 C C . ILE A 1 227 ? -2.120 -8.781 -3.192 1.00 39.19 227 ILE A C 1
ATOM 1677 O O . ILE A 1 227 ? -3.099 -8.548 -2.487 1.00 39.19 227 ILE A O 1
ATOM 1681 N N . GLN A 1 228 ? -0.969 -8.129 -3.065 1.00 39.22 228 GLN A N 1
ATOM 1682 C CA . GLN A 1 228 ? -0.883 -6.830 -2.418 1.00 39.22 228 GLN A CA 1
ATOM 1683 C C . GLN A 1 228 ? -1.495 -5.826 -3.403 1.00 39.22 228 GLN A C 1
ATOM 1685 O O . GLN A 1 228 ? -0.819 -5.274 -4.265 1.00 39.22 228 GLN A O 1
ATOM 1690 N N . VAL A 1 229 ? -2.825 -5.691 -3.364 1.00 37.75 229 VAL A N 1
ATOM 1691 C CA . VAL A 1 229 ? -3.530 -4.653 -4.121 1.00 37.75 229 VAL A CA 1
ATOM 1692 C C . VAL A 1 229 ? -3.230 -3.338 -3.414 1.00 37.75 229 VAL A C 1
ATOM 1694 O O . VAL A 1 229 ? -3.928 -2.979 -2.475 1.00 37.75 229 VAL A O 1
ATOM 1697 N N . ASP A 1 230 ? -2.162 -2.664 -3.827 1.00 39.28 230 ASP A N 1
ATOM 1698 C CA . ASP A 1 230 ? -1.958 -1.245 -3.542 1.00 39.28 230 ASP A CA 1
ATOM 1699 C C . ASP A 1 230 ? -2.831 -0.467 -4.546 1.00 39.28 230 ASP A C 1
ATOM 1701 O O . ASP A 1 230 ? -2.543 -0.481 -5.755 1.00 39.28 230 ASP A O 1
ATOM 1705 N N . PRO A 1 231 ? -3.953 0.148 -4.129 1.00 41.88 231 PRO A N 1
ATOM 1706 C CA . PRO A 1 231 ? -4.782 0.920 -5.027 1.00 41.88 231 PRO A CA 1
ATOM 1707 C C . PRO A 1 231 ? -4.152 2.306 -5.184 1.00 41.88 231 PRO A C 1
ATOM 1709 O O . PRO A 1 231 ? -4.490 3.253 -4.488 1.00 41.88 231 PRO A O 1
ATOM 1712 N N . GLY A 1 232 ? -3.271 2.442 -6.171 1.00 38.66 232 GLY A N 1
ATOM 1713 C CA . GLY A 1 232 ? -3.028 3.746 -6.783 1.00 38.66 232 GLY A CA 1
ATOM 1714 C C . GLY A 1 232 ? -1.647 4.339 -6.559 1.00 38.66 232 GLY A C 1
ATOM 1715 O O . GLY A 1 232 ? -1.504 5.388 -5.950 1.00 38.66 232 GLY A O 1
ATOM 1716 N N . MET A 1 233 ? -0.662 3.789 -7.262 1.00 35.12 233 MET A N 1
ATOM 1717 C CA . MET A 1 233 ? -0.037 4.560 -8.338 1.00 35.12 233 MET A CA 1
ATOM 1718 C C . MET A 1 233 ? 0.281 3.607 -9.493 1.00 35.12 233 MET A C 1
ATOM 1720 O O . MET A 1 233 ? 0.869 2.549 -9.255 1.00 35.12 233 MET A O 1
ATOM 1724 N N . PRO A 1 234 ? -0.058 3.943 -10.750 1.00 42.03 234 PRO A N 1
ATOM 1725 C CA . PRO A 1 234 ? 0.450 3.208 -11.893 1.00 42.03 234 PRO A CA 1
ATOM 1726 C C . PRO A 1 234 ? 1.957 3.474 -11.977 1.00 42.03 234 PRO A C 1
ATOM 1728 O O . PRO A 1 234 ? 2.416 4.352 -12.698 1.00 42.03 234 PRO A O 1
ATOM 1731 N N . SER A 1 235 ? 2.772 2.697 -11.264 1.00 50.56 235 SER A N 1
ATOM 1732 C CA . SER A 1 235 ? 4.209 2.607 -11.546 1.00 50.56 235 SER A CA 1
ATOM 1733 C C . SER A 1 235 ? 4.447 1.772 -12.813 1.00 50.56 235 SER A C 1
ATOM 1735 O O . SER A 1 235 ? 5.391 0.988 -12.903 1.00 50.56 235 SER A O 1
ATOM 1737 N N . SER A 1 236 ? 3.602 1.984 -13.833 1.00 54.16 236 SER A N 1
ATOM 1738 C CA . SER A 1 236 ? 3.777 1.516 -15.208 1.00 54.16 236 SER A CA 1
ATOM 1739 C C . SER A 1 236 ? 5.141 1.918 -15.758 1.00 54.16 236 SER A C 1
ATOM 1741 O O . SER A 1 236 ? 5.653 1.214 -16.615 1.00 54.16 236 SER A O 1
ATOM 1743 N N . HIS A 1 237 ? 5.787 2.941 -15.183 1.00 64.38 237 HIS A N 1
ATOM 1744 C CA . HIS A 1 237 ? 7.187 3.286 -15.432 1.00 64.38 237 HIS A CA 1
ATOM 1745 C C . HIS A 1 237 ? 8.120 2.085 -15.450 1.00 64.38 237 HIS A C 1
ATOM 1747 O O . HIS A 1 237 ? 9.014 2.023 -16.281 1.00 64.38 237 HIS A O 1
ATOM 1753 N N . ALA A 1 238 ? 7.943 1.147 -14.529 1.00 78.44 238 ALA A N 1
ATOM 1754 C CA . ALA A 1 238 ? 8.957 0.148 -14.291 1.00 78.44 238 ALA A CA 1
ATOM 1755 C C . ALA A 1 238 ? 8.829 -1.074 -15.229 1.00 78.44 238 ALA A C 1
ATOM 1757 O O . ALA A 1 238 ? 9.842 -1.486 -15.791 1.00 78.44 238 ALA A O 1
ATOM 1758 N N . PRO A 1 239 ? 7.622 -1.620 -15.493 1.00 82.44 239 PRO A N 1
ATOM 1759 C CA . PRO A 1 239 ? 7.432 -2.567 -16.594 1.00 82.44 239 PRO A CA 1
ATOM 1760 C C . PRO A 1 239 ? 7.654 -1.927 -17.975 1.00 82.44 239 PRO A C 1
ATOM 1762 O O . PRO A 1 239 ? 8.222 -2.569 -18.855 1.00 82.44 239 PRO A O 1
ATOM 1765 N N . GLN A 1 240 ? 7.264 -0.659 -18.160 1.00 88.31 240 GLN A N 1
ATOM 1766 C CA . GLN A 1 240 ? 7.439 0.067 -19.422 1.00 88.31 240 GLN A CA 1
ATOM 1767 C C . GLN A 1 240 ? 8.909 0.329 -19.747 1.00 88.31 240 GLN A C 1
ATOM 1769 O O . GLN A 1 240 ? 9.321 0.102 -20.883 1.00 88.31 240 GLN A O 1
ATOM 1774 N N . SER A 1 241 ? 9.720 0.757 -18.774 1.00 89.19 241 SER A N 1
ATOM 1775 C CA . SER A 1 241 ? 11.151 0.988 -18.994 1.00 89.19 241 SER A CA 1
ATOM 1776 C C . SER A 1 241 ? 11.915 -0.311 -19.247 1.00 89.19 241 SER A C 1
ATOM 1778 O O . SER A 1 241 ? 12.777 -0.337 -20.121 1.00 89.19 241 SER A O 1
ATOM 1780 N N . LEU A 1 242 ? 11.564 -1.404 -18.556 1.00 91.81 242 LEU A N 1
ATOM 1781 C CA . LEU A 1 242 ? 12.145 -2.728 -18.802 1.00 91.81 242 LEU A CA 1
ATOM 1782 C C . LEU A 1 242 ? 11.802 -3.248 -20.203 1.00 91.81 242 LEU A C 1
ATOM 1784 O O . LEU A 1 242 ? 12.694 -3.725 -20.907 1.00 91.81 242 LEU A O 1
ATOM 1788 N N . GLY A 1 243 ? 10.538 -3.130 -20.621 1.00 92.69 243 GLY A N 1
ATOM 1789 C CA . GLY A 1 243 ? 10.104 -3.501 -21.970 1.00 92.69 243 GLY A CA 1
ATOM 1790 C C . GLY A 1 243 ? 10.796 -2.667 -23.048 1.00 92.69 243 GLY A C 1
ATOM 1791 O O . GLY A 1 243 ? 11.291 -3.221 -24.028 1.00 92.69 243 GLY A O 1
ATOM 1792 N N . PHE A 1 244 ? 10.913 -1.352 -22.837 1.00 93.19 244 PHE A N 1
ATOM 1793 C CA . PHE A 1 244 ? 11.618 -0.457 -23.753 1.00 93.19 244 PHE A CA 1
ATOM 1794 C C . PHE A 1 244 ? 13.105 -0.809 -23.870 1.00 93.19 244 PHE A C 1
ATOM 1796 O O . PHE A 1 244 ? 13.590 -1.045 -24.973 1.00 93.19 244 PHE A O 1
ATOM 1803 N N . LEU A 1 245 ? 13.823 -0.884 -22.743 1.00 93.38 245 LEU A N 1
ATOM 1804 C CA . LEU A 1 245 ? 15.273 -1.082 -22.729 1.00 93.38 245 LEU A CA 1
ATOM 1805 C C . LEU A 1 245 ? 15.668 -2.439 -23.314 1.00 93.38 245 LEU A C 1
ATOM 1807 O O . LEU A 1 245 ? 16.550 -2.501 -24.166 1.00 93.38 245 LEU A O 1
ATOM 1811 N N . SER A 1 246 ? 14.995 -3.516 -22.896 1.00 95.69 246 SER A N 1
ATOM 1812 C CA . SER A 1 246 ? 15.292 -4.862 -23.404 1.00 95.69 246 SER A CA 1
ATOM 1813 C C . SER A 1 246 ? 15.011 -4.989 -24.902 1.00 95.69 246 SER A C 1
ATOM 1815 O O . SER A 1 246 ? 15.830 -5.547 -25.627 1.00 95.69 246 SER A O 1
ATOM 1817 N N . SER A 1 247 ? 13.909 -4.410 -25.388 1.00 96.50 247 SER A N 1
ATOM 1818 C CA . SER A 1 247 ? 13.567 -4.427 -26.816 1.00 96.50 247 SER A CA 1
ATOM 1819 C C . SER A 1 247 ? 14.515 -3.578 -27.649 1.00 96.50 247 SER A C 1
ATOM 1821 O O . SER A 1 247 ? 14.967 -4.015 -28.702 1.00 96.50 247 SER A O 1
ATOM 1823 N N . TYR A 1 248 ? 14.841 -2.373 -27.180 1.00 94.50 248 TYR A N 1
ATOM 1824 C CA . TYR A 1 248 ? 15.756 -1.479 -27.880 1.00 94.50 248 TYR A CA 1
ATOM 1825 C C . TYR A 1 248 ? 17.163 -2.085 -27.975 1.00 94.50 248 TYR A C 1
ATOM 1827 O O . TYR A 1 248 ? 17.739 -2.138 -29.060 1.00 94.50 248 TYR A O 1
ATOM 1835 N N . ALA A 1 249 ? 17.684 -2.617 -26.865 1.00 93.56 249 ALA A N 1
ATOM 1836 C CA . ALA A 1 249 ? 18.979 -3.288 -26.839 1.00 93.56 249 ALA A CA 1
ATOM 1837 C C . ALA A 1 249 ? 18.995 -4.543 -27.726 1.00 93.56 249 ALA A C 1
ATOM 1839 O O . ALA A 1 249 ? 19.950 -4.746 -28.471 1.00 93.56 249 ALA A O 1
ATOM 1840 N N . ALA A 1 250 ? 17.928 -5.349 -27.717 1.00 95.00 250 ALA A N 1
ATOM 1841 C CA . ALA A 1 250 ? 17.812 -6.506 -28.601 1.00 95.00 250 ALA A CA 1
ATOM 1842 C C . ALA A 1 250 ? 17.824 -6.109 -30.089 1.00 95.00 250 ALA A C 1
ATOM 1844 O O . ALA A 1 250 ? 18.493 -6.765 -30.884 1.00 95.00 250 ALA A O 1
ATOM 1845 N N . LEU A 1 251 ? 17.139 -5.021 -30.464 1.00 94.00 251 LEU A N 1
ATOM 1846 C CA . LEU A 1 251 ? 17.140 -4.497 -31.835 1.00 94.00 251 LEU A CA 1
ATOM 1847 C C . LEU A 1 251 ? 18.529 -4.007 -32.275 1.00 94.00 251 LEU A C 1
ATOM 1849 O O . LEU A 1 251 ? 18.915 -4.239 -33.420 1.00 94.00 251 LEU A O 1
ATOM 1853 N N . GLU A 1 252 ? 19.289 -3.355 -31.391 1.00 92.38 252 GLU A N 1
ATOM 1854 C CA . GLU A 1 252 ? 20.658 -2.929 -31.714 1.00 92.38 252 GLU A CA 1
ATOM 1855 C C . GLU A 1 252 ? 21.640 -4.101 -31.783 1.00 92.38 252 GLU A C 1
ATOM 1857 O O . GLU A 1 252 ? 22.424 -4.166 -32.728 1.00 92.38 252 GLU A O 1
ATOM 1862 N N . LEU A 1 253 ? 21.556 -5.064 -30.860 1.00 90.25 253 LEU A N 1
ATOM 1863 C CA . LEU A 1 253 ? 22.383 -6.277 -30.885 1.00 90.25 253 LEU A CA 1
ATOM 1864 C C . LEU A 1 253 ? 22.117 -7.127 -32.131 1.00 90.25 253 LEU A C 1
ATOM 1866 O O . LEU A 1 253 ? 23.053 -7.637 -32.742 1.00 90.25 253 LEU A O 1
ATOM 1870 N N . ALA A 1 254 ? 20.853 -7.242 -32.547 1.00 89.94 254 ALA A N 1
ATOM 1871 C CA . ALA A 1 254 ? 20.484 -7.970 -33.759 1.00 89.94 254 ALA A CA 1
ATOM 1872 C C . ALA A 1 254 ? 21.061 -7.317 -35.025 1.00 89.94 254 ALA A C 1
ATOM 1874 O O . ALA A 1 254 ? 21.267 -7.990 -36.032 1.00 89.94 254 ALA A O 1
ATOM 1875 N N . ARG A 1 255 ? 21.324 -6.006 -34.982 1.00 86.25 255 ARG A N 1
ATOM 1876 C CA . ARG A 1 255 ? 21.907 -5.255 -36.095 1.00 86.25 255 ARG A CA 1
ATOM 1877 C C . ARG A 1 255 ? 23.434 -5.276 -36.093 1.00 86.25 255 ARG A C 1
ATOM 1879 O O . ARG A 1 255 ? 24.027 -5.238 -37.166 1.00 86.25 255 ARG A O 1
ATOM 1886 N N . SER A 1 256 ? 24.062 -5.239 -34.920 1.00 80.19 256 SER A N 1
ATOM 1887 C CA . SER A 1 256 ? 25.522 -5.159 -34.782 1.00 80.19 256 SER A CA 1
ATOM 1888 C C . SER A 1 256 ? 26.219 -6.515 -34.808 1.00 80.19 256 SER A C 1
ATOM 1890 O O . SER A 1 256 ? 27.444 -6.554 -34.882 1.00 80.19 256 SER A O 1
ATOM 1892 N N . ALA A 1 257 ? 25.473 -7.615 -34.723 1.00 78.44 257 ALA A N 1
ATOM 1893 C CA . ALA A 1 257 ? 26.064 -8.936 -34.737 1.00 78.44 257 ALA A CA 1
ATOM 1894 C C . ALA A 1 257 ? 26.705 -9.257 -36.094 1.00 78.44 257 ALA A C 1
ATOM 1896 O O . ALA A 1 257 ? 26.035 -9.293 -37.128 1.00 78.44 257 ALA A O 1
ATOM 1897 N N . ASP A 1 258 ? 28.006 -9.543 -36.061 1.00 69.50 258 ASP A N 1
ATOM 1898 C CA . ASP A 1 258 ? 28.718 -10.141 -37.184 1.00 69.50 258 ASP A CA 1
ATOM 1899 C C . ASP A 1 258 ? 28.094 -11.493 -37.563 1.00 69.50 258 ASP A C 1
ATOM 1901 O O . ASP A 1 258 ? 27.484 -12.181 -36.742 1.00 69.50 258 ASP A O 1
ATOM 1905 N N . SER A 1 259 ? 28.285 -11.889 -38.824 1.00 64.12 259 SER A N 1
ATOM 1906 C CA . SER A 1 259 ? 27.658 -13.036 -39.514 1.00 64.12 259 SER A CA 1
ATOM 1907 C C . SER A 1 259 ? 27.759 -14.425 -38.848 1.00 64.12 259 SER A C 1
ATOM 1909 O O . SER A 1 259 ? 27.212 -15.395 -39.379 1.00 64.12 259 SER A O 1
ATOM 1911 N N . SER A 1 260 ? 28.396 -14.561 -37.680 1.00 76.00 260 SER A N 1
ATOM 1912 C CA . SER A 1 260 ? 28.272 -15.764 -36.859 1.00 76.00 260 SER A CA 1
ATOM 1913 C C . SER A 1 260 ? 26.829 -15.903 -36.358 1.00 76.00 260 SER A C 1
ATOM 1915 O O . SER A 1 260 ? 26.400 -15.227 -35.420 1.00 76.00 260 SER A O 1
ATOM 1917 N N . LEU A 1 261 ? 26.085 -16.809 -36.998 1.00 70.81 261 LEU A N 1
ATOM 1918 C CA . LEU A 1 261 ? 24.665 -17.087 -36.756 1.00 70.81 261 LEU A CA 1
ATOM 1919 C C . LEU A 1 261 ? 24.321 -17.269 -35.264 1.00 70.81 261 LEU A C 1
ATOM 1921 O O . LEU A 1 261 ? 23.226 -16.922 -34.830 1.00 70.81 261 LEU A O 1
ATOM 1925 N N . SER A 1 262 ? 25.260 -17.793 -34.469 1.00 75.88 262 SER A N 1
ATOM 1926 C CA . SER A 1 262 ? 25.073 -18.029 -33.038 1.00 75.88 262 SER A CA 1
ATOM 1927 C C . SER A 1 262 ? 24.930 -16.731 -32.238 1.00 75.88 262 SER A C 1
ATOM 1929 O O . SER A 1 262 ? 23.960 -16.587 -31.499 1.00 75.88 262 SER A O 1
ATOM 1931 N N . TRP A 1 263 ? 25.834 -15.759 -32.384 1.00 81.81 263 TRP A N 1
ATOM 1932 C CA . TRP A 1 263 ? 25.797 -14.539 -31.565 1.00 81.81 263 TRP A CA 1
ATOM 1933 C C . TRP A 1 263 ? 24.666 -13.587 -31.967 1.00 81.81 263 TRP A C 1
ATOM 1935 O O . TRP A 1 263 ? 24.030 -12.982 -31.102 1.00 81.81 263 TRP A O 1
ATOM 1945 N N . ALA A 1 264 ? 24.353 -13.540 -33.265 1.00 84.69 264 ALA A N 1
ATOM 1946 C CA . ALA A 1 264 ? 23.271 -12.729 -33.819 1.00 84.69 264 ALA A CA 1
ATOM 1947 C C . ALA A 1 264 ? 21.883 -13.092 -33.279 1.00 84.69 264 ALA A C 1
ATOM 1949 O O . ALA A 1 264 ? 21.005 -12.237 -33.212 1.00 84.69 264 ALA A O 1
ATOM 1950 N N . VAL A 1 265 ? 21.687 -14.345 -32.861 1.00 88.62 265 VAL A N 1
ATOM 1951 C CA . VAL A 1 265 ? 20.420 -14.813 -32.287 1.00 88.62 265 VAL A CA 1
ATOM 1952 C C . VAL A 1 265 ? 20.487 -14.870 -30.765 1.00 88.62 265 VAL A C 1
ATOM 1954 O O . VAL A 1 265 ? 19.536 -14.462 -30.092 1.00 88.62 265 VAL A O 1
ATOM 1957 N N . LEU A 1 266 ? 21.598 -15.355 -30.204 1.00 91.12 266 LEU A N 1
ATOM 1958 C CA . LEU A 1 266 ? 21.720 -15.580 -28.765 1.00 91.12 266 LEU A CA 1
ATOM 1959 C C . LEU A 1 266 ? 21.674 -14.276 -27.969 1.00 91.12 266 LEU A C 1
ATOM 1961 O O . LEU A 1 266 ? 20.932 -14.207 -26.990 1.00 91.12 266 LEU A O 1
ATOM 1965 N N . ALA A 1 267 ? 22.415 -13.243 -28.383 1.00 90.12 267 ALA A N 1
ATOM 1966 C CA . ALA A 1 267 ? 22.502 -12.008 -27.607 1.00 90.12 267 ALA A CA 1
ATOM 1967 C C . ALA A 1 267 ? 21.153 -11.258 -27.535 1.00 90.12 267 ALA A C 1
ATOM 1969 O O . ALA A 1 267 ? 20.692 -11.008 -26.418 1.00 90.12 267 ALA A O 1
ATOM 1970 N N . PRO A 1 268 ? 20.435 -10.995 -28.649 1.00 93.69 268 PRO A N 1
ATOM 1971 C CA . PRO A 1 268 ? 19.106 -10.381 -28.585 1.00 93.69 268 PRO A CA 1
ATOM 1972 C C . PRO A 1 268 ? 18.096 -11.214 -27.788 1.00 93.69 268 PRO A C 1
ATOM 1974 O O . PRO A 1 268 ? 17.342 -10.672 -26.978 1.00 93.69 268 PRO A O 1
ATOM 1977 N N . SER A 1 269 ? 18.105 -12.539 -27.975 1.00 94.19 269 SER A N 1
ATOM 1978 C CA . SER A 1 269 ? 17.187 -13.444 -27.272 1.00 94.19 269 SER A CA 1
ATOM 1979 C C . SER A 1 269 ? 17.427 -13.431 -25.763 1.00 94.19 269 SER A C 1
ATOM 1981 O O . SER A 1 269 ? 16.474 -13.362 -24.987 1.00 94.19 269 SER A O 1
ATOM 1983 N N . ALA A 1 270 ? 18.692 -13.439 -25.333 1.00 93.56 270 ALA A N 1
ATOM 1984 C CA . ALA A 1 270 ? 19.061 -13.359 -23.924 1.00 93.56 270 ALA A CA 1
ATOM 1985 C C . ALA A 1 270 ? 18.644 -12.018 -23.295 1.00 93.56 270 ALA A C 1
ATOM 1987 O O . ALA A 1 270 ? 18.154 -11.988 -22.163 1.00 93.56 270 ALA A O 1
ATOM 1988 N N . THR A 1 271 ? 18.777 -10.909 -24.027 1.00 93.69 271 THR A N 1
ATOM 1989 C CA . THR A 1 271 ? 18.334 -9.585 -23.569 1.00 93.69 271 THR A CA 1
ATOM 1990 C C . THR A 1 271 ? 16.817 -9.517 -23.384 1.00 93.69 271 THR A C 1
ATOM 1992 O O . THR A 1 271 ? 16.349 -9.054 -22.340 1.00 93.69 271 THR A O 1
ATOM 1995 N N . LEU A 1 272 ? 16.038 -10.027 -24.344 1.00 95.75 272 LEU A N 1
ATOM 1996 C CA . LEU A 1 272 ? 14.577 -10.106 -24.228 1.00 95.75 272 LEU A CA 1
ATOM 1997 C C . LEU A 1 272 ? 14.152 -11.018 -23.072 1.00 95.75 272 LEU A C 1
ATOM 1999 O O . LEU A 1 272 ? 13.301 -10.636 -22.268 1.00 95.75 272 LEU A O 1
ATOM 2003 N N . ALA A 1 273 ? 14.787 -12.186 -22.934 1.00 95.00 273 ALA A N 1
ATOM 2004 C CA . ALA A 1 273 ? 14.523 -13.113 -21.836 1.00 95.00 273 ALA A CA 1
ATOM 2005 C C . ALA A 1 273 ? 14.810 -12.472 -20.469 1.00 95.00 273 ALA A C 1
ATOM 2007 O O . ALA A 1 273 ? 14.023 -12.627 -19.536 1.00 95.00 273 ALA A O 1
ATOM 2008 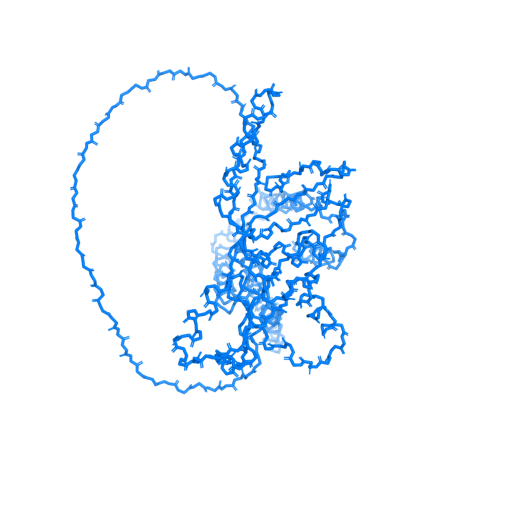N N . SER A 1 274 ? 15.883 -11.684 -20.365 1.00 93.56 274 SER A N 1
ATOM 2009 C CA . SER A 1 274 ? 16.220 -10.932 -19.152 1.00 93.56 274 SER A CA 1
ATOM 2010 C C . SER A 1 274 ? 15.162 -9.872 -18.828 1.00 93.56 274 SER A C 1
ATOM 2012 O O . SER A 1 274 ? 14.717 -9.768 -17.685 1.00 93.56 274 SER A O 1
ATOM 2014 N N . GLY A 1 275 ? 14.690 -9.120 -19.830 1.00 93.12 275 GLY A N 1
ATOM 2015 C CA . GLY A 1 275 ? 13.606 -8.145 -19.665 1.00 93.12 275 GLY A CA 1
ATOM 2016 C C . GLY A 1 275 ? 12.284 -8.783 -19.225 1.00 93.12 275 GLY A C 1
ATOM 2017 O O . GLY A 1 275 ? 11.606 -8.264 -18.328 1.00 93.12 275 GLY A O 1
ATOM 2018 N N . ALA A 1 276 ? 11.936 -9.932 -19.808 1.00 92.75 276 ALA A N 1
ATOM 2019 C CA . ALA A 1 276 ? 10.761 -10.714 -19.436 1.00 92.75 276 ALA A CA 1
ATOM 2020 C C . ALA A 1 276 ? 10.883 -11.277 -18.011 1.00 92.75 276 ALA A C 1
ATOM 2022 O O . ALA A 1 276 ? 9.950 -11.147 -17.220 1.00 92.75 276 ALA A O 1
ATOM 2023 N N . PHE A 1 277 ? 12.048 -11.818 -17.645 1.00 94.31 277 PHE A N 1
ATOM 2024 C CA . PHE A 1 277 ? 12.326 -12.327 -16.302 1.00 94.31 277 PHE A CA 1
ATOM 2025 C C . PHE A 1 277 ? 12.224 -11.231 -15.231 1.00 94.31 277 PHE A C 1
ATOM 2027 O O . PHE A 1 277 ? 11.538 -11.408 -14.226 1.00 94.31 277 PHE A O 1
ATOM 2034 N N . LEU A 1 278 ? 12.825 -10.057 -15.457 1.00 90.75 278 LEU A N 1
ATOM 2035 C CA . LEU A 1 278 ? 12.718 -8.921 -14.532 1.00 90.75 278 LEU A CA 1
ATOM 2036 C C . LEU A 1 278 ? 11.279 -8.397 -14.410 1.00 90.75 278 LEU A C 1
ATOM 2038 O O . LEU A 1 278 ? 10.869 -7.936 -13.344 1.00 90.75 278 LEU A O 1
ATOM 2042 N N . SER A 1 279 ? 10.494 -8.488 -15.484 1.00 90.81 279 SER A N 1
ATOM 2043 C CA . SER A 1 279 ? 9.066 -8.154 -15.462 1.00 90.81 279 SER A CA 1
ATOM 2044 C C . SER A 1 279 ? 8.260 -9.197 -14.678 1.00 90.81 279 SER A C 1
ATOM 2046 O O . SER A 1 279 ? 7.408 -8.831 -13.869 1.00 90.81 279 SER A O 1
ATOM 2048 N N . TRP A 1 280 ? 8.582 -10.485 -14.836 1.00 92.69 280 TRP A N 1
ATOM 2049 C CA . TRP A 1 280 ? 8.009 -11.583 -14.057 1.00 92.69 280 TRP A CA 1
ATOM 2050 C C . TRP A 1 280 ? 8.302 -11.454 -12.560 1.00 92.69 280 TRP A C 1
ATOM 2052 O O . TRP A 1 280 ? 7.401 -11.651 -11.750 1.00 92.69 280 TRP A O 1
ATOM 2062 N N . LEU A 1 281 ? 9.512 -11.040 -12.165 1.00 90.06 281 LEU A N 1
ATOM 2063 C CA . LEU A 1 281 ? 9.840 -10.818 -10.751 1.00 90.06 281 LEU A CA 1
ATOM 2064 C C . LEU A 1 281 ? 8.901 -9.807 -10.077 1.00 90.06 281 LEU A C 1
ATOM 2066 O O . LEU A 1 281 ? 8.594 -9.955 -8.898 1.00 90.06 281 LEU A O 1
ATOM 2070 N N . ARG A 1 282 ? 8.381 -8.815 -10.810 1.00 87.81 282 ARG A N 1
ATOM 2071 C CA . ARG A 1 282 ? 7.397 -7.861 -10.262 1.00 87.81 282 ARG A CA 1
ATOM 2072 C C . ARG A 1 282 ? 6.050 -8.510 -9.959 1.00 87.81 282 ARG A C 1
ATOM 2074 O O . ARG A 1 282 ? 5.397 -8.116 -8.996 1.00 87.81 282 ARG A O 1
ATOM 2081 N N . LEU A 1 283 ? 5.665 -9.514 -10.748 1.00 87.88 283 LEU A N 1
ATOM 2082 C CA . LEU A 1 283 ? 4.496 -10.350 -10.476 1.00 87.88 283 LEU A CA 1
ATOM 2083 C C . LEU A 1 283 ? 4.762 -11.272 -9.288 1.00 87.88 283 LEU A C 1
ATOM 2085 O O . LEU A 1 283 ? 3.951 -11.338 -8.369 1.00 87.88 283 LEU A O 1
ATOM 2089 N N . ALA A 1 284 ? 5.922 -11.933 -9.281 1.00 85.12 284 ALA A N 1
ATOM 2090 C CA . ALA A 1 284 ? 6.292 -12.897 -8.250 1.00 85.12 284 ALA A CA 1
ATOM 2091 C C . ALA A 1 284 ? 6.391 -12.268 -6.851 1.00 85.12 284 ALA A C 1
ATOM 2093 O O . ALA A 1 284 ? 5.993 -12.879 -5.863 1.00 85.12 284 ALA A O 1
ATOM 2094 N N . LEU A 1 285 ? 6.878 -11.027 -6.776 1.00 83.50 285 LEU A N 1
ATOM 2095 C CA . LEU A 1 285 ? 6.985 -10.260 -5.533 1.00 83.50 285 LEU A CA 1
ATOM 2096 C C . LEU A 1 285 ? 5.666 -9.586 -5.117 1.00 83.50 285 LEU A C 1
ATOM 2098 O O . LEU A 1 285 ? 5.617 -8.951 -4.068 1.00 83.50 285 LEU A O 1
ATOM 2102 N N . GLY A 1 286 ? 4.599 -9.715 -5.915 1.00 79.38 286 GLY A N 1
ATOM 2103 C CA . GLY A 1 286 ? 3.285 -9.143 -5.616 1.00 79.38 286 GLY A CA 1
ATOM 2104 C C . GLY A 1 286 ? 3.210 -7.621 -5.760 1.00 79.38 286 GLY A C 1
ATOM 2105 O O . GLY A 1 286 ? 2.254 -7.024 -5.278 1.00 79.38 286 GLY A O 1
ATOM 2106 N N . PHE A 1 287 ? 4.190 -6.991 -6.420 1.00 80.00 287 PHE A N 1
ATOM 2107 C CA . PHE A 1 287 ? 4.212 -5.538 -6.622 1.00 80.00 287 PHE A CA 1
ATOM 2108 C C . PHE A 1 287 ? 3.239 -5.067 -7.706 1.00 80.00 287 PHE A C 1
ATOM 2110 O O . PHE A 1 287 ? 2.797 -3.920 -7.678 1.00 80.00 287 PHE A O 1
ATOM 2117 N N . HIS A 1 288 ? 2.921 -5.930 -8.674 1.00 84.12 288 HIS A N 1
ATOM 2118 C CA . HIS A 1 288 ? 2.079 -5.588 -9.819 1.00 84.12 288 HIS A CA 1
ATOM 2119 C C . HIS A 1 288 ? 1.158 -6.743 -10.205 1.00 84.12 288 HIS A C 1
ATOM 2121 O O . HIS A 1 288 ? 1.469 -7.912 -9.990 1.00 84.12 288 HIS A O 1
ATOM 2127 N N . THR A 1 289 ? 0.029 -6.415 -10.834 1.00 87.75 289 THR A N 1
ATOM 2128 C CA . THR A 1 289 ? -0.861 -7.413 -11.452 1.00 87.75 289 THR A CA 1
ATOM 2129 C C . THR A 1 289 ? -0.364 -7.833 -12.839 1.00 87.75 289 THR A C 1
ATOM 2131 O O . THR A 1 289 ? 0.326 -7.070 -13.521 1.00 87.75 289 THR A O 1
ATOM 2134 N N . LEU A 1 290 ? -0.771 -9.022 -13.306 1.00 89.62 290 LEU A N 1
ATOM 2135 C CA . LEU A 1 290 ? -0.440 -9.520 -14.652 1.00 89.62 290 LEU A CA 1
ATOM 2136 C C . LEU A 1 290 ? -0.862 -8.537 -15.755 1.00 89.62 290 LEU A C 1
ATOM 2138 O O . LEU A 1 290 ? -0.105 -8.304 -16.696 1.00 89.62 290 LEU A O 1
ATOM 2142 N N . ALA A 1 291 ? -2.034 -7.912 -15.613 1.00 87.56 291 ALA A N 1
ATOM 2143 C CA . ALA A 1 291 ? -2.526 -6.906 -16.553 1.00 87.56 291 ALA A CA 1
ATOM 2144 C C . ALA A 1 291 ? -1.612 -5.668 -16.600 1.00 87.56 291 ALA A C 1
ATOM 2146 O O . ALA A 1 291 ? -1.235 -5.220 -17.678 1.00 87.56 291 ALA A O 1
ATOM 2147 N N . GLN A 1 292 ? -1.189 -5.146 -15.444 1.00 86.44 292 GLN A N 1
ATOM 2148 C CA . GLN A 1 292 ? -0.284 -3.991 -15.389 1.00 86.44 292 GLN A CA 1
ATOM 2149 C C . GLN A 1 292 ? 1.089 -4.297 -15.996 1.00 86.44 292 GLN A C 1
ATOM 2151 O O . GLN A 1 292 ? 1.636 -3.467 -16.723 1.00 86.44 292 GLN A O 1
ATOM 2156 N N . VAL A 1 293 ? 1.647 -5.477 -15.711 1.00 91.94 293 VAL A N 1
ATOM 2157 C CA . VAL A 1 293 ? 2.963 -5.866 -16.235 1.00 91.94 293 VAL A CA 1
ATOM 2158 C C . VAL A 1 293 ? 2.907 -6.113 -17.737 1.00 91.94 293 VAL A C 1
ATOM 2160 O O . VAL A 1 293 ? 3.750 -5.582 -18.452 1.00 91.94 293 VAL A O 1
ATOM 2163 N N . SER A 1 294 ? 1.913 -6.857 -18.227 1.00 91.00 294 SER A N 1
ATOM 2164 C CA . SER A 1 294 ? 1.776 -7.154 -19.660 1.00 91.00 294 SER A CA 1
ATOM 2165 C C . SER A 1 294 ? 1.548 -5.895 -20.497 1.00 91.00 294 SER A C 1
ATOM 2167 O O . SER A 1 294 ? 2.278 -5.675 -21.461 1.00 91.00 294 SER A O 1
ATOM 2169 N N . VAL A 1 295 ? 0.611 -5.025 -20.098 1.00 91.62 295 VAL A N 1
ATOM 2170 C CA . VAL A 1 295 ? 0.338 -3.763 -20.805 1.00 91.62 295 VAL A CA 1
ATOM 2171 C C . VAL A 1 295 ? 1.556 -2.843 -20.771 1.00 91.62 295 VAL A C 1
ATOM 2173 O O . VAL A 1 295 ? 1.941 -2.306 -21.807 1.00 91.62 295 VAL A O 1
ATOM 2176 N N . GLY A 1 296 ? 2.194 -2.679 -19.607 1.00 89.56 296 GLY A N 1
ATOM 2177 C CA . GLY A 1 296 ? 3.378 -1.828 -19.481 1.00 89.56 296 GLY A CA 1
ATOM 2178 C C . GLY A 1 296 ? 4.546 -2.333 -20.328 1.00 89.56 296 GLY A C 1
ATOM 2179 O O . GLY A 1 296 ? 5.143 -1.555 -21.068 1.00 89.56 296 GLY A O 1
ATOM 2180 N N . HIS A 1 297 ? 4.834 -3.634 -20.275 1.00 92.69 297 HIS A N 1
ATOM 2181 C CA . HIS A 1 297 ? 5.916 -4.239 -21.048 1.00 92.69 297 HIS A CA 1
ATOM 2182 C C . HIS A 1 297 ? 5.664 -4.125 -22.558 1.00 92.69 297 HIS A C 1
ATOM 2184 O O . HIS A 1 297 ? 6.541 -3.654 -23.280 1.00 92.69 297 HIS A O 1
ATOM 2190 N N . LEU A 1 298 ? 4.453 -4.456 -23.026 1.00 93.75 298 LEU A N 1
ATOM 2191 C CA . LEU A 1 298 ? 4.071 -4.348 -24.438 1.00 93.75 298 LEU A CA 1
ATOM 2192 C C . LEU A 1 298 ? 4.150 -2.903 -24.941 1.00 93.75 298 LEU A C 1
ATOM 2194 O O . LEU A 1 298 ? 4.691 -2.649 -26.016 1.00 93.75 298 LEU A O 1
ATOM 2198 N N . LEU A 1 299 ? 3.670 -1.941 -24.149 1.00 91.81 299 LEU A N 1
ATOM 2199 C CA . LEU A 1 299 ? 3.794 -0.523 -24.482 1.00 91.81 299 LEU A CA 1
ATOM 2200 C C . LEU A 1 299 ? 5.269 -0.105 -24.601 1.00 91.81 299 LEU A C 1
ATOM 2202 O O . LEU A 1 299 ? 5.623 0.628 -25.526 1.00 91.81 299 LEU A O 1
ATOM 2206 N N . GLY A 1 300 ? 6.135 -0.604 -23.713 1.00 90.69 300 GLY A N 1
ATOM 2207 C CA . GLY A 1 300 ? 7.584 -0.409 -23.786 1.00 90.69 300 GLY A CA 1
ATOM 2208 C C . GLY A 1 300 ? 8.188 -0.961 -25.081 1.00 90.69 300 GLY A C 1
ATOM 2209 O O . GLY A 1 300 ? 8.918 -0.241 -25.763 1.00 90.69 300 GLY A O 1
ATOM 2210 N N . MET A 1 301 ? 7.826 -2.191 -25.463 1.00 94.38 301 MET A N 1
ATOM 2211 C CA . MET A 1 301 ? 8.263 -2.828 -26.715 1.00 94.38 301 MET A CA 1
ATOM 2212 C C . MET A 1 301 ? 7.853 -2.007 -27.947 1.00 94.38 301 MET A C 1
ATOM 2214 O O . MET A 1 301 ? 8.693 -1.687 -28.789 1.00 94.38 301 MET A O 1
ATOM 2218 N N . CYS A 1 302 ? 6.575 -1.618 -28.035 1.00 94.12 302 CYS A N 1
ATOM 2219 C CA . CYS A 1 302 ? 6.053 -0.805 -29.136 1.00 94.12 302 CYS A CA 1
ATOM 2220 C C . CYS A 1 302 ? 6.762 0.550 -29.225 1.00 94.12 302 CYS A C 1
ATOM 2222 O O . CYS A 1 302 ? 7.130 0.990 -30.314 1.00 94.12 302 CYS A O 1
ATOM 2224 N N . THR A 1 303 ? 7.000 1.191 -28.078 1.00 90.56 303 THR A N 1
ATOM 2225 C CA . THR A 1 303 ? 7.714 2.473 -28.012 1.00 90.56 303 THR A CA 1
ATOM 2226 C C . THR A 1 303 ? 9.159 2.325 -28.494 1.00 90.56 303 THR A C 1
ATOM 2228 O O . THR A 1 303 ? 9.623 3.157 -29.270 1.00 90.56 303 THR A O 1
ATOM 2231 N N . ALA A 1 304 ? 9.862 1.255 -28.108 1.00 92.62 304 ALA A N 1
ATOM 2232 C CA . ALA A 1 304 ? 11.225 0.989 -28.571 1.00 92.62 304 ALA A CA 1
ATOM 2233 C C . ALA A 1 304 ? 11.286 0.757 -30.086 1.00 92.62 304 ALA A C 1
ATOM 2235 O O . ALA A 1 304 ? 12.137 1.333 -30.764 1.00 92.62 304 ALA A O 1
ATOM 2236 N N . ALA A 1 305 ? 10.357 -0.033 -30.630 1.00 93.38 305 ALA A N 1
ATOM 2237 C CA . ALA A 1 305 ? 10.269 -0.285 -32.065 1.00 93.38 305 ALA A CA 1
ATOM 2238 C C . ALA A 1 305 ? 9.969 1.000 -32.855 1.00 93.38 305 ALA A C 1
ATOM 2240 O O . ALA A 1 305 ? 10.650 1.292 -33.840 1.00 93.38 305 ALA A O 1
ATOM 2241 N N . ALA A 1 306 ? 8.999 1.801 -32.398 1.00 91.81 306 ALA A N 1
ATOM 2242 C CA . ALA A 1 306 ? 8.657 3.082 -33.011 1.00 91.81 306 ALA A CA 1
ATOM 2243 C C . ALA A 1 306 ? 9.838 4.063 -32.973 1.00 91.81 306 ALA A C 1
ATOM 2245 O O . ALA A 1 306 ? 10.170 4.670 -33.991 1.00 91.81 306 ALA A O 1
ATOM 2246 N N . TRP A 1 307 ? 10.518 4.166 -31.827 1.00 91.94 307 TRP A N 1
ATOM 2247 C CA . TRP A 1 307 ? 11.709 5.000 -31.673 1.00 91.94 307 TRP A CA 1
ATOM 2248 C C . TRP A 1 307 ? 12.829 4.567 -32.619 1.00 91.94 307 TRP A C 1
ATOM 2250 O O . TRP A 1 307 ? 13.410 5.386 -33.330 1.00 91.94 307 TRP A O 1
ATOM 2260 N N . ARG A 1 308 ? 13.092 3.260 -32.698 1.00 91.81 308 ARG A N 1
ATOM 2261 C CA . ARG A 1 308 ? 14.128 2.712 -33.571 1.00 91.81 308 ARG A CA 1
ATOM 2262 C C . ARG A 1 308 ? 13.824 2.923 -35.051 1.00 91.81 308 ARG A C 1
ATOM 2264 O O . ARG A 1 308 ? 14.741 3.190 -35.833 1.00 91.81 308 ARG A O 1
ATOM 2271 N N . TRP A 1 309 ? 12.560 2.793 -35.440 1.00 93.94 309 TRP A N 1
ATOM 2272 C CA . TRP A 1 309 ? 12.101 3.084 -36.794 1.00 93.94 309 TRP A CA 1
ATOM 2273 C C . TRP A 1 309 ? 12.296 4.565 -37.134 1.00 93.94 309 TRP A C 1
ATOM 2275 O O . TRP A 1 309 ? 12.887 4.878 -38.169 1.00 93.94 309 TRP A O 1
ATOM 2285 N N . LEU A 1 310 ? 11.886 5.462 -36.231 1.00 90.56 310 LEU A N 1
ATOM 2286 C CA . LEU A 1 310 ? 12.042 6.908 -36.382 1.00 90.56 310 LEU A CA 1
ATOM 2287 C C . LEU A 1 310 ? 13.519 7.288 -36.544 1.00 90.56 310 LEU A C 1
ATOM 2289 O O . LEU A 1 310 ? 13.879 8.025 -37.462 1.00 90.56 310 LEU A O 1
ATOM 2293 N N . TYR A 1 311 ? 14.380 6.712 -35.702 1.00 89.06 311 TYR A N 1
ATOM 2294 C CA . TYR A 1 311 ? 15.825 6.884 -35.774 1.00 89.06 311 TYR A CA 1
ATOM 2295 C C . TYR A 1 311 ? 16.388 6.441 -37.133 1.00 89.06 311 TYR A C 1
ATOM 2297 O O . TYR A 1 311 ? 17.127 7.190 -37.765 1.00 89.06 311 TYR A O 1
ATOM 2305 N N . ALA A 1 312 ? 15.993 5.264 -37.636 1.00 90.31 312 ALA A N 1
ATOM 2306 C CA . ALA A 1 312 ? 16.464 4.761 -38.931 1.00 90.31 312 ALA A CA 1
ATOM 2307 C C . ALA A 1 312 ? 16.001 5.608 -40.122 1.00 90.31 312 ALA A C 1
ATOM 2309 O O . ALA A 1 312 ? 16.738 5.738 -41.096 1.00 90.31 312 ALA A O 1
ATOM 2310 N N . LYS A 1 313 ? 14.759 6.102 -40.091 1.00 93.25 313 LYS A N 1
ATOM 2311 C CA . LYS A 1 313 ? 14.137 6.761 -41.246 1.00 93.25 313 LYS A CA 1
ATOM 2312 C C . LYS A 1 313 ? 14.409 8.252 -41.312 1.00 93.25 313 LYS A C 1
ATOM 2314 O O . LYS A 1 313 ? 14.565 8.767 -42.412 1.00 93.25 313 LYS A O 1
ATOM 2319 N N . LEU A 1 314 ? 14.446 8.929 -40.170 1.00 89.81 314 LEU A N 1
ATOM 2320 C CA . LEU A 1 314 ? 14.591 10.382 -40.126 1.00 89.81 314 LEU A CA 1
ATOM 2321 C C . LEU A 1 314 ? 15.988 10.793 -39.678 1.00 89.81 314 LEU A C 1
ATOM 2323 O O . LEU A 1 314 ? 16.634 11.603 -40.335 1.00 89.81 314 LEU A O 1
ATOM 2327 N N . LEU A 1 315 ? 16.461 10.222 -38.570 1.00 87.62 315 LEU A N 1
ATOM 2328 C CA . LEU A 1 315 ? 17.658 10.723 -37.903 1.00 87.62 315 LEU A CA 1
ATOM 2329 C C . LEU A 1 315 ? 18.941 10.248 -38.586 1.00 87.62 315 LEU A C 1
ATOM 2331 O O . LEU A 1 315 ? 19.838 11.049 -38.817 1.00 87.62 315 LEU A O 1
ATOM 2335 N N . MET A 1 316 ? 19.009 8.973 -38.971 1.00 88.88 316 MET A N 1
ATOM 2336 C CA . MET A 1 316 ? 20.178 8.397 -39.641 1.00 88.88 316 MET A CA 1
ATOM 2337 C C . MET A 1 316 ? 20.518 9.085 -40.974 1.00 88.88 316 MET A C 1
ATOM 2339 O O . MET A 1 316 ? 21.676 9.460 -41.138 1.00 88.88 316 MET A O 1
ATOM 2343 N N . PRO A 1 317 ? 19.574 9.315 -41.913 1.00 91.00 317 PRO A N 1
ATOM 2344 C CA . PRO A 1 317 ? 19.887 10.035 -43.149 1.00 91.00 317 PRO A CA 1
ATOM 2345 C C . PRO A 1 317 ? 20.318 11.482 -42.899 1.00 91.00 317 PRO A C 1
ATOM 2347 O O . PRO A 1 317 ? 21.242 11.961 -43.548 1.00 91.00 317 PRO A O 1
ATOM 2350 N N . ALA A 1 318 ? 19.686 12.161 -41.936 1.00 86.31 318 ALA A N 1
ATOM 2351 C CA . ALA A 1 318 ? 20.041 13.530 -41.571 1.00 86.31 318 ALA A CA 1
ATOM 2352 C C . ALA A 1 318 ? 21.454 13.620 -40.966 1.00 86.31 318 ALA A C 1
ATOM 2354 O O . ALA A 1 318 ? 22.207 14.523 -41.308 1.00 86.31 318 ALA A O 1
ATOM 2355 N N . LEU A 1 319 ? 21.832 12.661 -40.114 1.00 87.75 319 LEU A N 1
ATOM 2356 C CA . LEU A 1 319 ? 23.174 12.567 -39.529 1.00 87.75 319 LEU A CA 1
ATOM 2357 C C . LEU A 1 319 ? 24.235 12.180 -40.568 1.00 87.75 319 LEU A C 1
ATOM 2359 O O . LEU A 1 319 ? 25.351 12.683 -40.522 1.00 87.75 319 LEU A O 1
ATOM 2363 N N . ALA A 1 320 ? 23.896 11.297 -41.511 1.00 89.12 320 ALA A N 1
ATOM 2364 C CA . ALA A 1 320 ? 24.809 10.877 -42.572 1.00 89.12 320 ALA A CA 1
ATOM 2365 C C . ALA A 1 320 ? 25.080 11.990 -43.599 1.00 89.12 320 ALA A C 1
ATOM 2367 O O . ALA A 1 320 ? 26.156 12.017 -44.191 1.00 89.12 320 ALA A O 1
ATOM 2368 N N . ALA A 1 321 ? 24.119 12.894 -43.810 1.00 89.06 321 ALA A N 1
ATOM 2369 C CA . ALA A 1 321 ? 24.270 14.037 -44.708 1.00 89.06 321 ALA A CA 1
ATOM 2370 C C . ALA A 1 321 ? 25.218 15.119 -44.161 1.00 89.06 321 ALA A C 1
ATOM 2372 O O . ALA A 1 321 ? 25.761 15.889 -44.948 1.00 89.06 321 ALA A O 1
ATOM 2373 N N . ASP A 1 322 ? 25.425 15.169 -42.841 1.00 86.25 322 ASP A N 1
ATOM 2374 C CA . ASP A 1 322 ? 26.263 16.173 -42.179 1.00 86.25 322 ASP A CA 1
ATOM 2375 C C . ASP A 1 322 ? 27.045 15.577 -40.985 1.00 86.25 322 ASP A C 1
ATOM 2377 O O . ASP A 1 322 ? 26.733 15.844 -39.816 1.00 86.25 322 ASP A O 1
ATOM 2381 N N . PRO A 1 323 ? 28.051 14.717 -41.252 1.00 82.81 323 PRO A N 1
ATOM 2382 C CA . PRO A 1 323 ? 28.830 14.066 -40.204 1.00 82.81 323 PRO A CA 1
ATOM 2383 C C . PRO A 1 323 ? 29.626 15.100 -39.398 1.00 82.81 323 PRO A C 1
ATOM 2385 O O . PRO A 1 323 ? 30.466 15.814 -39.941 1.00 82.81 323 PRO A O 1
ATOM 2388 N N . GLY A 1 324 ? 29.391 15.168 -38.087 1.00 81.00 324 GLY A N 1
ATOM 2389 C CA . GLY A 1 324 ? 30.032 16.142 -37.198 1.00 81.00 324 GLY A CA 1
ATOM 2390 C C . GLY A 1 324 ? 29.440 17.552 -37.249 1.00 81.00 324 GLY A C 1
ATOM 2391 O O . GLY A 1 324 ? 29.932 18.437 -36.547 1.00 81.00 324 GLY A O 1
ATOM 2392 N N . GLY A 1 325 ? 28.389 17.777 -38.037 1.00 89.44 325 GLY A N 1
ATOM 2393 C CA . GLY A 1 325 ? 27.754 19.080 -38.129 1.00 89.44 325 GLY A CA 1
ATOM 2394 C C . GLY A 1 325 ? 26.736 19.371 -37.019 1.00 89.44 325 GLY A C 1
ATOM 2395 O O . GLY A 1 325 ? 26.587 18.608 -36.052 1.00 89.44 325 GLY A O 1
ATOM 2396 N N . PRO A 1 326 ? 26.013 20.501 -37.123 1.00 87.12 326 PRO A N 1
ATOM 2397 C CA . PRO A 1 326 ? 25.152 21.006 -36.058 1.00 87.12 326 PRO A CA 1
ATOM 2398 C C . PRO A 1 326 ? 24.067 20.018 -35.626 1.00 87.12 326 PRO A C 1
ATOM 2400 O O . PRO A 1 326 ? 23.752 19.952 -34.443 1.00 87.12 326 PRO A O 1
ATOM 2403 N N . ALA A 1 327 ? 23.527 19.209 -36.543 1.00 81.25 327 ALA A N 1
ATOM 2404 C CA . ALA A 1 327 ? 22.482 18.235 -36.224 1.00 81.25 327 ALA A CA 1
ATOM 2405 C C . ALA A 1 327 ? 22.963 17.157 -35.236 1.00 81.25 327 ALA A C 1
ATOM 2407 O O . ALA A 1 327 ? 22.254 16.826 -34.283 1.00 81.25 327 ALA A O 1
ATOM 2408 N N . GLN A 1 328 ? 24.186 16.649 -35.420 1.00 83.38 328 GLN A N 1
ATOM 2409 C CA . GLN A 1 328 ? 24.788 15.669 -34.518 1.00 83.38 328 GLN A CA 1
ATOM 2410 C C . GLN A 1 328 ? 25.090 16.290 -33.149 1.00 83.38 328 GLN A C 1
ATOM 2412 O O . GLN A 1 328 ? 24.759 15.707 -32.114 1.00 83.38 328 GLN A O 1
ATOM 2417 N N . VAL A 1 329 ? 25.655 17.501 -33.132 1.00 87.88 329 VAL A N 1
ATOM 2418 C CA . VAL A 1 329 ? 25.933 18.241 -31.891 1.00 87.88 329 VAL A CA 1
ATOM 2419 C C . VAL A 1 329 ? 24.640 18.532 -31.127 1.00 87.88 329 VAL A C 1
ATOM 2421 O O . VAL A 1 329 ? 24.573 18.277 -29.926 1.00 87.88 329 VAL A O 1
ATOM 2424 N N . CYS A 1 330 ? 23.588 18.994 -31.808 1.00 87.38 330 CYS A N 1
ATOM 2425 C CA . CYS A 1 330 ? 22.279 19.242 -31.208 1.00 87.38 330 CYS A CA 1
ATOM 2426 C C . CYS A 1 330 ? 21.660 17.966 -30.632 1.00 87.38 330 CYS A C 1
ATOM 2428 O O . CYS A 1 330 ? 21.116 18.011 -29.531 1.00 87.38 330 CYS A O 1
ATOM 2430 N N . LEU A 1 331 ? 21.764 16.830 -31.327 1.00 84.69 331 LEU A N 1
ATOM 2431 C CA . LEU A 1 331 ? 21.249 15.553 -30.834 1.00 84.69 331 LEU A CA 1
ATOM 2432 C C . LEU A 1 331 ? 21.974 15.097 -29.558 1.00 84.69 331 LEU A C 1
ATOM 2434 O O . LEU A 1 331 ? 21.319 14.728 -28.578 1.00 84.69 331 LEU A O 1
ATOM 2438 N N . HIS A 1 332 ? 23.309 15.148 -29.542 1.00 84.69 332 HIS A N 1
ATOM 2439 C CA . HIS A 1 332 ? 24.095 14.802 -28.356 1.00 84.69 332 HIS A CA 1
ATOM 2440 C C . HIS A 1 332 ? 23.833 15.772 -27.200 1.00 84.69 332 HIS A C 1
ATOM 2442 O O . HIS A 1 332 ? 23.627 15.329 -26.072 1.00 84.69 332 HIS A O 1
ATOM 2448 N N . ALA A 1 333 ? 23.759 17.078 -27.475 1.00 89.00 333 ALA A N 1
ATOM 2449 C CA . ALA A 1 333 ? 23.454 18.092 -26.471 1.00 89.00 333 ALA A CA 1
ATOM 2450 C C . ALA A 1 333 ? 22.045 17.915 -25.886 1.00 89.00 333 ALA A C 1
ATOM 2452 O O . ALA A 1 333 ? 21.884 17.953 -24.668 1.00 89.00 333 ALA A O 1
ATOM 2453 N N . ALA A 1 334 ? 21.033 17.662 -26.722 1.00 84.81 334 ALA A N 1
ATOM 2454 C CA . ALA A 1 334 ? 19.662 17.421 -26.276 1.00 84.81 334 ALA A CA 1
ATOM 2455 C C . ALA A 1 334 ? 19.557 16.144 -25.430 1.00 84.81 334 ALA A C 1
ATOM 2457 O O . ALA A 1 334 ? 18.911 16.150 -24.382 1.00 84.81 334 ALA A O 1
ATOM 2458 N N . THR A 1 335 ? 20.236 15.071 -25.843 1.00 81.88 335 THR A N 1
ATOM 2459 C CA . THR A 1 335 ? 20.278 13.809 -25.089 1.00 81.88 335 THR A CA 1
ATOM 2460 C C . THR A 1 335 ? 20.986 13.998 -23.748 1.00 81.88 335 THR A C 1
ATOM 2462 O O . THR A 1 335 ? 20.444 13.628 -22.708 1.00 81.88 335 THR A O 1
ATOM 2465 N N . GLY A 1 336 ? 22.153 14.648 -23.744 1.00 80.62 336 GLY A N 1
ATOM 2466 C CA . GLY A 1 336 ? 22.899 14.963 -22.527 1.00 80.62 336 GLY A CA 1
ATOM 2467 C C . GLY A 1 336 ? 22.101 15.849 -21.568 1.00 80.62 336 GLY A C 1
ATOM 2468 O O . GLY A 1 336 ? 22.030 15.556 -20.376 1.00 80.62 336 GLY A O 1
ATOM 2469 N N . ALA A 1 337 ? 21.423 16.879 -22.083 1.00 88.12 337 ALA A N 1
ATOM 2470 C CA . ALA A 1 337 ? 20.541 17.734 -21.294 1.00 88.12 337 ALA A CA 1
ATOM 2471 C C . ALA A 1 337 ? 19.365 16.946 -20.699 1.00 88.12 337 ALA A C 1
ATOM 247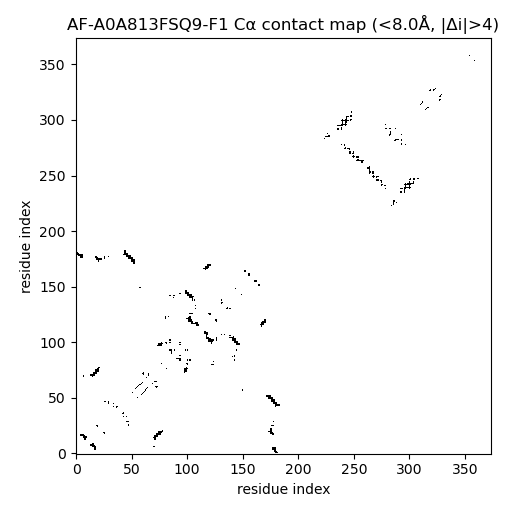3 O O . ALA A 1 337 ? 19.068 17.099 -19.516 1.00 88.12 337 ALA A O 1
ATOM 2474 N N . ALA A 1 338 ? 18.727 16.064 -21.475 1.00 74.31 338 ALA A N 1
ATOM 2475 C CA . ALA A 1 338 ? 17.639 15.220 -20.987 1.00 74.31 338 ALA A CA 1
ATOM 2476 C C . ALA A 1 338 ? 18.101 14.280 -19.859 1.00 74.31 338 ALA A C 1
ATOM 2478 O O . ALA A 1 338 ? 17.452 14.219 -18.814 1.00 74.31 338 ALA A O 1
ATOM 2479 N N . VAL A 1 339 ? 19.247 13.605 -20.023 1.00 76.94 339 VAL A N 1
ATOM 2480 C CA . VAL A 1 339 ? 19.841 12.730 -18.994 1.00 76.94 339 VAL A CA 1
ATOM 2481 C C . VAL A 1 339 ? 20.216 13.525 -17.741 1.00 76.94 339 VAL A C 1
ATOM 2483 O O . VAL A 1 339 ? 19.936 13.092 -16.620 1.00 76.94 339 VAL A O 1
ATOM 2486 N N . PHE A 1 340 ? 20.805 14.710 -17.908 1.00 82.50 340 PHE A N 1
ATOM 2487 C CA . PHE A 1 340 ? 21.186 15.581 -16.799 1.00 82.50 340 PHE A CA 1
ATOM 2488 C C . PHE A 1 340 ? 19.966 16.077 -16.011 1.00 82.50 340 PHE A C 1
ATOM 2490 O O . PHE A 1 340 ? 19.924 15.948 -14.785 1.00 82.50 340 PHE A O 1
ATOM 2497 N N . LEU A 1 341 ? 18.933 16.573 -16.700 1.00 82.81 341 LEU A N 1
ATOM 2498 C CA . LEU A 1 341 ? 17.687 17.027 -16.077 1.00 82.81 341 LEU A CA 1
ATOM 2499 C C . LEU A 1 341 ? 16.949 15.881 -15.379 1.00 82.81 341 LEU A C 1
ATOM 2501 O O . LEU A 1 341 ? 16.474 16.053 -14.253 1.00 82.81 341 LEU A O 1
ATOM 2505 N N . PHE A 1 342 ? 16.894 14.700 -16.002 1.00 74.88 342 PHE A N 1
ATOM 2506 C CA . PHE A 1 342 ? 16.346 13.500 -15.375 1.00 74.88 342 PHE A CA 1
ATOM 2507 C C . PHE A 1 342 ? 17.116 13.134 -14.101 1.00 74.88 342 PHE A C 1
ATOM 2509 O O . PHE A 1 342 ? 16.499 12.882 -13.067 1.00 74.88 342 PHE A O 1
ATOM 2516 N N . SER A 1 343 ? 18.450 13.183 -14.138 1.00 76.06 343 SER A N 1
ATOM 2517 C CA . SER A 1 343 ? 19.305 12.902 -12.979 1.00 76.06 343 SER A CA 1
ATOM 2518 C C . SER A 1 343 ? 19.067 13.894 -11.839 1.00 76.06 343 SER A C 1
ATOM 2520 O O . SER A 1 343 ? 18.890 13.479 -10.695 1.00 76.06 343 SER A O 1
ATOM 2522 N N . ILE A 1 344 ? 18.962 15.196 -12.129 1.00 82.62 344 ILE A N 1
ATOM 2523 C CA . ILE A 1 344 ? 18.586 16.208 -11.127 1.00 82.62 344 ILE A CA 1
ATOM 2524 C C . ILE A 1 344 ? 17.203 15.901 -10.551 1.00 82.62 344 ILE A C 1
ATOM 2526 O O . ILE A 1 344 ? 17.016 15.946 -9.333 1.00 82.62 344 ILE A O 1
ATOM 2530 N N . LYS A 1 345 ? 16.221 15.570 -11.395 1.00 76.56 345 LYS A N 1
ATOM 2531 C CA . LYS A 1 345 ? 14.861 15.264 -10.939 1.00 76.56 345 LYS A CA 1
ATOM 2532 C C . LYS A 1 345 ? 14.818 14.013 -10.058 1.00 76.56 345 LYS A C 1
ATOM 2534 O O . LYS A 1 345 ? 14.161 14.027 -9.019 1.00 76.56 345 LYS A O 1
ATOM 2539 N N . ALA A 1 346 ? 15.548 12.964 -10.427 1.00 70.50 346 ALA A N 1
ATOM 2540 C CA . ALA A 1 346 ? 15.708 11.764 -9.616 1.00 70.50 346 ALA A CA 1
ATOM 2541 C C . ALA A 1 346 ? 16.350 12.100 -8.260 1.00 70.50 346 ALA A C 1
ATOM 2543 O O . ALA A 1 346 ? 15.757 11.823 -7.220 1.00 70.50 346 ALA A O 1
ATOM 2544 N N . LEU A 1 347 ? 17.488 12.801 -8.253 1.00 76.81 347 LEU A N 1
ATOM 2545 C CA . LEU A 1 347 ? 18.197 13.179 -7.025 1.00 76.81 347 LEU A CA 1
ATOM 2546 C C . LEU A 1 347 ? 17.355 14.079 -6.109 1.00 76.81 347 LEU A C 1
ATOM 2548 O O . LEU A 1 347 ? 17.323 13.876 -4.896 1.00 76.81 347 LEU A O 1
ATOM 2552 N N . THR A 1 348 ? 16.635 15.053 -6.666 1.00 77.50 348 THR A N 1
ATOM 2553 C CA . THR A 1 348 ? 15.771 15.965 -5.895 1.00 77.50 348 THR A CA 1
ATOM 2554 C C . THR A 1 348 ? 14.553 15.259 -5.310 1.00 77.50 348 THR A C 1
ATOM 2556 O O . THR A 1 348 ? 14.222 15.496 -4.150 1.00 77.50 348 THR A O 1
ATOM 2559 N N . ASN A 1 349 ? 13.934 14.340 -6.055 1.00 69.88 349 ASN A N 1
ATOM 2560 C CA . ASN A 1 349 ? 12.842 13.510 -5.550 1.00 69.88 349 ASN A CA 1
ATOM 2561 C C . ASN A 1 349 ? 13.320 12.452 -4.533 1.00 69.88 349 ASN A C 1
ATOM 2563 O O . ASN A 1 349 ? 12.505 11.937 -3.771 1.00 69.88 349 ASN A O 1
ATOM 2567 N N . TRP A 1 350 ? 14.614 12.112 -4.505 1.00 60.16 350 TRP A N 1
ATOM 2568 C CA . TRP A 1 350 ? 15.183 11.114 -3.587 1.00 60.16 350 TRP A CA 1
ATOM 2569 C C . TRP A 1 350 ? 15.744 11.688 -2.289 1.00 60.16 350 TRP A C 1
ATOM 2571 O O . TRP A 1 350 ? 15.874 10.944 -1.316 1.00 60.16 350 TRP A O 1
ATOM 2581 N N . ARG A 1 351 ? 16.015 12.998 -2.227 1.00 58.66 351 ARG A N 1
ATOM 2582 C CA . ARG A 1 351 ? 16.427 13.690 -0.992 1.00 58.66 351 ARG A CA 1
ATOM 2583 C C . ARG A 1 351 ? 15.553 13.367 0.237 1.00 58.66 351 ARG A C 1
ATOM 2585 O O . ARG A 1 351 ? 16.133 13.179 1.302 1.00 58.66 351 ARG A O 1
ATOM 2592 N N . PRO A 1 352 ? 14.218 13.204 0.133 1.00 56.84 352 PRO A N 1
ATOM 2593 C CA . PRO A 1 352 ? 13.385 12.792 1.268 1.00 56.84 352 PRO A CA 1
ATOM 2594 C C . PRO A 1 352 ? 13.563 11.322 1.703 1.00 56.84 352 PRO A C 1
ATOM 2596 O O . PRO A 1 352 ? 13.239 10.986 2.835 1.00 56.84 352 PRO A O 1
ATOM 2599 N N . CYS A 1 353 ? 14.056 10.431 0.831 1.00 49.78 353 CYS A N 1
ATOM 2600 C CA . CYS A 1 353 ? 14.179 8.988 1.102 1.00 49.78 353 CYS A CA 1
ATOM 2601 C C . CYS A 1 353 ? 15.526 8.574 1.718 1.00 49.78 353 CYS A C 1
ATOM 2603 O O . CYS A 1 353 ? 15.577 7.557 2.404 1.00 49.78 353 CYS A O 1
ATOM 2605 N N . ILE A 1 354 ? 16.604 9.339 1.506 1.00 50.97 354 ILE A N 1
ATOM 2606 C CA . ILE A 1 354 ? 17.953 9.020 2.027 1.00 50.97 354 ILE A CA 1
ATOM 2607 C C . ILE A 1 354 ? 18.030 9.149 3.563 1.00 50.97 354 ILE A C 1
ATOM 2609 O O . ILE A 1 354 ? 18.919 8.581 4.189 1.00 50.97 354 ILE A O 1
ATOM 2613 N N . ALA A 1 355 ? 17.045 9.790 4.199 1.00 53.97 355 ALA A N 1
ATOM 2614 C CA . ALA A 1 355 ? 16.905 9.807 5.657 1.00 53.97 355 ALA A CA 1
ATOM 2615 C C . ALA A 1 355 ? 16.483 8.447 6.271 1.00 53.97 355 ALA A C 1
ATOM 2617 O O . ALA A 1 355 ? 16.437 8.320 7.492 1.00 53.97 355 ALA A O 1
ATOM 2618 N N . SER A 1 356 ? 16.187 7.423 5.457 1.00 47.75 356 SER A N 1
ATOM 2619 C CA . SER A 1 356 ? 15.852 6.065 5.907 1.00 47.75 356 SER A CA 1
ATOM 2620 C C . SER A 1 356 ? 16.842 5.051 5.318 1.00 47.75 356 SER A C 1
ATOM 2622 O O . SER A 1 356 ? 16.913 4.854 4.105 1.00 47.75 356 SER A O 1
ATOM 2624 N N . SER A 1 357 ? 17.642 4.417 6.181 1.00 44.19 357 SER A N 1
ATOM 2625 C CA . SER A 1 357 ? 18.855 3.651 5.835 1.00 44.19 357 SER A CA 1
ATOM 2626 C C . SER A 1 357 ? 18.635 2.330 5.077 1.00 44.19 357 SER A C 1
ATOM 2628 O O . SER A 1 357 ? 19.604 1.671 4.706 1.00 44.19 357 SER A O 1
ATOM 2630 N N . SER A 1 358 ? 17.397 1.920 4.794 1.00 48.91 358 SER A N 1
ATOM 2631 C CA . SER A 1 358 ? 17.098 0.583 4.255 1.00 48.91 358 SER A CA 1
ATOM 2632 C C . SER A 1 358 ? 17.094 0.467 2.721 1.00 48.91 358 SER A C 1
ATOM 2634 O O . SER A 1 358 ? 16.833 -0.614 2.195 1.00 48.91 358 SER A O 1
ATOM 2636 N N . LYS A 1 359 ? 17.397 1.535 1.966 1.00 50.19 359 LYS A N 1
ATOM 2637 C CA . LYS A 1 359 ? 17.251 1.558 0.489 1.00 50.19 359 LYS A CA 1
ATOM 2638 C C . LYS A 1 359 ? 18.560 1.655 -0.310 1.00 50.19 359 LYS A C 1
ATOM 2640 O O . LYS A 1 359 ? 18.545 2.070 -1.469 1.00 50.19 359 LYS A O 1
ATOM 2645 N N . LEU A 1 360 ? 19.681 1.201 0.258 1.00 48.50 360 LEU A N 1
ATOM 2646 C CA . LEU A 1 360 ? 20.991 1.181 -0.416 1.00 48.50 360 LEU A CA 1
ATOM 2647 C C . LEU A 1 360 ? 21.012 0.305 -1.691 1.00 48.50 360 LEU A C 1
ATOM 2649 O O . LEU A 1 360 ? 21.664 0.645 -2.672 1.00 48.50 360 LEU A O 1
ATOM 2653 N N . ASN A 1 361 ? 20.216 -0.766 -1.747 1.00 48.31 361 ASN A N 1
ATOM 2654 C CA . ASN A 1 361 ? 20.154 -1.646 -2.925 1.00 48.31 361 ASN A CA 1
ATOM 2655 C C . ASN A 1 361 ? 19.452 -0.999 -4.138 1.00 48.31 361 ASN A C 1
ATOM 2657 O O . ASN A 1 361 ? 19.700 -1.385 -5.278 1.00 48.31 361 ASN A O 1
ATOM 2661 N N . SER A 1 362 ? 18.621 0.028 -3.918 1.00 48.34 362 SER A N 1
ATOM 2662 C CA . SER A 1 362 ? 17.989 0.788 -5.006 1.00 48.34 362 SER A CA 1
ATOM 2663 C C . SER A 1 362 ? 18.948 1.798 -5.652 1.00 48.34 362 SER A C 1
ATOM 2665 O O . SER A 1 362 ? 18.759 2.142 -6.820 1.00 48.34 362 SER A O 1
ATOM 2667 N N . LEU A 1 363 ? 19.977 2.251 -4.917 1.00 51.72 363 LEU A N 1
ATOM 2668 C CA . LEU A 1 363 ? 21.024 3.153 -5.417 1.00 51.72 363 LEU A CA 1
ATOM 2669 C C . LEU A 1 363 ? 21.873 2.474 -6.497 1.00 51.72 363 LEU A C 1
ATOM 2671 O O . LEU A 1 363 ? 22.129 3.071 -7.539 1.00 51.72 363 LEU A O 1
ATOM 2675 N N . LEU A 1 364 ? 22.239 1.207 -6.285 1.00 52.44 364 LEU A N 1
ATOM 2676 C CA . LEU A 1 364 ? 23.025 0.431 -7.248 1.00 52.44 364 LEU A CA 1
ATOM 2677 C C . LEU A 1 364 ? 22.248 0.161 -8.543 1.00 52.44 364 LEU A C 1
ATOM 2679 O O . LEU A 1 364 ? 22.803 0.315 -9.625 1.00 52.44 364 LEU A O 1
ATOM 2683 N N . PHE A 1 365 ? 20.953 -0.161 -8.453 1.00 50.41 365 PHE A N 1
ATOM 2684 C CA . PHE A 1 365 ? 20.135 -0.456 -9.635 1.00 50.41 365 PHE A CA 1
ATOM 2685 C C . PHE A 1 365 ? 19.941 0.768 -10.539 1.00 50.41 365 PHE A C 1
ATOM 2687 O O . PHE A 1 365 ? 20.052 0.669 -11.758 1.00 50.41 365 PHE A O 1
ATOM 2694 N N . SER A 1 366 ? 19.687 1.944 -9.961 1.00 48.59 366 SER A N 1
ATOM 2695 C CA . SER A 1 366 ? 19.437 3.145 -10.763 1.00 48.59 366 SER A CA 1
ATOM 2696 C C . SER A 1 366 ? 20.719 3.764 -11.329 1.00 48.59 366 SER A C 1
ATOM 2698 O O . SER A 1 366 ? 20.690 4.306 -12.432 1.00 48.59 366 SER A O 1
ATOM 2700 N N . TYR A 1 367 ? 21.846 3.643 -10.616 1.00 47.41 367 TYR A N 1
ATOM 2701 C CA . TYR A 1 367 ? 23.164 4.010 -11.140 1.00 47.41 367 TYR A CA 1
ATOM 2702 C C . TYR A 1 367 ? 23.565 3.101 -12.311 1.00 47.41 367 TYR A C 1
ATOM 2704 O O . TYR A 1 367 ? 24.015 3.592 -13.342 1.00 47.41 367 TYR A O 1
ATOM 2712 N N . PHE A 1 368 ? 23.305 1.794 -12.199 1.00 47.16 368 PHE A N 1
ATOM 2713 C CA . PHE A 1 368 ? 23.551 0.823 -13.267 1.00 47.16 368 PHE A CA 1
ATOM 2714 C C . PHE A 1 368 ? 22.766 1.147 -14.549 1.00 47.16 368 PHE A C 1
ATOM 2716 O O . PHE A 1 368 ? 23.324 1.089 -15.640 1.00 47.16 368 PHE A O 1
ATOM 2723 N N . VAL A 1 369 ? 21.498 1.566 -14.428 1.00 50.41 369 VAL A N 1
ATOM 2724 C CA . VAL A 1 369 ? 20.696 2.001 -15.585 1.00 50.41 369 VAL A CA 1
ATOM 2725 C C . VAL A 1 3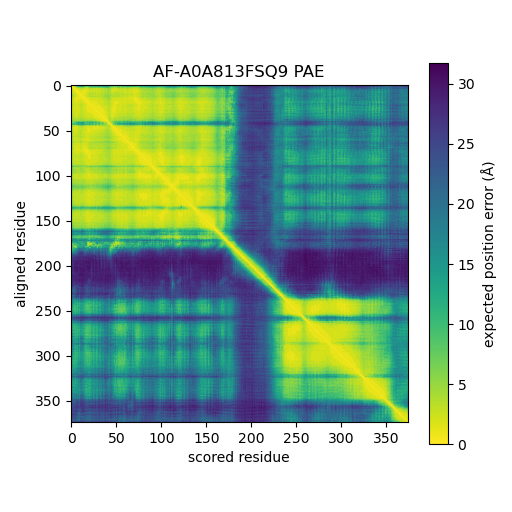69 ? 21.282 3.260 -16.229 1.00 50.41 369 VAL A C 1
ATOM 2727 O O . VAL A 1 369 ? 21.409 3.284 -17.445 1.00 50.41 369 VAL A O 1
ATOM 2730 N N . CYS A 1 370 ? 21.698 4.273 -15.460 1.00 43.19 370 CYS A N 1
ATOM 2731 C CA . CYS A 1 370 ? 22.326 5.474 -16.032 1.00 43.19 370 CYS A CA 1
ATOM 2732 C C . CYS A 1 370 ? 23.653 5.181 -16.752 1.00 43.19 370 CYS A C 1
ATOM 2734 O O . CYS A 1 370 ? 23.914 5.782 -17.789 1.00 43.19 370 CYS A O 1
ATOM 2736 N N . VAL A 1 371 ? 24.472 4.260 -16.233 1.00 41.25 371 VAL A N 1
ATOM 2737 C CA . VAL A 1 371 ? 25.756 3.884 -16.854 1.00 41.25 371 VAL A CA 1
ATOM 2738 C C . VAL A 1 371 ? 25.558 3.105 -18.159 1.00 41.25 371 VAL A C 1
ATOM 2740 O O . VAL A 1 371 ? 26.393 3.214 -19.041 1.00 41.25 371 VAL A O 1
ATOM 2743 N N . MET A 1 372 ? 24.447 2.380 -18.335 1.00 39.34 372 MET A N 1
ATOM 2744 C CA . MET A 1 372 ? 24.142 1.696 -19.604 1.00 39.34 372 MET A CA 1
ATOM 2745 C C . MET A 1 372 ? 23.685 2.629 -20.743 1.00 39.34 372 MET A C 1
ATOM 2747 O O . MET A 1 372 ? 23.559 2.167 -21.874 1.00 39.34 372 MET A O 1
ATOM 2751 N N . PHE A 1 373 ? 23.392 3.904 -20.459 1.00 41.25 373 PHE A N 1
ATOM 2752 C CA . PHE A 1 373 ? 22.962 4.899 -21.458 1.00 41.25 373 PHE A CA 1
ATOM 2753 C C . PHE A 1 373 ? 24.072 5.879 -21.881 1.00 41.25 373 PHE A C 1
ATOM 2755 O O . PHE A 1 373 ? 23.819 6.742 -22.724 1.00 41.25 373 PHE A O 1
ATOM 2762 N N . LEU A 1 374 ? 25.269 5.749 -21.302 1.00 34.66 374 LEU A N 1
ATOM 2763 C CA . LEU A 1 374 ? 26.517 6.341 -21.795 1.00 34.66 374 LEU A CA 1
ATOM 2764 C C . LEU A 1 374 ? 27.253 5.298 -22.635 1.00 34.66 374 LEU A C 1
ATOM 2766 O O . LEU A 1 374 ? 27.841 5.707 -23.660 1.00 34.66 374 LEU A O 1
#

pLDDT: mean 77.13, std 22.8, range [26.91, 97.81]